Protein AF-A0AAF0INR5-F1 (afdb_monomer_lite)

pLDDT: mean 93.05, std 7.51, range [45.69, 98.88]

Sequence (685 aa):
MTSNIPATMKAWIVQDKGFADLQQTETPKVDPNGILVKVHNVALNPTDWKHLDFFGVKGATLGSDFVGTVIEKGKDCKSDIALGERVAGWVHGGIRVGTGAFAEYLTTYPEAVIKVPENVSDELAAGLGIPGFTAYMGLYQGQHLGLEPPSPSLDSLPPVNNSKKLLVWSGATSVGQFVIQFARASGYYVIATASPKNNEFLKSLGASEVYDYRDEQTPEKIAEAHPDLTHAFDSYSEHGSIEACGRALPKSQASKLVTILPIGSDLSSVNNQVRASFFLLYSAEGEAFELFTKSCSKKEAQEDRQFMASFVTSGVFTNLLSNGLIKPDRTEPQSGGLSAIPSGLDRLRYNKVSGSEEILVKVSSMGLSPADWKHLDVLGVQGTILGSDFVGTVAEKGSDCDSDLKLGDRVAGWVHGAIHDGIGAFAEYLRASPDSVIRVPDNVSDSLAAGLGITSFTAYMALYQSKNLGLTPPPADLDRLPPIDPAKKLLVWSGASSVGQFLVQLARTSGCYVITTASLRHTDFLKSLGASEVYDYRDPNAPNAITKAHPDLTMAVDAYSEKGSSALCARALSRTQSSRLVTLLYDGDVREVNPHVHATFFLLYTTEGEATDLFFKSCTREEAQEDRRFMAAFARSGILTNLLARGLVKPNDAEAVPGGLHAVEGGVDRVRRGEVTGKKLSISL

Foldseek 3Di:
DQPPDDQWWWFFFQQDQQDTDTDIDGAFDADLQKFKWQFDDADDDLLQNVLRHPAADGQWTTGWWTKGFTNDGHVNHPDPQDHRFIKIFTWNGRHDHQIHHLIRMHMDHLLGIAGAAPPDDRLLRRLCYQQQLVLCCQCCPCVHVNADWAQLQDLDFDAADALAEEEEEALLDQNSLNNQLRCRSSRYAYEYEHAPVCFVVSVVSHHPYYHHPVPPCRLVVLCVVCVSHAYYEYPDQPDCRVLSVLSNHHLPAAHGYEYADDDPDDSCVSHVSYDYDYDHLNLLVLDFDDDDPDGDHSVNSVSSVVVSSCVRVSNSVVNCVNSVSGGGRDGDDDPDRSVCRVVVNVCSVVVVVPFDLKFKFQFFKAWDDLLQVCCVPPPADPQWETGWKTWGFGCGGTPNRPDPHDGGFTKIFTWNTRHDHQAHHQDRMHIDRLLGIAGADPVDDRLLSNLCYPQLLVLCCQCCPCVHVNQDFAALQDQDFDAADALQEEEEEALLDSNNLNNQLRCRSSRYAYAYEDQCVCVVVSVVSHHNYYDHPPPPCRLVVLCVVCLPAAYYEYPPLPPCVQLSVLSNHHQPAQHEYEYQAHNDDNCVSHVSYDYDYDYLVLLVLDFDDPRNDTDHSVRSVSSVVVSSCVNRSNNVVSCCNSVSGGGFAEDEDEDRSVCVVVQNVCNVVVVDTSGIYMYGD

Organism: NCBI:txid1821822

Radius of gyration: 31.33 Å; chains: 1; bounding box: 78×59×85 Å

Structure (mmCIF, N/CA/C/O backbone):
data_AF-A0AAF0INR5-F1
#
_entry.id   AF-A0AAF0INR5-F1
#
loop_
_atom_site.group_PDB
_atom_site.id
_atom_site.type_symbol
_atom_site.label_atom_id
_atom_site.label_alt_id
_atom_site.label_comp_id
_atom_site.label_asym_id
_atom_site.label_entity_id
_atom_site.label_seq_id
_atom_site.pdbx_PDB_ins_code
_atom_site.Cartn_x
_atom_site.Cartn_y
_atom_site.Cartn_z
_atom_site.occupancy
_atom_site.B_iso_or_equiv
_atom_site.auth_seq_id
_atom_site.auth_comp_id
_atom_site.auth_asym_id
_atom_site.auth_atom_id
_atom_site.pdbx_PDB_model_num
ATOM 1 N N . MET A 1 1 ? -39.058 -7.076 27.573 1.00 45.69 1 MET A N 1
ATOM 2 C CA . MET A 1 1 ? -39.148 -8.384 26.893 1.00 45.69 1 MET A CA 1
ATOM 3 C C . MET A 1 1 ? -37.884 -9.142 27.240 1.00 45.69 1 MET A C 1
ATOM 5 O O . MET A 1 1 ? -36.818 -8.624 26.951 1.00 45.69 1 MET A O 1
ATOM 9 N N . THR A 1 2 ? -37.966 -10.283 27.919 1.00 48.41 2 THR A N 1
ATOM 10 C CA . THR A 1 2 ? -36.802 -11.162 28.101 1.00 48.41 2 THR A CA 1
ATOM 11 C C . THR A 1 2 ? -36.432 -11.700 26.723 1.00 48.41 2 THR A C 1
ATOM 13 O O . THR A 1 2 ? -37.138 -12.560 26.195 1.00 48.41 2 THR A O 1
ATOM 16 N N . SER A 1 3 ? -35.411 -11.125 26.081 1.00 58.78 3 SER A N 1
ATOM 17 C CA . SER A 1 3 ? -34.850 -11.699 24.859 1.00 58.78 3 SER A CA 1
ATOM 18 C C . SER A 1 3 ? -34.490 -13.149 25.153 1.00 58.78 3 SER A C 1
ATOM 20 O O . SER A 1 3 ? -33.844 -13.424 26.160 1.00 58.78 3 SER A O 1
ATOM 22 N N . ASN A 1 4 ? -34.940 -14.076 24.313 1.00 82.06 4 ASN A N 1
ATOM 23 C CA . ASN A 1 4 ? -34.539 -15.474 24.408 1.00 82.06 4 ASN A CA 1
ATOM 24 C C . ASN A 1 4 ? -33.054 -15.541 24.010 1.00 82.06 4 ASN A C 1
ATOM 26 O O . ASN A 1 4 ? -32.731 -15.583 22.824 1.00 82.06 4 ASN A O 1
ATOM 30 N N . ILE A 1 5 ? -32.159 -15.410 24.991 1.00 90.88 5 ILE A N 1
ATOM 31 C CA . ILE A 1 5 ? -30.709 -15.462 24.784 1.00 90.88 5 ILE A CA 1
ATOM 32 C C . ILE A 1 5 ? -30.370 -16.905 24.396 1.00 90.88 5 ILE A C 1
ATOM 34 O O . ILE A 1 5 ? -30.763 -17.823 25.124 1.00 90.88 5 ILE A O 1
ATOM 38 N N . PRO A 1 6 ? -29.714 -17.146 23.248 1.00 94.25 6 PRO A N 1
ATOM 39 C CA . PRO A 1 6 ? -29.368 -18.502 22.855 1.00 94.25 6 PRO A CA 1
ATOM 40 C C . PRO A 1 6 ? -28.351 -19.091 23.841 1.00 94.25 6 PRO A C 1
ATOM 42 O O . PRO A 1 6 ? -27.557 -18.372 24.435 1.00 94.25 6 PRO A O 1
ATOM 45 N N . ALA A 1 7 ? -28.372 -20.414 24.019 1.00 95.25 7 ALA A N 1
ATOM 46 C CA . ALA A 1 7 ? -27.382 -21.093 24.858 1.00 95.25 7 ALA A CA 1
ATOM 47 C C . ALA A 1 7 ? -25.978 -21.092 24.222 1.00 95.25 7 ALA A C 1
ATOM 49 O O . ALA A 1 7 ? -24.976 -21.202 24.925 1.00 95.25 7 ALA A O 1
ATOM 50 N N . THR A 1 8 ? -25.913 -20.985 22.892 1.00 96.88 8 THR A N 1
ATOM 51 C CA . THR A 1 8 ? -24.675 -21.005 22.108 1.00 96.88 8 THR A CA 1
ATOM 52 C C . THR A 1 8 ? -24.673 -19.919 21.042 1.00 96.88 8 THR A C 1
ATOM 54 O O . THR A 1 8 ? -25.732 -19.586 20.508 1.00 96.88 8 THR A O 1
ATOM 57 N N . MET A 1 9 ? -23.487 -19.468 20.655 1.00 96.81 9 MET A N 1
ATOM 58 C CA . MET A 1 9 ? -23.248 -18.445 19.642 1.00 96.81 9 MET A CA 1
ATOM 59 C C . MET A 1 9 ? -22.021 -18.762 18.787 1.00 96.81 9 MET A C 1
ATOM 61 O O . MET A 1 9 ? -21.147 -19.526 19.207 1.00 96.81 9 MET A O 1
ATOM 65 N N . LYS A 1 10 ? -21.913 -18.103 17.634 1.00 97.38 10 LYS A N 1
ATOM 66 C CA . LYS A 1 10 ? -20.695 -18.103 16.823 1.00 97.38 10 LYS A CA 1
ATOM 67 C C . LYS A 1 10 ? -19.691 -17.089 17.356 1.00 97.38 10 LYS A C 1
ATOM 69 O O . LYS A 1 10 ? -20.050 -15.946 17.642 1.00 97.38 10 LYS A O 1
ATOM 74 N N . ALA A 1 11 ? -18.430 -17.496 17.434 1.00 97.75 11 ALA A N 1
ATOM 75 C CA . ALA A 1 11 ? -17.323 -16.638 17.838 1.00 97.75 11 ALA A CA 1
ATOM 76 C C . ALA A 1 11 ? -15.986 -17.122 17.266 1.00 97.75 11 ALA A C 1
ATOM 78 O O . ALA A 1 11 ? -15.806 -18.318 17.036 1.00 97.75 11 ALA A O 1
ATOM 79 N N . TRP A 1 12 ? -15.037 -16.206 17.076 1.00 97.06 12 TRP A N 1
ATOM 80 C CA . TRP A 1 12 ? -13.647 -16.558 16.780 1.00 97.06 12 TRP A CA 1
ATOM 81 C C . TRP A 1 12 ? -12.906 -16.913 18.060 1.00 97.06 12 TRP A C 1
ATOM 83 O O . TRP A 1 12 ? -12.611 -16.038 18.875 1.00 97.06 12 TRP A O 1
ATOM 93 N N . ILE A 1 13 ? -12.599 -18.195 18.228 1.00 97.25 13 ILE A N 1
ATOM 94 C CA . ILE A 1 13 ? -11.937 -18.741 19.409 1.00 97.25 13 ILE A CA 1
ATOM 95 C C . ILE A 1 13 ? -10.476 -19.029 19.086 1.00 97.25 13 ILE A C 1
ATOM 97 O O . ILE A 1 13 ? -10.172 -19.781 18.158 1.00 97.25 13 ILE A O 1
ATOM 101 N N . VAL A 1 14 ? -9.570 -18.468 19.884 1.00 94.12 14 VAL A N 1
ATOM 102 C CA . VAL A 1 14 ? -8.134 -18.748 19.812 1.00 94.12 14 VAL A CA 1
ATOM 103 C C . VAL A 1 14 ? -7.905 -20.232 20.092 1.00 94.12 14 VAL A C 1
ATOM 105 O O . VAL A 1 14 ? -8.274 -20.742 21.151 1.00 94.12 14 VAL A O 1
ATOM 108 N N . GLN A 1 15 ? -7.293 -20.933 19.145 1.00 91.69 15 GLN A N 1
ATOM 109 C CA . GLN A 1 15 ? -6.949 -22.350 19.274 1.00 91.69 15 GLN A CA 1
ATOM 110 C C . GLN A 1 15 ? -5.508 -22.520 19.752 1.00 91.69 15 GLN A C 1
ATOM 112 O O . GLN A 1 15 ? -5.230 -23.403 20.568 1.00 91.69 15 GLN A O 1
ATOM 117 N N . ASP A 1 16 ? -4.623 -21.652 19.262 1.00 83.69 16 ASP A N 1
ATOM 118 C CA . ASP A 1 16 ? -3.228 -21.515 19.665 1.00 83.69 16 ASP A CA 1
ATOM 119 C C . ASP A 1 16 ? -2.712 -20.115 19.277 1.00 83.69 16 ASP A C 1
ATOM 121 O O . ASP A 1 16 ? -3.406 -19.346 18.605 1.00 83.69 16 ASP A O 1
ATOM 125 N N . LYS A 1 17 ? -1.487 -19.770 19.670 1.00 81.88 17 LYS A N 1
ATOM 126 C CA . LYS A 1 17 ? -0.827 -18.551 19.188 1.00 81.88 17 LYS A CA 1
ATOM 127 C C . LYS A 1 17 ? -0.761 -18.545 17.660 1.00 81.88 17 LYS A C 1
ATOM 129 O O . LYS A 1 17 ? -0.378 -19.534 17.042 1.00 81.88 17 LYS A O 1
ATOM 134 N N . GLY A 1 18 ? -1.147 -17.424 17.059 1.00 79.25 18 GLY A N 1
ATOM 135 C CA . GLY A 1 18 ? -1.222 -17.245 15.608 1.00 79.25 18 GLY A CA 1
ATOM 136 C C . GLY A 1 18 ? -2.423 -17.914 14.933 1.00 79.25 18 GLY A C 1
ATOM 137 O O . GLY A 1 18 ? -2.595 -17.752 13.727 1.00 79.25 18 GLY A O 1
ATOM 138 N N . PHE A 1 19 ? -3.273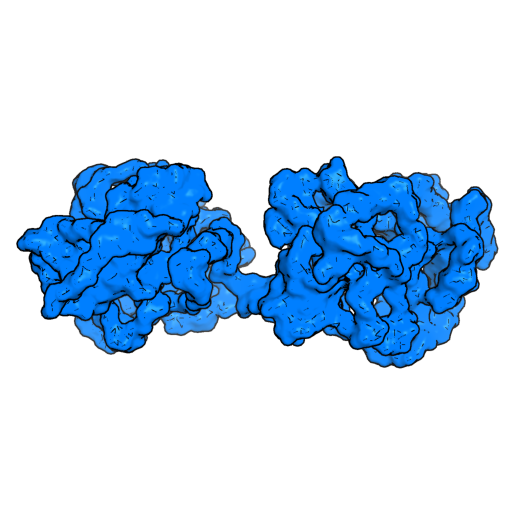 -18.643 15.670 1.00 83.12 19 PHE A N 1
ATOM 139 C CA . PHE A 1 19 ? -4.376 -19.399 15.079 1.00 83.12 19 PHE A CA 1
ATOM 140 C C . PHE A 1 19 ? -5.672 -19.315 15.898 1.00 83.12 19 PHE A C 1
ATOM 142 O O . PHE A 1 19 ? -5.769 -19.784 17.034 1.00 83.12 19 PHE A O 1
ATOM 149 N N . ALA A 1 20 ? -6.704 -18.739 15.287 1.00 87.44 20 ALA A N 1
ATOM 150 C CA . ALA A 1 20 ? -8.071 -18.728 15.794 1.00 87.44 20 ALA A CA 1
ATOM 151 C C . ALA A 1 20 ? -8.998 -19.382 14.770 1.00 87.44 20 ALA A C 1
ATOM 153 O O . ALA A 1 20 ? -8.674 -19.433 13.586 1.00 87.44 20 ALA A O 1
ATOM 154 N N . ASP A 1 21 ? -10.147 -19.861 15.232 1.00 87.62 21 ASP A N 1
ATOM 155 C CA . ASP A 1 21 ? -11.135 -20.542 14.400 1.00 87.62 21 ASP A CA 1
ATOM 156 C C . ASP A 1 21 ? -12.557 -20.080 14.738 1.00 87.62 21 ASP A C 1
ATOM 158 O O . ASP A 1 21 ? -12.855 -19.753 15.891 1.00 87.62 21 ASP A O 1
ATOM 162 N N . LEU A 1 22 ? -13.439 -20.052 13.738 1.00 92.75 22 LEU A N 1
ATOM 163 C CA . LEU A 1 22 ? -14.841 -19.679 13.909 1.00 92.75 22 LEU A CA 1
ATOM 164 C C . LEU A 1 22 ? -15.633 -20.885 14.417 1.00 92.75 22 LEU A C 1
ATOM 166 O O . LEU A 1 22 ? -15.883 -21.837 13.680 1.00 92.75 22 LEU A O 1
ATOM 170 N N . GLN A 1 23 ? -16.087 -20.824 15.665 1.00 94.19 23 GLN A N 1
ATOM 171 C CA . GLN A 1 23 ? -16.710 -21.956 16.348 1.00 94.19 23 GLN A CA 1
ATOM 172 C C . GLN A 1 23 ? -18.090 -21.609 16.899 1.00 94.19 23 GLN A C 1
ATOM 174 O O . GLN A 1 23 ? -18.380 -20.454 17.206 1.00 94.19 23 GLN A O 1
ATOM 179 N N . GLN A 1 24 ? -18.933 -22.635 17.056 1.00 96.88 24 GLN A N 1
ATOM 180 C CA . GLN A 1 24 ? -20.077 -22.572 17.966 1.00 96.88 24 GLN A CA 1
ATOM 181 C C . GLN A 1 24 ? -19.572 -22.781 19.396 1.00 96.88 24 GLN A C 1
ATOM 183 O O . GLN A 1 24 ? -18.970 -23.811 19.690 1.00 96.88 24 GLN A O 1
ATOM 188 N N . THR A 1 25 ? -19.837 -21.822 20.275 1.00 95.00 25 THR A N 1
ATOM 189 C CA . THR A 1 25 ? -19.418 -21.821 21.683 1.00 95.00 25 THR A CA 1
ATOM 190 C C . THR A 1 25 ? -20.577 -21.417 22.595 1.00 95.00 25 THR A C 1
ATOM 192 O O . THR A 1 25 ? -21.616 -20.974 22.110 1.00 95.00 25 THR A O 1
ATOM 195 N N . GLU A 1 26 ? -20.430 -21.562 23.910 1.00 95.69 26 GLU A N 1
ATOM 196 C CA . GLU A 1 26 ? -21.426 -21.086 24.877 1.00 95.69 26 GLU A CA 1
ATOM 197 C C . GLU A 1 26 ? -21.558 -19.558 24.830 1.00 95.69 26 GLU A C 1
ATOM 199 O O . GLU A 1 26 ? -20.568 -18.827 24.759 1.00 95.69 26 GLU A O 1
ATOM 204 N N . THR A 1 27 ? -22.793 -19.062 24.900 1.00 95.44 27 THR A N 1
ATOM 205 C CA . THR A 1 27 ? -23.041 -17.625 25.053 1.00 95.44 27 THR A CA 1
ATOM 206 C C . THR A 1 27 ? -22.587 -17.178 26.449 1.00 95.44 27 THR A C 1
ATOM 208 O O . THR A 1 27 ? -22.949 -17.825 27.439 1.00 95.44 27 THR A O 1
ATOM 211 N N . PRO A 1 28 ? -21.792 -16.097 26.574 1.00 94.00 28 PRO A N 1
ATOM 212 C CA . PRO A 1 28 ? -21.231 -15.687 27.851 1.00 94.00 28 PRO A CA 1
ATOM 213 C C . PRO A 1 28 ? -22.336 -15.279 28.822 1.00 94.00 28 PRO A C 1
ATOM 215 O O . PRO A 1 28 ? -23.309 -14.620 28.455 1.00 94.00 28 PRO A O 1
ATOM 218 N N . LYS A 1 29 ? -22.161 -15.647 30.091 1.00 92.00 29 LYS A N 1
ATOM 219 C CA . LYS A 1 29 ? -23.016 -15.156 31.174 1.00 92.00 29 LYS A CA 1
ATOM 220 C C . LYS A 1 29 ? -22.621 -13.724 31.510 1.00 92.00 29 LYS A C 1
ATOM 222 O O . LYS A 1 29 ? -21.433 -13.405 31.529 1.00 92.00 29 LYS A O 1
ATOM 227 N N . VAL A 1 30 ? -23.609 -12.890 31.815 1.00 92.81 30 VAL A N 1
ATOM 228 C CA . VAL A 1 30 ? -23.353 -11.516 32.250 1.00 92.81 30 VAL A CA 1
ATOM 229 C C . VAL A 1 30 ? -22.586 -11.507 33.578 1.00 92.81 30 VAL A C 1
ATOM 231 O O . VAL A 1 30 ? -22.943 -12.214 34.526 1.00 92.81 30 VAL A O 1
ATOM 234 N N . ASP A 1 31 ? -21.518 -10.711 33.651 1.00 90.31 31 ASP A N 1
ATOM 235 C CA . ASP A 1 31 ? -20.825 -10.438 34.915 1.00 90.31 31 ASP A CA 1
ATOM 236 C C . ASP A 1 31 ? -21.782 -9.716 35.887 1.00 90.31 31 ASP A C 1
ATOM 238 O O . ASP A 1 31 ? -22.571 -8.883 35.433 1.00 90.31 31 ASP A O 1
ATOM 242 N N . PRO A 1 32 ? -21.735 -9.958 37.213 1.00 94.00 32 PRO A N 1
ATOM 243 C CA . PRO A 1 32 ? -22.608 -9.268 38.161 1.00 94.00 32 PRO A CA 1
ATOM 244 C C . PRO A 1 32 ? -22.584 -7.738 38.052 1.00 94.00 32 PRO A C 1
ATOM 246 O O . PRO A 1 32 ? -23.623 -7.119 38.255 1.00 94.00 32 PRO A O 1
ATOM 249 N N . ASN A 1 33 ? -21.453 -7.133 37.684 1.00 93.31 33 ASN A N 1
ATOM 250 C CA . ASN A 1 33 ? -21.313 -5.688 37.480 1.00 93.31 33 ASN A CA 1
ATOM 251 C C . ASN A 1 33 ? -21.377 -5.278 35.997 1.00 93.31 33 ASN A C 1
ATOM 253 O O . ASN A 1 33 ? -21.361 -4.086 35.687 1.00 93.31 33 ASN A O 1
ATOM 257 N N . GLY A 1 34 ? -21.421 -6.248 35.085 1.00 95.06 34 GLY A N 1
ATOM 258 C CA . GLY A 1 34 ? -21.330 -6.037 33.648 1.00 95.06 34 GLY A CA 1
ATOM 259 C C . GLY A 1 34 ? -22.673 -5.926 32.935 1.00 95.06 34 GLY A C 1
ATOM 260 O O . GLY A 1 34 ? -23.753 -5.884 33.532 1.00 95.06 34 GLY A O 1
ATOM 261 N N . ILE A 1 35 ? -22.570 -5.893 31.613 1.00 96.88 35 ILE A N 1
ATOM 262 C CA . ILE A 1 35 ? -23.674 -5.908 30.661 1.00 96.88 35 ILE A CA 1
ATOM 263 C C . ILE A 1 35 ? -23.415 -6.973 29.598 1.00 96.88 35 ILE A C 1
ATOM 265 O O . ILE A 1 35 ? -22.271 -7.187 29.195 1.00 96.88 35 ILE A O 1
ATOM 269 N N . LEU A 1 36 ? -24.481 -7.622 29.135 1.00 96.88 36 LEU A N 1
ATOM 270 C CA . LEU A 1 36 ? -24.446 -8.509 27.978 1.00 96.88 36 LEU A CA 1
ATOM 271 C C . LEU A 1 36 ? -24.943 -7.742 26.757 1.00 96.88 36 LEU A C 1
ATOM 273 O O . LEU A 1 36 ? -26.040 -7.172 26.772 1.00 96.88 36 LEU A O 1
ATOM 277 N N . VAL A 1 37 ? -24.142 -7.754 25.699 1.00 98.12 37 VAL A N 1
ATOM 278 C CA . VAL A 1 37 ? -24.419 -7.049 24.450 1.00 98.12 37 VAL A CA 1
ATOM 279 C C . VAL A 1 37 ? -24.632 -8.064 23.337 1.00 98.12 37 VAL A C 1
ATOM 281 O O . VAL A 1 37 ? -23.825 -8.973 23.155 1.00 98.12 37 VAL A O 1
ATOM 284 N N . LYS A 1 38 ? -25.716 -7.893 22.577 1.00 98.12 38 LYS A N 1
ATOM 285 C CA . LYS A 1 38 ? -25.897 -8.540 21.278 1.00 98.12 38 LYS A CA 1
ATOM 286 C C . LYS A 1 38 ? -25.169 -7.708 20.228 1.00 98.12 38 LYS A C 1
ATOM 288 O O . LYS A 1 38 ? -25.575 -6.577 19.971 1.00 98.12 38 LYS A O 1
ATOM 293 N N . VAL A 1 39 ? -24.112 -8.257 19.648 1.00 98.38 39 VAL A N 1
ATOM 294 C CA . VAL A 1 39 ? -23.234 -7.553 18.707 1.00 98.38 39 VAL A CA 1
ATOM 295 C C . VAL A 1 39 ? -23.923 -7.410 17.350 1.00 98.38 39 VAL A C 1
ATOM 297 O O . VAL A 1 39 ? -24.567 -8.342 16.867 1.00 98.38 39 VAL A O 1
ATOM 300 N N . HIS A 1 40 ? -23.809 -6.228 16.746 1.00 97.19 40 HIS A N 1
ATOM 301 C CA . HIS A 1 40 ? -24.300 -5.935 15.397 1.00 97.19 40 HIS A CA 1
ATOM 302 C C . HIS A 1 40 ? -23.139 -5.922 14.399 1.00 97.19 40 HIS A C 1
ATOM 304 O O . HIS A 1 40 ? -23.160 -6.655 13.410 1.00 97.19 40 HIS A O 1
ATOM 310 N N . ASN A 1 41 ? -22.096 -5.145 14.709 1.00 96.31 41 ASN A N 1
ATOM 311 C CA . ASN A 1 41 ? -20.895 -4.987 13.896 1.00 96.31 41 ASN A CA 1
ATOM 312 C C . ASN A 1 41 ? -19.653 -4.978 14.797 1.00 96.31 41 ASN A C 1
ATOM 314 O O . ASN A 1 41 ? -19.712 -4.588 15.965 1.00 96.31 41 ASN A O 1
ATOM 318 N N . VAL A 1 42 ? -18.520 -5.378 14.225 1.00 97.38 42 VAL A N 1
ATOM 319 C CA . VAL A 1 42 ? -17.194 -5.325 14.853 1.00 97.38 42 VAL A CA 1
ATOM 320 C C . VAL A 1 42 ? -16.248 -4.526 13.969 1.00 97.38 42 VAL A C 1
ATOM 322 O O . VAL A 1 42 ? -16.434 -4.486 12.750 1.00 97.38 42 VAL A O 1
ATOM 325 N N . ALA A 1 43 ? -15.234 -3.912 14.571 1.00 95.88 43 ALA A N 1
ATOM 326 C CA . ALA A 1 43 ? -14.135 -3.282 13.847 1.00 95.88 43 ALA A CA 1
ATOM 327 C C . ALA A 1 43 ? -12.831 -4.044 14.100 1.00 95.88 43 ALA A C 1
ATOM 329 O O . ALA A 1 43 ? -12.657 -4.678 15.141 1.00 95.88 43 ALA A O 1
ATOM 330 N N . LEU A 1 44 ? -11.928 -3.998 13.122 1.00 95.00 44 LEU A N 1
ATOM 331 C CA . LEU A 1 44 ? -10.630 -4.658 13.198 1.00 95.00 44 LEU A CA 1
ATOM 332 C C . LEU A 1 44 ? -9.546 -3.636 13.539 1.00 95.00 44 LEU A C 1
ATOM 334 O O . LEU A 1 44 ? -9.486 -2.558 12.950 1.00 95.00 44 LEU A O 1
ATOM 338 N N . ASN A 1 45 ? -8.652 -4.011 14.443 1.00 94.50 45 ASN A N 1
ATOM 339 C CA . ASN A 1 45 ? -7.562 -3.198 14.954 1.00 94.50 45 ASN A CA 1
ATOM 340 C C . ASN A 1 45 ? -6.218 -3.927 14.794 1.00 94.50 45 ASN A C 1
ATOM 342 O O . ASN A 1 45 ? -6.163 -5.157 14.885 1.00 94.50 45 ASN A O 1
ATOM 346 N N . PRO A 1 46 ? -5.085 -3.205 14.672 1.00 91.81 46 PRO A N 1
ATOM 347 C CA . PRO A 1 46 ? -3.762 -3.828 14.740 1.00 91.81 46 PRO A CA 1
ATOM 348 C C . PRO A 1 46 ? -3.547 -4.657 16.015 1.00 91.81 46 PRO A C 1
ATOM 350 O O . PRO A 1 46 ? -2.801 -5.631 16.014 1.00 91.81 46 PRO A O 1
ATOM 353 N N . THR A 1 47 ? -4.218 -4.289 17.111 1.00 92.94 47 THR A N 1
ATOM 354 C CA . THR A 1 47 ? -4.162 -5.035 18.372 1.00 92.94 47 THR A CA 1
ATOM 355 C C . THR A 1 47 ? -4.713 -6.456 18.234 1.00 92.94 47 THR A C 1
ATOM 357 O O . THR A 1 47 ? -4.187 -7.347 18.887 1.00 92.94 47 THR A O 1
ATOM 360 N N . ASP A 1 48 ? -5.690 -6.709 17.358 1.00 96.31 48 ASP A N 1
ATOM 361 C CA . ASP A 1 48 ? -6.355 -8.013 17.261 1.00 96.31 48 ASP A CA 1
ATOM 362 C C . ASP A 1 48 ? -5.403 -9.089 16.725 1.00 96.31 48 ASP A C 1
ATOM 364 O O . ASP A 1 48 ? -5.234 -10.141 17.345 1.00 96.31 48 ASP A O 1
ATOM 368 N N . TRP A 1 49 ? -4.709 -8.811 15.614 1.00 91.69 49 TRP A N 1
ATOM 369 C CA . TRP A 1 49 ? -3.717 -9.746 15.075 1.00 91.69 49 TRP A CA 1
ATOM 370 C C . TRP A 1 49 ? -2.474 -9.825 15.971 1.00 91.69 49 TRP A C 1
ATOM 372 O O . TRP A 1 49 ? -1.953 -10.917 16.182 1.00 91.69 49 TRP A O 1
ATOM 382 N N . LYS A 1 50 ? -2.035 -8.708 16.582 1.00 89.00 50 LYS A N 1
ATOM 383 C CA . LYS A 1 50 ? -0.909 -8.712 17.538 1.00 89.00 50 LYS A CA 1
ATOM 384 C C . LYS A 1 50 ? -1.230 -9.592 18.758 1.00 89.00 50 LYS A C 1
ATOM 386 O O . LYS A 1 50 ? -0.373 -10.346 19.215 1.00 89.00 50 LYS A O 1
ATOM 391 N N . HIS A 1 51 ? -2.460 -9.542 19.276 1.00 91.50 51 HIS A N 1
ATOM 392 C CA . HIS A 1 51 ? -2.883 -10.404 20.382 1.00 91.50 51 HIS A CA 1
ATOM 393 C C . HIS A 1 51 ? -2.927 -11.865 19.969 1.00 91.50 51 HIS A C 1
ATOM 395 O O . HIS A 1 51 ? -2.400 -12.694 20.705 1.00 91.50 51 HIS A O 1
ATOM 401 N N . LEU A 1 52 ? -3.476 -12.176 18.794 1.00 92.56 52 LEU A N 1
ATOM 402 C CA . LEU A 1 52 ? -3.485 -13.541 18.283 1.00 92.56 52 LEU A CA 1
ATOM 403 C C . LEU A 1 52 ? -2.063 -14.110 18.158 1.00 92.56 52 LEU A C 1
ATOM 405 O O . LEU A 1 52 ? -1.788 -15.190 18.682 1.00 92.56 52 LEU A O 1
ATOM 409 N N . ASP A 1 53 ? -1.160 -13.373 17.515 1.00 87.06 53 ASP A N 1
ATOM 410 C CA . ASP A 1 53 ? 0.160 -13.873 17.118 1.00 87.06 53 ASP A CA 1
ATOM 411 C C . ASP A 1 53 ? 1.135 -13.963 18.301 1.00 87.06 53 ASP A C 1
ATOM 413 O O . ASP A 1 53 ? 1.888 -14.932 18.419 1.00 87.06 53 ASP A O 1
ATOM 417 N N . PHE A 1 54 ? 1.110 -12.991 19.219 1.00 85.75 54 PHE A N 1
ATOM 418 C CA . PHE A 1 54 ? 2.098 -12.912 20.303 1.00 85.75 54 PHE A CA 1
ATOM 419 C C . PHE A 1 54 ? 1.585 -13.447 21.646 1.00 85.75 54 PHE A C 1
ATOM 421 O O . PHE A 1 54 ? 2.349 -14.057 22.412 1.00 85.75 54 PHE A O 1
ATOM 428 N N . PHE A 1 55 ? 0.294 -13.262 21.938 1.00 87.81 55 PHE A N 1
ATOM 429 C CA . PHE A 1 55 ? -0.265 -13.450 23.283 1.00 87.81 55 PHE A CA 1
ATOM 430 C C . PHE A 1 55 ? -1.448 -14.419 23.356 1.00 87.81 55 PHE A C 1
ATOM 432 O O . PHE A 1 55 ? -1.925 -14.671 24.458 1.00 87.81 55 PHE A O 1
ATOM 439 N N . GLY A 1 56 ? -1.894 -14.969 22.224 1.00 88.00 56 GLY A N 1
ATOM 440 C CA . GLY A 1 56 ? -3.142 -15.717 22.114 1.00 88.00 56 GLY A CA 1
ATOM 441 C C . GLY A 1 56 ? -3.300 -16.779 23.199 1.00 88.00 56 GLY A C 1
ATOM 442 O O . GLY A 1 56 ? -2.499 -17.710 23.300 1.00 88.00 56 GLY A O 1
ATOM 443 N N . VAL A 1 57 ? -4.351 -16.641 24.010 1.00 93.31 57 VAL A N 1
ATOM 444 C CA . VAL A 1 57 ? -4.714 -17.614 25.041 1.00 93.31 57 VAL A CA 1
ATOM 445 C C . VAL A 1 57 ? -5.769 -18.554 24.484 1.00 93.31 57 VAL A C 1
ATOM 447 O O . VAL A 1 57 ? -6.878 -18.139 24.156 1.00 93.31 57 VAL A O 1
ATOM 450 N N . LYS A 1 58 ? -5.435 -19.844 24.407 1.00 94.81 58 LYS A N 1
ATOM 451 C CA . LYS A 1 58 ? -6.351 -20.887 23.940 1.00 94.81 58 LYS A CA 1
ATOM 452 C C . LYS A 1 58 ? -7.699 -20.828 24.673 1.00 94.81 58 LYS A C 1
ATOM 454 O O . LYS A 1 58 ? -7.746 -20.827 25.901 1.00 94.81 58 LYS A O 1
ATOM 459 N N . GLY A 1 59 ? -8.788 -20.813 23.909 1.00 95.12 59 GLY A N 1
ATOM 460 C CA . GLY A 1 59 ? -10.164 -20.695 24.397 1.00 95.12 59 GLY A CA 1
ATOM 461 C C . GLY A 1 59 ? -10.664 -19.256 24.573 1.00 95.12 59 GLY A C 1
ATOM 462 O O . GLY A 1 59 ? -11.855 -19.062 24.814 1.00 95.12 59 GLY A O 1
ATOM 463 N N . ALA A 1 60 ? -9.804 -18.240 24.453 1.00 95.81 60 ALA A N 1
ATOM 464 C CA . ALA A 1 60 ? -10.232 -16.843 24.443 1.00 95.81 60 ALA A CA 1
ATOM 465 C C . ALA A 1 60 ? -10.980 -16.498 23.151 1.00 95.81 60 ALA A C 1
ATOM 467 O O . ALA A 1 60 ? -10.690 -17.046 22.088 1.00 95.81 60 ALA A O 1
ATOM 468 N N . THR A 1 61 ? -11.934 -15.572 23.238 1.00 97.69 61 THR A N 1
ATOM 469 C CA . THR A 1 61 ? -12.572 -14.988 22.052 1.00 97.69 61 THR A CA 1
ATOM 470 C C . THR A 1 61 ? -11.693 -13.852 21.530 1.00 97.69 61 THR A C 1
ATOM 472 O O . THR A 1 61 ? -11.145 -13.082 22.313 1.00 97.69 61 THR A O 1
ATOM 475 N N . LEU A 1 62 ? -11.500 -13.752 20.218 1.00 97.25 62 LEU A N 1
ATOM 476 C CA . LEU A 1 62 ? -10.674 -12.702 19.617 1.00 97.25 62 LEU A CA 1
ATOM 477 C C . LEU A 1 62 ? -11.459 -11.385 19.450 1.00 97.25 62 LEU A C 1
ATOM 479 O O . LEU A 1 62 ? -12.686 -11.366 19.546 1.00 97.25 62 LEU A O 1
ATOM 483 N N . GLY A 1 63 ? -10.750 -10.290 19.176 1.00 97.62 63 GLY A N 1
ATOM 484 C CA . GLY A 1 63 ? -11.333 -9.010 18.780 1.00 97.62 63 GLY A CA 1
ATOM 485 C C . GLY A 1 63 ? -11.573 -8.051 19.935 1.00 97.62 63 GLY A C 1
ATOM 486 O O . GLY A 1 63 ? -11.994 -8.479 21.011 1.00 97.62 63 GLY A O 1
ATOM 487 N N . SER A 1 64 ? -11.359 -6.762 19.693 1.00 97.69 64 SER A N 1
ATOM 488 C CA . SER A 1 64 ? -11.522 -5.733 20.724 1.00 97.69 64 SER A CA 1
ATOM 489 C C . SER A 1 64 ? -12.736 -4.822 20.537 1.00 97.69 64 SER A C 1
ATOM 491 O O . SER A 1 64 ? -13.345 -4.461 21.537 1.00 97.69 64 SER A O 1
ATOM 493 N N . ASP A 1 65 ? -13.134 -4.489 19.307 1.00 98.06 65 ASP A N 1
ATOM 494 C CA . ASP A 1 65 ? -14.125 -3.432 19.053 1.00 98.06 65 ASP A CA 1
ATOM 495 C C . ASP A 1 65 ? -15.488 -3.943 18.596 1.00 98.06 65 ASP A C 1
ATOM 497 O O . ASP A 1 65 ? -15.588 -4.832 17.746 1.00 98.06 65 ASP A O 1
ATOM 501 N N . PHE A 1 66 ? -16.550 -3.327 19.121 1.00 98.44 66 PHE A N 1
ATOM 502 C CA . PHE A 1 66 ? -17.924 -3.686 18.789 1.00 98.44 66 PHE A CA 1
ATOM 503 C C . PHE A 1 66 ? -18.898 -2.507 18.871 1.00 98.44 66 PHE A C 1
ATOM 505 O O . PHE A 1 66 ? -18.698 -1.535 19.603 1.00 98.44 66 PHE A O 1
ATOM 512 N N . VAL A 1 67 ? -20.031 -2.679 18.193 1.00 98.50 67 VAL A N 1
ATOM 513 C CA . VAL A 1 67 ? -21.303 -2.011 18.486 1.00 98.50 67 VAL A CA 1
ATOM 514 C C . VAL A 1 67 ? -22.400 -3.058 18.623 1.00 98.50 67 VAL A C 1
ATOM 516 O O . VAL A 1 67 ? -22.390 -4.088 17.944 1.00 98.50 67 VAL A O 1
ATOM 519 N N . GLY A 1 68 ? -23.364 -2.806 19.499 1.00 98.38 68 GLY A N 1
ATOM 520 C CA . GLY A 1 68 ? -24.510 -3.683 19.659 1.00 98.38 68 GLY A CA 1
ATOM 521 C C . GLY A 1 68 ? -25.572 -3.135 20.597 1.00 98.38 68 GLY A C 1
ATOM 522 O O . GLY A 1 68 ? -25.535 -1.977 21.011 1.00 98.38 68 GLY A O 1
ATOM 523 N N . THR A 1 69 ? -26.522 -3.991 20.951 1.00 98.50 69 THR A N 1
ATOM 524 C CA . THR A 1 69 ? -27.619 -3.659 21.863 1.00 98.50 69 THR A CA 1
ATOM 525 C C . THR A 1 69 ? -27.453 -4.357 23.206 1.00 98.50 69 THR A C 1
ATOM 527 O O . THR A 1 69 ? -27.223 -5.565 23.263 1.00 98.50 69 THR A O 1
ATOM 530 N N . VAL A 1 70 ? -27.632 -3.616 24.301 1.00 98.06 70 VAL A N 1
ATOM 531 C CA . VAL A 1 70 ? -27.640 -4.174 25.659 1.00 98.06 70 VAL A CA 1
ATOM 532 C C . VAL A 1 70 ? -28.895 -5.012 25.870 1.00 98.06 70 VAL A C 1
ATOM 534 O O . VAL A 1 70 ? -30.012 -4.504 25.787 1.00 98.06 70 VAL A O 1
ATOM 537 N N . ILE A 1 71 ? -28.726 -6.295 26.173 1.00 97.19 71 ILE A N 1
ATOM 538 C CA . ILE A 1 71 ? -29.836 -7.248 26.327 1.00 97.19 71 ILE A CA 1
ATOM 539 C C . ILE A 1 71 ? -29.984 -7.793 27.749 1.00 97.19 71 ILE A C 1
ATOM 541 O O . ILE A 1 71 ? -31.068 -8.244 28.115 1.00 97.19 71 ILE A O 1
ATOM 545 N N . GLU A 1 72 ? -28.937 -7.704 28.568 1.00 96.00 72 GLU A N 1
ATOM 546 C CA . GLU A 1 72 ? -28.968 -8.095 29.977 1.00 96.00 72 GLU A CA 1
ATOM 547 C C . GLU A 1 72 ? -28.015 -7.217 30.796 1.00 96.00 72 GLU A C 1
ATOM 549 O O . GLU A 1 72 ? -26.991 -6.753 30.291 1.00 96.00 72 GLU A O 1
ATOM 554 N N . LYS A 1 73 ? -28.349 -6.994 32.070 1.00 96.44 73 LYS A N 1
ATOM 555 C CA . LYS A 1 73 ? -27.492 -6.314 33.046 1.00 96.44 73 LYS A CA 1
ATOM 556 C C . LYS A 1 73 ? -27.245 -7.249 34.217 1.00 96.44 73 LYS A C 1
ATOM 558 O O . LYS A 1 73 ? -28.177 -7.899 34.691 1.00 96.44 73 LYS A O 1
ATOM 563 N N . GLY A 1 74 ? -26.013 -7.265 34.706 1.00 95.75 74 GLY A N 1
ATOM 564 C CA . GLY A 1 74 ? -25.679 -7.962 35.933 1.00 95.75 74 GLY A CA 1
ATOM 565 C C . GLY A 1 74 ? -26.470 -7.418 37.123 1.00 95.75 74 GLY A C 1
ATOM 566 O O . GLY A 1 74 ? -26.820 -6.238 37.178 1.00 95.75 74 GLY A O 1
ATOM 567 N N . LYS A 1 75 ? -26.746 -8.285 38.098 1.00 95.31 75 LYS A N 1
ATOM 568 C CA . LYS A 1 75 ? -27.532 -7.957 39.303 1.00 95.31 75 LYS A CA 1
ATOM 569 C C . LYS A 1 75 ? -26.963 -6.799 40.143 1.00 95.31 75 LYS A C 1
ATOM 571 O O . LYS A 1 75 ? -27.722 -6.141 40.846 1.00 95.31 75 LYS A O 1
ATOM 576 N N . ASP A 1 76 ? -25.656 -6.561 40.056 1.00 95.56 76 ASP A N 1
ATOM 577 C CA . ASP A 1 76 ? -24.913 -5.536 40.792 1.00 95.56 76 ASP A CA 1
ATOM 578 C C . ASP A 1 76 ? -24.528 -4.346 39.878 1.00 95.56 76 ASP A C 1
ATOM 580 O O . ASP A 1 76 ? -23.882 -3.396 40.323 1.00 95.56 76 ASP A O 1
ATOM 584 N N . CYS A 1 77 ? -24.945 -4.358 38.603 1.00 93.00 77 CYS A N 1
ATOM 585 C CA . CYS A 1 77 ? -24.653 -3.312 37.627 1.00 93.00 77 CYS A CA 1
ATOM 586 C C . CYS A 1 77 ? -25.419 -2.016 37.950 1.00 93.00 77 CYS A C 1
ATOM 588 O O . CYS A 1 77 ? -26.640 -1.935 37.801 1.00 93.00 77 CYS A O 1
ATOM 590 N N . LYS A 1 78 ? -24.687 -0.969 38.349 1.00 89.19 78 LYS A N 1
ATOM 591 C CA . LYS A 1 78 ? -25.245 0.338 38.761 1.00 89.19 78 LYS A CA 1
ATOM 592 C C . LYS A 1 78 ? -25.363 1.373 37.639 1.00 89.19 78 LYS A C 1
ATOM 594 O O . LYS A 1 78 ? -25.768 2.501 37.902 1.00 89.19 78 LYS A O 1
ATOM 599 N N . SER A 1 79 ? -24.990 1.017 36.413 1.00 89.44 79 SER A N 1
ATOM 600 C CA . SER A 1 79 ? -25.005 1.940 35.274 1.00 89.44 79 SER A CA 1
ATOM 601 C C . SER A 1 79 ? -26.417 2.425 34.924 1.00 89.44 79 SER A C 1
ATOM 603 O O . SER A 1 79 ? -27.393 1.690 35.087 1.00 89.44 79 SER A O 1
ATOM 605 N N . ASP A 1 80 ? -26.511 3.639 34.387 1.00 89.94 80 ASP A N 1
ATOM 606 C CA . ASP A 1 80 ? -27.722 4.255 33.839 1.00 89.94 80 ASP A CA 1
ATOM 607 C C . ASP A 1 80 ? -28.079 3.755 32.423 1.00 89.94 80 ASP A C 1
ATOM 609 O O . ASP A 1 80 ? -29.132 4.105 31.892 1.00 89.94 80 ASP A O 1
ATOM 613 N N . ILE A 1 81 ? -27.235 2.922 31.805 1.00 93.81 81 ILE A N 1
ATOM 614 C CA . ILE A 1 81 ? -27.497 2.311 30.497 1.00 93.81 81 ILE A CA 1
ATOM 615 C C . ILE A 1 81 ? -28.733 1.404 30.594 1.00 93.81 81 ILE A C 1
ATOM 617 O O . ILE A 1 81 ? -28.813 0.519 31.458 1.00 93.81 81 ILE A O 1
ATOM 621 N N . ALA A 1 82 ? -29.710 1.634 29.717 1.00 94.50 82 ALA A N 1
ATOM 622 C CA . ALA A 1 82 ? -30.969 0.899 29.686 1.00 94.50 82 ALA A CA 1
ATOM 623 C C . ALA A 1 82 ? -30.847 -0.438 28.930 1.00 94.50 82 ALA A C 1
ATOM 625 O O . ALA A 1 82 ? -29.982 -0.622 28.077 1.00 94.50 82 ALA A O 1
ATOM 626 N N . LEU A 1 83 ? -31.755 -1.378 29.213 1.00 96.31 83 LEU A N 1
ATOM 627 C CA . LEU A 1 83 ? -31.955 -2.533 28.330 1.00 96.31 83 LEU A CA 1
ATOM 628 C C . LEU A 1 83 ? -32.527 -2.047 26.993 1.00 96.31 83 LEU A C 1
ATOM 630 O O . LEU A 1 83 ? -33.457 -1.243 26.979 1.00 96.31 83 LEU A O 1
ATOM 634 N N . GLY A 1 84 ? -31.999 -2.560 25.886 1.00 96.44 84 GLY A N 1
ATOM 635 C CA . GLY A 1 84 ? -32.312 -2.100 24.534 1.00 96.44 84 GLY A CA 1
ATOM 636 C C . GLY A 1 84 ? -31.447 -0.932 24.053 1.00 96.44 84 GLY A C 1
ATOM 637 O O . GLY A 1 84 ? -31.541 -0.575 22.883 1.00 96.44 84 GLY A O 1
ATOM 638 N N . GLU A 1 85 ? -30.594 -0.366 24.912 1.00 97.75 85 GLU A N 1
ATOM 639 C CA . GLU A 1 85 ? -29.698 0.731 24.538 1.00 97.75 85 GLU A CA 1
ATOM 640 C C . GLU A 1 85 ? -28.662 0.269 23.509 1.00 97.75 85 GLU A C 1
ATOM 642 O O . GLU A 1 85 ? -28.114 -0.835 23.621 1.00 97.75 85 GLU A O 1
ATOM 647 N N . ARG A 1 86 ? -28.376 1.126 22.524 1.00 98.31 86 ARG A N 1
ATOM 648 C CA . ARG A 1 86 ? -27.334 0.877 21.530 1.00 98.31 86 ARG A CA 1
ATOM 649 C C . ARG A 1 86 ? -26.009 1.435 22.029 1.00 98.31 86 ARG A C 1
ATOM 651 O O . ARG A 1 86 ? -25.890 2.630 22.296 1.00 98.31 86 ARG A O 1
ATOM 658 N N . VAL A 1 87 ? -25.008 0.572 22.138 1.00 98.69 87 VAL A N 1
ATOM 659 C CA . VAL A 1 87 ? -23.708 0.899 22.722 1.00 98.69 87 VAL A CA 1
ATOM 660 C C . VAL A 1 87 ? -22.563 0.479 21.813 1.00 98.69 87 VAL A C 1
ATOM 662 O O . VAL A 1 87 ? -22.649 -0.543 21.136 1.00 98.69 87 VAL A O 1
ATOM 665 N N . ALA A 1 88 ? -21.489 1.261 21.820 1.00 98.50 88 ALA A N 1
ATOM 666 C CA . ALA A 1 88 ? -20.222 0.931 21.177 1.00 98.50 88 ALA A CA 1
ATOM 667 C C . ALA A 1 88 ? -19.097 1.031 22.199 1.00 98.50 88 ALA A C 1
ATOM 669 O O . ALA A 1 88 ? -19.155 1.862 23.109 1.00 98.50 88 ALA A O 1
ATOM 670 N N . GLY A 1 89 ? -18.081 0.190 22.068 1.00 98.06 89 GLY A N 1
ATOM 671 C CA . GLY A 1 89 ? -17.004 0.147 23.041 1.00 98.06 89 GLY A CA 1
ATOM 672 C C . GLY A 1 89 ? -15.945 -0.881 22.708 1.00 98.06 89 GLY A C 1
ATOM 673 O O . GLY A 1 89 ? -15.826 -1.324 21.566 1.00 98.06 89 GLY A O 1
ATOM 674 N N . TRP A 1 90 ? -15.180 -1.237 23.732 1.00 97.94 90 TRP A N 1
ATOM 675 C CA . TRP A 1 90 ? -14.025 -2.113 23.605 1.00 97.94 90 TRP A CA 1
ATOM 676 C C . TRP A 1 90 ? -14.025 -3.227 24.662 1.00 97.94 90 TRP A C 1
ATOM 678 O O . TRP A 1 90 ? -14.679 -3.137 25.705 1.00 97.94 90 TRP A O 1
ATOM 688 N N . VAL A 1 91 ? -13.276 -4.290 24.379 1.00 96.88 91 VAL A N 1
ATOM 689 C CA . VAL A 1 91 ? -12.911 -5.382 25.294 1.00 96.88 91 VAL A CA 1
ATOM 690 C C . VAL A 1 91 ? -11.461 -5.808 25.043 1.00 96.88 91 VAL A C 1
ATOM 692 O O . VAL A 1 91 ? -10.903 -5.523 23.985 1.00 96.88 91 VAL A O 1
ATOM 695 N N . HIS A 1 92 ? -10.830 -6.512 25.988 1.00 95.12 92 HIS A N 1
ATOM 696 C CA . HIS A 1 92 ? -9.492 -7.085 25.787 1.00 95.12 92 HIS A CA 1
ATOM 697 C C . HIS A 1 92 ? -9.572 -8.480 25.143 1.00 95.12 92 HIS A C 1
ATOM 699 O O . HIS A 1 92 ? -9.553 -9.509 25.823 1.00 95.12 92 HIS A O 1
ATOM 705 N N . GLY A 1 93 ? -9.701 -8.522 23.814 1.00 95.50 93 GLY A N 1
ATOM 706 C CA . GLY A 1 93 ? -9.808 -9.770 23.052 1.00 95.50 93 GLY A CA 1
ATOM 707 C C . GLY A 1 93 ? -8.525 -10.608 23.028 1.00 95.50 93 GLY A C 1
ATOM 708 O O . GLY A 1 93 ? -7.410 -10.091 23.019 1.00 95.50 93 GLY A O 1
ATOM 709 N N . GLY A 1 94 ? -8.680 -11.933 22.980 1.00 93.81 94 GLY A N 1
ATOM 710 C CA . GLY A 1 94 ? -7.597 -12.892 22.727 1.00 93.81 94 GLY A CA 1
ATOM 711 C C . GLY A 1 94 ? -6.719 -13.258 23.930 1.00 93.81 94 GLY A C 1
ATOM 712 O O . GLY A 1 94 ? -5.873 -14.142 23.797 1.00 93.81 94 GLY A O 1
ATOM 713 N N . ILE A 1 95 ? -6.923 -12.635 25.098 1.00 90.44 95 ILE A N 1
ATOM 714 C CA . ILE A 1 95 ? -6.076 -12.830 26.292 1.00 90.44 95 ILE A CA 1
ATOM 715 C C . ILE A 1 95 ? -6.772 -13.574 27.447 1.00 90.44 95 ILE A C 1
ATOM 717 O O . ILE A 1 95 ? -6.105 -14.149 28.305 1.00 90.44 95 ILE A O 1
ATOM 721 N N . ARG A 1 96 ? -8.114 -13.582 27.499 1.00 89.69 96 ARG A N 1
ATOM 722 C CA . ARG A 1 96 ? -8.900 -14.204 28.581 1.00 89.69 96 ARG A CA 1
ATOM 723 C C . ARG A 1 96 ? -10.092 -14.975 28.021 1.00 89.69 96 ARG A C 1
ATOM 725 O O . ARG A 1 96 ? -10.825 -14.483 27.165 1.00 89.69 96 ARG A O 1
ATOM 732 N N . VAL A 1 97 ? -10.311 -16.186 28.536 1.00 90.06 97 VAL A N 1
ATOM 733 C CA . VAL A 1 97 ? -11.487 -17.004 28.197 1.00 90.06 97 VAL A CA 1
ATOM 734 C C . VAL A 1 97 ? -12.768 -16.244 28.555 1.00 90.06 97 VAL A C 1
ATOM 736 O O . VAL A 1 97 ? -12.899 -15.739 29.668 1.00 90.06 97 VAL A O 1
ATOM 739 N N . GLY A 1 98 ? -13.704 -16.164 27.605 1.00 84.25 98 GLY A N 1
ATOM 740 C CA . GLY A 1 98 ? -14.989 -15.474 27.772 1.00 84.25 98 GLY A CA 1
ATOM 741 C C . GLY A 1 98 ? -14.976 -13.964 27.496 1.00 84.25 98 GLY A C 1
ATOM 742 O O . GLY A 1 98 ? -15.996 -13.312 27.697 1.00 84.25 98 GLY A O 1
ATOM 743 N N . THR A 1 99 ? -13.857 -13.390 27.040 1.00 86.25 99 THR A N 1
ATOM 744 C CA . THR A 1 99 ? -13.753 -11.977 26.634 1.00 86.25 99 THR A CA 1
ATOM 745 C C . THR A 1 99 ? -13.315 -11.891 25.171 1.00 86.25 99 THR A C 1
ATOM 747 O O . THR A 1 99 ? -12.373 -12.578 24.792 1.00 86.25 99 THR A O 1
ATOM 750 N N . GLY A 1 100 ? -13.996 -11.070 24.364 1.00 95.88 100 GLY A N 1
ATOM 751 C CA . GLY A 1 100 ? -13.658 -10.791 22.963 1.00 95.88 100 GLY A CA 1
ATOM 752 C C . GLY A 1 100 ? -14.862 -10.297 22.156 1.00 95.88 100 GLY A C 1
ATOM 753 O O . GLY A 1 100 ? -16.000 -10.660 22.450 1.00 95.88 100 GLY A O 1
ATOM 754 N N . ALA A 1 101 ? -14.609 -9.442 21.169 1.00 97.94 101 ALA A N 1
ATOM 755 C CA . ALA A 1 101 ? -15.631 -8.762 20.379 1.00 97.94 101 ALA A CA 1
ATOM 756 C C . ALA A 1 101 ? -16.086 -9.542 19.143 1.00 97.94 101 ALA A C 1
ATOM 758 O O . ALA A 1 101 ? -17.203 -9.338 18.675 1.00 97.94 101 ALA A O 1
ATOM 759 N N . PHE A 1 102 ? -15.256 -10.443 18.608 1.00 98.06 102 PHE A N 1
ATOM 760 C CA . PHE A 1 102 ? -15.547 -11.208 17.391 1.00 98.06 102 PHE A CA 1
ATOM 761 C C . PHE A 1 102 ? -16.494 -12.382 17.665 1.00 98.06 102 PHE A C 1
ATOM 763 O O . PHE A 1 102 ? -16.155 -13.550 17.459 1.00 98.06 102 PHE A O 1
ATOM 770 N N . ALA A 1 103 ? -17.692 -12.054 18.138 1.00 97.75 103 ALA A N 1
ATOM 771 C CA . ALA A 1 103 ? -18.749 -12.969 18.531 1.00 97.75 103 ALA A CA 1
ATOM 772 C C . ALA A 1 103 ? -20.131 -12.346 18.295 1.00 97.75 103 ALA A C 1
ATOM 774 O O . ALA A 1 103 ? -20.259 -11.134 18.152 1.00 97.75 103 ALA A O 1
ATOM 775 N N . GLU A 1 104 ? -21.186 -13.164 18.285 1.00 97.75 104 GLU A N 1
ATOM 776 C CA . GLU A 1 104 ? -22.569 -12.656 18.208 1.00 97.75 104 GLU A CA 1
ATOM 777 C C . GLU A 1 104 ? -23.032 -12.002 19.526 1.00 97.75 104 GLU A C 1
ATOM 779 O O . GLU A 1 104 ? -23.923 -11.149 19.523 1.00 97.75 104 GLU A O 1
ATOM 784 N N . TYR A 1 105 ? -22.428 -12.388 20.654 1.00 97.69 105 TYR A N 1
ATOM 785 C CA . TYR A 1 105 ? -22.684 -11.817 21.975 1.00 97.69 105 TYR A CA 1
ATOM 786 C C . TYR A 1 105 ? -21.381 -11.676 22.759 1.00 97.69 105 TYR A C 1
ATOM 788 O O . TYR A 1 105 ? -20.495 -12.521 22.666 1.00 97.69 105 TYR A O 1
ATOM 796 N N . LEU A 1 106 ? -21.288 -10.640 23.586 1.00 97.25 106 LEU A N 1
ATOM 797 C CA . LEU A 1 106 ? -20.156 -10.442 24.490 1.00 97.25 106 LEU A CA 1
ATOM 798 C C . LEU A 1 106 ? -20.606 -9.830 25.810 1.00 97.25 106 LEU A C 1
ATOM 800 O O . LEU A 1 106 ? -21.624 -9.138 25.873 1.00 97.25 106 LEU A O 1
ATOM 804 N N . THR A 1 107 ? -19.821 -10.063 26.859 1.00 95.12 107 THR A N 1
ATOM 805 C CA . THR A 1 107 ? -19.956 -9.356 28.136 1.00 95.12 107 THR A CA 1
ATOM 806 C C . THR A 1 107 ? -18.868 -8.294 28.252 1.00 95.12 107 THR A C 1
ATOM 808 O O . THR A 1 107 ? -17.715 -8.537 27.897 1.00 95.12 107 THR A O 1
ATOM 811 N N . THR A 1 108 ? -19.226 -7.123 28.770 1.00 95.12 108 THR A N 1
ATOM 812 C CA . THR A 1 108 ? -18.276 -6.050 29.101 1.00 95.12 108 THR A CA 1
ATOM 813 C C . THR A 1 108 ? -18.777 -5.241 30.300 1.00 95.12 108 THR A C 1
ATOM 815 O O . THR A 1 108 ? -19.836 -5.536 30.861 1.00 95.12 108 THR A O 1
ATOM 818 N N . TYR A 1 109 ? -18.024 -4.224 30.707 1.00 94.75 109 TYR A N 1
ATOM 819 C CA . TYR A 1 109 ? -18.391 -3.306 31.777 1.00 94.75 109 TYR A CA 1
ATOM 820 C C . TYR A 1 109 ? -18.991 -2.006 31.217 1.00 94.75 109 TYR A C 1
ATOM 822 O O . TYR A 1 109 ? -18.575 -1.554 30.148 1.00 94.75 109 TYR A O 1
ATOM 830 N N . PRO A 1 110 ? -19.941 -1.363 31.923 1.00 94.38 110 PRO A N 1
ATOM 831 C CA . PRO A 1 110 ? -20.501 -0.081 31.498 1.00 94.38 110 PRO A CA 1
ATOM 832 C C . PRO A 1 110 ? -19.464 1.021 31.258 1.00 94.38 110 PRO A C 1
ATOM 834 O O . PRO A 1 110 ? -19.674 1.878 30.413 1.00 94.38 110 PRO A O 1
ATOM 837 N N . GLU A 1 111 ? -18.344 0.996 31.980 1.00 93.88 111 GLU A N 1
ATOM 838 C CA . GLU A 1 111 ? -17.252 1.966 31.852 1.00 93.88 111 GLU A CA 1
ATOM 839 C C . GLU A 1 111 ? -16.410 1.779 30.574 1.00 93.88 111 GLU A C 1
ATOM 841 O O . GLU A 1 111 ? -15.554 2.610 30.276 1.00 93.88 111 GLU A O 1
ATOM 846 N N . ALA A 1 112 ? -16.643 0.705 29.813 1.00 96.25 112 ALA A N 1
ATOM 847 C CA . ALA A 1 112 ? -15.953 0.401 28.558 1.00 96.25 112 ALA A CA 1
ATOM 848 C C . ALA A 1 112 ? -16.803 0.703 27.310 1.00 96.25 112 ALA A C 1
ATOM 850 O O . ALA A 1 112 ? -16.395 0.375 26.194 1.00 96.25 112 ALA A O 1
ATOM 851 N N . VAL A 1 113 ? -17.985 1.309 27.477 1.00 98.06 113 VAL A N 1
ATOM 852 C CA . VAL A 1 113 ? -18.911 1.599 26.375 1.00 98.06 113 VAL A CA 1
ATOM 853 C C . VAL A 1 113 ? -19.456 3.020 26.432 1.00 98.06 113 VAL A C 1
ATOM 855 O O . VAL A 1 113 ? -19.581 3.612 27.496 1.00 98.06 113 VAL A O 1
ATOM 858 N N . ILE A 1 114 ? -19.846 3.550 25.279 1.00 97.88 114 ILE A N 1
ATOM 859 C CA . ILE A 1 114 ? -20.635 4.778 25.156 1.00 97.88 114 ILE A CA 1
ATOM 860 C C . ILE A 1 114 ? -21.994 4.474 24.529 1.00 97.88 114 ILE A C 1
ATOM 862 O O . ILE A 1 114 ? -22.138 3.514 23.768 1.00 97.88 114 ILE A O 1
ATOM 866 N N . LYS A 1 115 ? -22.991 5.319 24.809 1.00 97.94 115 LYS A N 1
ATOM 867 C CA . LYS A 1 115 ? -24.270 5.300 24.084 1.00 97.94 115 LYS A CA 1
ATOM 868 C C . LYS A 1 115 ? -24.032 5.817 22.667 1.00 97.94 115 LYS A C 1
ATOM 870 O O . LYS A 1 115 ? -23.385 6.856 22.501 1.00 97.94 115 LYS A O 1
ATOM 875 N N . VAL A 1 116 ? -24.532 5.100 21.665 1.00 98.12 116 VAL A N 1
ATOM 876 C CA . VAL A 1 116 ? -24.357 5.445 20.247 1.00 98.12 116 VAL A CA 1
ATOM 877 C C . VAL A 1 116 ? -25.473 6.397 19.816 1.00 98.12 116 VAL A C 1
ATOM 879 O O . VAL A 1 116 ? -26.630 5.973 19.779 1.00 98.12 116 VAL A O 1
ATOM 882 N N . PRO A 1 117 ? -25.158 7.648 19.435 1.00 96.69 117 PRO A N 1
ATOM 883 C CA . PRO A 1 117 ? -26.156 8.600 18.952 1.00 96.69 117 PRO A CA 1
ATOM 884 C C . PRO A 1 117 ? -26.935 8.084 17.739 1.00 96.69 117 PRO A C 1
ATOM 886 O O . PRO A 1 117 ? -26.388 7.344 16.921 1.00 96.69 117 PRO A O 1
ATOM 889 N N . GLU A 1 118 ? -28.190 8.505 17.572 1.00 95.12 118 GLU A N 1
ATOM 890 C CA . GLU A 1 118 ? -29.042 8.075 16.448 1.00 95.12 118 GLU A CA 1
ATOM 891 C C . GLU A 1 118 ? -28.443 8.416 15.073 1.00 95.12 118 GLU A C 1
ATOM 893 O O . GLU A 1 118 ? -28.624 7.662 14.119 1.00 95.12 118 GLU A O 1
ATOM 898 N N . ASN A 1 119 ? -27.679 9.511 14.975 1.00 94.38 119 ASN A N 1
ATOM 899 C CA . ASN A 1 119 ? -27.021 9.962 13.745 1.00 94.38 119 ASN A CA 1
ATOM 900 C C . ASN A 1 119 ? -25.746 9.176 13.382 1.00 94.38 119 ASN A C 1
ATOM 902 O O . ASN A 1 119 ? -25.122 9.489 12.369 1.00 94.38 119 ASN A O 1
ATOM 906 N N . VAL A 1 120 ? -25.347 8.181 14.181 1.00 96.75 120 VAL A N 1
ATOM 907 C CA . VAL A 1 120 ? -24.200 7.307 13.902 1.00 96.75 120 VAL A CA 1
ATOM 908 C C . VAL A 1 120 ? -24.707 5.904 13.558 1.00 96.75 120 VAL A C 1
ATOM 910 O O . VAL A 1 120 ? -25.476 5.311 14.318 1.00 96.75 120 VAL A O 1
ATOM 913 N N . SER A 1 121 ? -24.305 5.387 12.393 1.00 95.81 121 SER A N 1
ATOM 914 C CA . SER A 1 121 ? -24.651 4.029 11.956 1.00 95.81 121 SER A CA 1
ATOM 915 C C . SER A 1 121 ? -23.805 2.983 12.677 1.00 95.81 121 SER A C 1
ATOM 917 O O . SER A 1 121 ? -22.746 3.303 13.216 1.00 95.81 121 SER A O 1
ATOM 919 N N . ASP A 1 122 ? -24.240 1.726 12.661 1.00 95.19 122 ASP A N 1
ATOM 920 C CA . ASP A 1 122 ? -23.528 0.646 13.345 1.00 95.19 122 ASP A CA 1
ATOM 921 C C . ASP A 1 122 ? -22.158 0.376 12.684 1.00 95.19 122 ASP A C 1
ATOM 923 O O . ASP A 1 122 ? -21.168 0.143 13.373 1.00 95.19 122 ASP A O 1
ATOM 927 N N . GLU A 1 123 ? -22.043 0.519 11.360 1.00 90.88 123 GLU A N 1
ATOM 928 C CA . GLU A 1 123 ? -20.763 0.379 10.649 1.00 90.88 123 GLU A CA 1
ATOM 929 C C . GLU A 1 123 ? -19.716 1.371 11.161 1.00 90.88 123 GLU A C 1
ATOM 931 O O . GLU A 1 123 ? -18.577 0.988 11.409 1.00 90.88 123 GLU A O 1
ATOM 936 N N . LEU A 1 124 ? -20.115 2.629 11.364 1.00 93.88 124 LEU A N 1
ATOM 937 C CA . LEU A 1 124 ? -19.239 3.675 11.887 1.00 93.88 124 LEU A CA 1
ATOM 938 C C . LEU A 1 124 ? -19.032 3.545 13.401 1.00 93.88 124 LEU A C 1
ATOM 940 O O . LEU A 1 124 ? -17.933 3.779 13.902 1.00 93.88 124 LEU A O 1
ATOM 944 N N . ALA A 1 125 ? -20.080 3.170 14.137 1.00 97.06 125 ALA A N 1
ATOM 945 C CA . ALA A 1 125 ? -20.044 3.043 15.589 1.00 97.06 125 ALA A CA 1
ATOM 946 C C . ALA A 1 125 ? -19.091 1.937 16.054 1.00 97.06 125 ALA A C 1
ATOM 948 O O . ALA A 1 125 ? -18.461 2.084 17.099 1.00 97.06 125 ALA A O 1
ATOM 949 N N . ALA A 1 126 ? -18.946 0.865 15.270 1.00 95.44 126 ALA A N 1
ATOM 950 C CA . ALA A 1 126 ? -18.011 -0.215 15.563 1.00 95.44 126 ALA A CA 1
ATOM 951 C C . ALA A 1 126 ? -16.562 0.283 15.724 1.00 95.44 126 ALA A C 1
ATOM 953 O O . ALA A 1 126 ? -15.821 -0.289 16.510 1.00 95.44 126 ALA A O 1
ATOM 954 N N . GLY A 1 127 ? -16.164 1.361 15.033 1.00 94.38 127 GLY A N 1
ATOM 955 C CA . GLY A 1 127 ? -14.818 1.946 15.119 1.00 94.38 127 GLY A CA 1
ATOM 956 C C . GLY A 1 127 ? -14.591 2.918 16.286 1.00 94.38 127 GLY A C 1
ATOM 957 O O . GLY A 1 127 ? -13.532 3.535 16.364 1.00 94.38 127 GLY A O 1
ATOM 958 N N . LEU A 1 128 ? -15.569 3.112 17.180 1.00 97.38 128 LEU A N 1
ATOM 959 C CA . LEU A 1 128 ? -15.468 4.089 18.278 1.00 97.38 128 LEU A CA 1
ATOM 960 C C . LEU A 1 128 ? -14.692 3.577 19.502 1.00 97.38 128 LEU A C 1
ATOM 962 O O . LEU A 1 128 ? -14.323 4.389 20.351 1.00 97.38 128 LEU A O 1
ATOM 966 N N . GLY A 1 129 ? -14.485 2.260 19.613 1.00 97.12 129 GLY A N 1
ATOM 967 C CA . GLY A 1 129 ? -13.920 1.585 20.784 1.00 97.12 129 GLY A CA 1
ATOM 968 C C . GLY A 1 129 ? -12.453 1.932 21.043 1.00 97.12 129 GLY A C 1
ATOM 969 O O . GLY A 1 129 ? -12.132 2.994 21.579 1.00 97.12 129 GLY A O 1
ATOM 970 N N . ILE A 1 130 ? -11.543 1.028 20.689 1.00 97.69 130 ILE A N 1
ATOM 971 C CA . ILE A 1 130 ? -10.105 1.139 20.940 1.00 97.69 130 ILE A CA 1
ATOM 972 C C . ILE A 1 130 ? -9.558 2.500 20.480 1.00 97.69 130 ILE A C 1
ATOM 974 O O . ILE A 1 130 ? -8.917 3.156 21.308 1.00 97.69 130 ILE A O 1
ATOM 978 N N . PRO A 1 131 ? -9.811 3.001 19.251 1.00 97.25 131 PRO A N 1
ATOM 979 C CA . PRO A 1 131 ? -9.237 4.272 18.810 1.00 97.25 131 PRO A CA 1
ATOM 980 C C . PRO A 1 131 ? -9.689 5.483 19.634 1.00 97.25 131 PRO A C 1
ATOM 982 O O . PRO A 1 131 ? -8.852 6.262 20.098 1.00 97.25 131 PRO A O 1
ATOM 985 N N . GLY A 1 132 ? -10.999 5.621 19.865 1.00 97.94 132 GLY A N 1
ATOM 986 C CA . GLY A 1 132 ? -11.579 6.759 20.581 1.00 97.94 132 GLY A CA 1
ATOM 987 C C . GLY A 1 132 ? -11.185 6.788 22.057 1.00 97.94 132 GLY A C 1
ATOM 988 O O . GLY A 1 132 ? -10.772 7.828 22.577 1.00 97.94 132 GLY A O 1
ATOM 989 N N . PHE A 1 133 ? -11.242 5.635 22.727 1.00 98.56 133 PHE A N 1
ATOM 990 C CA . PHE A 1 133 ? -10.875 5.518 24.139 1.00 98.56 133 PHE A CA 1
ATOM 991 C C . PHE A 1 133 ? -9.363 5.680 24.355 1.00 98.56 133 PHE A C 1
ATOM 993 O O . PHE A 1 133 ? -8.952 6.346 25.307 1.00 98.56 133 PHE A O 1
ATOM 1000 N N . THR A 1 134 ? -8.530 5.154 23.449 1.00 98.44 134 THR A N 1
ATOM 1001 C CA . THR A 1 134 ? -7.069 5.349 23.486 1.00 98.44 134 THR A CA 1
ATOM 1002 C C . THR A 1 134 ? -6.715 6.826 23.318 1.00 98.44 134 THR A C 1
ATOM 1004 O O . THR A 1 134 ? -5.922 7.360 24.094 1.00 98.44 134 THR A O 1
ATOM 1007 N N . ALA A 1 135 ? -7.332 7.515 22.352 1.00 98.62 135 ALA A N 1
ATOM 1008 C CA . ALA A 1 135 ? -7.113 8.942 22.138 1.00 98.62 135 ALA A CA 1
ATOM 1009 C C . ALA A 1 135 ? -7.452 9.763 23.392 1.00 98.62 135 ALA A C 1
ATOM 1011 O O . ALA A 1 135 ? -6.630 10.563 23.844 1.00 98.62 135 ALA A O 1
ATOM 1012 N N . TYR A 1 136 ? -8.625 9.527 23.990 1.00 98.62 136 TYR A N 1
ATOM 1013 C CA . TYR A 1 136 ? -9.061 10.255 25.182 1.00 98.62 136 TYR A CA 1
ATOM 1014 C C . TYR A 1 136 ? -8.136 10.006 26.382 1.00 98.62 136 TYR A C 1
ATOM 1016 O O . TYR A 1 136 ? -7.705 10.953 27.043 1.00 98.62 136 TYR A O 1
ATOM 1024 N N . MET A 1 137 ? -7.780 8.744 26.641 1.00 98.38 137 MET A N 1
ATOM 1025 C CA . MET A 1 137 ? -6.881 8.383 27.737 1.00 98.38 137 MET A CA 1
ATOM 1026 C C . MET A 1 137 ? -5.504 9.032 27.577 1.00 98.38 137 MET A C 1
ATOM 1028 O O . MET A 1 137 ? -5.030 9.693 28.498 1.00 98.38 137 MET A O 1
ATOM 1032 N N . GLY A 1 138 ? -4.877 8.921 26.403 1.00 98.44 138 GLY A N 1
ATOM 1033 C CA . GLY A 1 138 ? -3.549 9.495 26.185 1.00 98.44 138 GLY A CA 1
ATOM 1034 C C . GLY A 1 138 ? -3.527 11.030 26.247 1.00 98.44 138 GLY A C 1
ATOM 1035 O O . GLY A 1 138 ? -2.559 11.609 26.745 1.00 98.44 138 GLY A O 1
ATOM 1036 N N . LEU A 1 139 ? -4.598 11.698 25.799 1.00 98.81 139 LEU A N 1
ATOM 1037 C CA . LEU A 1 139 ? -4.718 13.158 25.861 1.00 98.81 139 LEU A CA 1
ATOM 1038 C C . LEU A 1 139 ? -4.924 13.677 27.288 1.00 98.81 139 LEU A C 1
ATOM 1040 O O . LEU A 1 139 ? -4.273 14.640 27.690 1.00 98.81 139 LEU A O 1
ATOM 1044 N N . TYR A 1 140 ? -5.829 13.075 28.057 1.00 98.62 140 TYR A N 1
ATOM 1045 C CA . TYR A 1 140 ? -6.392 13.748 29.234 1.00 98.62 140 TYR A CA 1
ATOM 1046 C C . TYR A 1 140 ? -6.022 13.104 30.573 1.00 98.62 140 TYR A C 1
ATOM 1048 O O . TYR A 1 140 ? -6.105 13.767 31.606 1.00 98.62 140 TYR A O 1
ATOM 1056 N N . GLN A 1 141 ? -5.561 11.854 30.586 1.00 97.50 141 GLN A N 1
ATOM 1057 C CA . GLN A 1 141 ? -5.068 11.220 31.807 1.00 97.50 141 GLN A CA 1
ATOM 1058 C C . GLN A 1 141 ? -3.813 11.954 32.319 1.00 97.50 141 GLN A C 1
ATOM 1060 O O . GLN A 1 141 ? -2.866 12.199 31.565 1.00 97.50 141 GLN A O 1
ATOM 1065 N N . GLY A 1 142 ? -3.779 12.284 33.615 1.00 95.19 142 GLY A N 1
ATOM 1066 C CA . GLY A 1 142 ? -2.753 13.148 34.213 1.00 95.19 142 GLY A CA 1
ATOM 1067 C C . GLY A 1 142 ? -1.312 12.639 34.071 1.00 95.19 142 GLY A C 1
ATOM 1068 O O . GLY A 1 142 ? -0.403 13.437 33.820 1.00 95.19 142 GLY A O 1
ATOM 1069 N N . GLN A 1 143 ? -1.096 11.323 34.181 1.00 92.19 143 GLN A N 1
ATOM 1070 C CA . GLN A 1 143 ? 0.220 10.694 34.000 1.00 92.19 143 GLN A CA 1
ATOM 1071 C C . GLN A 1 143 ? 0.688 10.616 32.536 1.00 92.19 143 GLN A C 1
ATOM 1073 O O . GLN A 1 143 ? 1.848 10.283 32.291 1.00 92.19 143 GLN A O 1
ATOM 1078 N N . HIS A 1 144 ? -0.186 10.920 31.574 1.00 96.12 144 HIS A N 1
ATOM 1079 C CA . HIS A 1 144 ? 0.132 11.008 30.149 1.00 96.12 144 HIS A CA 1
ATOM 1080 C C . HIS A 1 144 ? 0.302 12.486 29.769 1.00 96.12 144 HIS A C 1
ATOM 1082 O O . HIS A 1 144 ? 1.084 13.199 30.415 1.00 96.12 144 HIS A O 1
ATOM 1088 N N . LEU A 1 145 ? -0.415 12.994 28.758 1.00 98.12 145 LEU A N 1
ATOM 1089 C CA . LEU A 1 145 ? -0.341 14.420 28.430 1.00 98.12 145 LEU A CA 1
ATOM 1090 C C . LEU A 1 145 ? -0.992 15.288 29.517 1.00 98.12 145 LEU A C 1
ATOM 1092 O O . LEU A 1 145 ? -0.402 16.300 29.904 1.00 98.12 145 LEU A O 1
ATOM 1096 N N . GLY A 1 146 ? -2.119 14.854 30.090 1.00 97.69 146 GLY A N 1
ATOM 1097 C CA . GLY A 1 146 ? -2.826 15.586 31.146 1.00 97.69 146 GLY A CA 1
ATOM 1098 C C . GLY A 1 146 ? -3.394 16.921 30.662 1.00 97.69 146 GLY A C 1
ATOM 1099 O O . GLY A 1 146 ? -3.307 17.922 31.371 1.00 97.69 146 GLY A O 1
ATOM 1100 N N . LEU A 1 147 ? -3.899 16.952 29.427 1.00 98.12 147 LEU A N 1
ATOM 1101 C CA . LEU A 1 147 ? -4.531 18.129 28.837 1.00 98.12 147 LEU A CA 1
ATOM 1102 C C . LEU A 1 147 ? -5.901 18.407 29.479 1.00 98.12 147 LEU A C 1
ATOM 1104 O O . LEU A 1 147 ? -6.469 17.566 30.174 1.00 98.12 147 LEU A O 1
ATOM 1108 N N . GLU A 1 148 ? -6.468 19.580 29.201 1.00 96.25 148 GLU A N 1
ATOM 1109 C CA . GLU A 1 148 ? -7.831 19.914 29.631 1.00 96.25 148 GLU A CA 1
ATOM 1110 C C . GLU A 1 148 ? -8.866 19.281 28.675 1.00 96.25 148 GLU A C 1
ATOM 1112 O O . GLU A 1 148 ? -8.846 19.589 27.474 1.00 96.25 148 GLU A O 1
ATOM 1117 N N . PRO A 1 149 ? -9.771 18.407 29.161 1.00 97.12 149 PRO A N 1
ATOM 1118 C CA . PRO A 1 149 ? -10.800 17.792 28.326 1.00 97.12 149 PRO A CA 1
ATOM 1119 C C . PRO A 1 149 ? -11.849 18.816 27.864 1.00 97.12 149 PRO A C 1
ATOM 1121 O O . PRO A 1 149 ? -12.032 19.853 28.510 1.00 97.12 149 PRO A O 1
ATOM 1124 N N . PRO A 1 150 ? -12.560 18.547 26.754 1.00 96.75 150 PRO A N 1
ATOM 1125 C CA . PRO A 1 150 ? -13.656 19.399 26.317 1.00 96.75 150 PRO A CA 1
ATOM 1126 C C . PRO A 1 150 ? -14.811 19.347 27.324 1.00 96.75 150 PRO A C 1
ATOM 1128 O O . PRO A 1 150 ? -14.991 18.362 28.042 1.00 96.75 150 PRO A O 1
ATOM 1131 N N . SER A 1 151 ? -15.627 20.405 27.358 1.00 94.88 151 SER A N 1
ATOM 1132 C CA . SER A 1 151 ? -16.833 20.413 28.192 1.00 94.88 151 SER A CA 1
ATOM 1133 C C . SER A 1 151 ? -17.776 19.270 27.783 1.00 94.88 151 SER A C 1
ATOM 1135 O O . SER A 1 151 ? -18.071 19.137 26.592 1.00 94.88 151 SER A O 1
ATOM 1137 N N . PRO A 1 152 ? -18.335 18.492 28.729 1.00 94.06 152 PRO A N 1
ATOM 1138 C CA . PRO A 1 152 ? -19.343 17.479 28.416 1.00 94.06 152 PRO A CA 1
ATOM 1139 C C . PRO A 1 152 ? -20.607 18.032 27.747 1.00 94.06 152 PRO A C 1
ATOM 1141 O O . PRO A 1 152 ? -21.290 17.305 27.034 1.00 94.06 152 PRO A O 1
ATOM 1144 N N . SER A 1 153 ? -20.894 19.322 27.944 1.00 94.94 153 SER A N 1
ATOM 1145 C CA . SER A 1 153 ? -22.033 20.036 27.359 1.00 94.94 153 SER A CA 1
ATOM 1146 C C . SER A 1 153 ? -21.668 20.898 26.143 1.00 94.94 153 SER A C 1
ATOM 1148 O O . SER A 1 153 ? -22.411 21.818 25.809 1.00 94.94 153 SER A O 1
ATOM 1150 N N . LEU A 1 154 ? -20.512 20.665 25.510 1.00 95.75 154 LEU A N 1
ATOM 1151 C CA . LEU A 1 154 ? -20.063 21.452 24.360 1.00 95.75 154 LEU A CA 1
ATOM 1152 C C . LEU A 1 154 ? -21.049 21.330 23.183 1.00 95.75 154 LEU A C 1
ATOM 1154 O O . LEU A 1 154 ? -21.332 20.223 22.727 1.00 95.75 154 LEU A O 1
ATOM 1158 N N . ASP A 1 155 ? -21.539 22.461 22.681 1.00 94.56 155 ASP A N 1
ATOM 1159 C CA . ASP A 1 155 ? -22.488 22.553 21.559 1.00 94.56 155 ASP A CA 1
ATOM 1160 C C . ASP A 1 155 ? -21.857 23.127 20.277 1.00 94.56 155 ASP A C 1
ATOM 1162 O O . ASP A 1 155 ? -22.424 23.037 19.190 1.00 94.56 155 ASP A O 1
ATOM 1166 N N . SER A 1 156 ? -20.652 23.687 20.388 1.00 96.75 156 SER A N 1
ATOM 1167 C CA . SER A 1 156 ? -19.892 24.292 19.299 1.00 96.75 156 SER A CA 1
ATOM 1168 C C . SER A 1 156 ? -18.390 24.205 19.577 1.00 96.75 156 SER A C 1
ATOM 1170 O O . SER A 1 156 ? -17.951 24.249 20.725 1.00 96.75 156 SER A O 1
ATOM 1172 N N . LEU A 1 157 ? -17.569 24.059 18.530 1.00 97.38 157 LEU A N 1
ATOM 1173 C CA . LEU A 1 157 ? -16.115 24.011 18.707 1.00 97.38 157 LEU A CA 1
ATOM 1174 C C . LEU A 1 157 ? -15.600 25.373 19.206 1.00 97.38 157 LEU A C 1
ATOM 1176 O O . LEU A 1 157 ? -15.881 26.391 18.564 1.00 97.38 157 LEU A O 1
ATOM 1180 N N . PRO A 1 158 ? -14.788 25.422 20.279 1.00 96.62 158 PRO A N 1
ATOM 1181 C CA . PRO A 1 158 ? -14.220 26.679 20.750 1.00 96.62 158 PRO A CA 1
ATOM 1182 C C . PRO A 1 158 ? -13.253 27.268 19.707 1.00 96.62 158 PRO A C 1
ATOM 1184 O O . PRO A 1 158 ? -12.785 26.549 18.815 1.00 96.62 158 PRO A O 1
ATOM 1187 N N . PRO A 1 159 ? -12.899 28.560 19.794 1.00 96.81 159 PRO A N 1
ATOM 1188 C CA . PRO A 1 159 ? -11.806 29.117 19.004 1.00 96.81 159 PRO A CA 1
ATOM 1189 C C . PRO A 1 159 ? -10.500 28.347 19.236 1.00 96.81 159 PRO A C 1
ATOM 1191 O O . PRO A 1 159 ? -10.240 27.868 20.340 1.00 96.81 159 PRO A O 1
ATOM 1194 N N . VAL A 1 160 ? -9.669 28.244 18.198 1.00 97.38 160 VAL A N 1
ATOM 1195 C CA . VAL A 1 160 ? -8.331 27.657 18.332 1.00 97.38 160 VAL A CA 1
ATOM 1196 C C . VAL A 1 160 ? -7.454 28.592 19.162 1.00 97.38 160 VAL A C 1
ATOM 1198 O O . VAL A 1 160 ? -7.353 29.785 18.872 1.00 97.38 160 VAL A O 1
ATOM 1201 N N . ASN A 1 161 ? -6.810 28.048 20.190 1.00 95.31 161 ASN A N 1
ATOM 1202 C CA . ASN A 1 161 ? -5.870 28.764 21.031 1.00 95.31 161 ASN A CA 1
ATOM 1203 C C . ASN A 1 161 ? -4.430 28.473 20.588 1.00 95.31 161 ASN A C 1
ATOM 1205 O O . ASN A 1 161 ? -3.883 27.407 20.863 1.00 95.31 161 ASN A O 1
ATOM 1209 N N . ASN A 1 162 ? -3.793 29.461 19.958 1.00 93.69 162 ASN A N 1
ATOM 1210 C CA . ASN A 1 162 ? -2.426 29.345 19.442 1.00 93.69 162 ASN A CA 1
ATOM 1211 C C . ASN A 1 162 ? -1.355 29.143 20.528 1.00 93.69 162 ASN A C 1
ATOM 1213 O O . ASN A 1 162 ? -0.239 28.780 20.174 1.00 93.69 162 ASN A O 1
ATOM 1217 N N . SER A 1 163 ? -1.655 29.351 21.818 1.00 94.25 163 SER A N 1
ATOM 1218 C CA . SER A 1 163 ? -0.721 29.026 22.909 1.00 94.25 163 SER A CA 1
ATOM 1219 C C . SER A 1 163 ? -0.831 27.580 23.403 1.00 94.25 163 SER A C 1
ATOM 1221 O O . SER A 1 163 ? 0.034 27.116 24.143 1.00 94.25 163 SER A O 1
ATOM 1223 N N . LYS A 1 164 ? -1.879 26.850 22.999 1.00 95.44 164 LYS A N 1
ATOM 1224 C CA . LYS A 1 164 ? -2.101 25.438 23.331 1.00 95.44 164 LYS A CA 1
ATOM 1225 C C . LYS A 1 164 ? -1.835 24.581 22.094 1.00 95.44 164 LYS A C 1
ATOM 1227 O O . LYS A 1 164 ? -2.754 24.306 21.329 1.00 95.44 164 LYS A O 1
ATOM 1232 N N . LYS A 1 165 ? -0.584 24.169 21.879 1.00 98.50 165 LYS A N 1
ATOM 1233 C CA . LYS A 1 165 ? -0.181 23.376 20.704 1.00 98.50 165 LYS A CA 1
ATOM 1234 C C . LYS A 1 165 ? -0.045 21.891 21.021 1.00 98.50 165 LYS A C 1
ATOM 1236 O O . LYS A 1 165 ? 0.465 21.529 22.080 1.00 98.50 165 LYS A O 1
ATOM 1241 N N . LEU A 1 166 ? -0.467 21.052 20.080 1.00 98.88 166 LEU A N 1
ATOM 1242 C CA . LEU A 1 166 ? -0.294 19.602 20.121 1.00 98.88 166 LEU A CA 1
ATOM 1243 C C . LEU A 1 166 ? 0.212 19.106 18.767 1.00 98.88 166 LEU A C 1
ATOM 1245 O O . LEU A 1 166 ? -0.401 19.390 17.740 1.00 98.88 166 LEU A O 1
ATOM 1249 N N . LEU A 1 167 ? 1.284 18.319 18.785 1.00 98.88 167 LEU A N 1
ATOM 1250 C CA . LEU A 1 167 ? 1.722 17.533 17.638 1.00 98.88 167 LEU A CA 1
ATOM 1251 C C . LEU A 1 167 ? 1.035 16.167 17.657 1.00 98.88 167 LEU A C 1
ATOM 1253 O O . LEU A 1 167 ? 1.084 15.466 18.663 1.00 98.88 167 LEU A O 1
ATOM 1257 N N . VAL A 1 168 ? 0.440 15.771 16.538 1.00 98.88 168 VAL A N 1
ATOM 1258 C CA . VAL A 1 168 ? -0.121 14.438 16.311 1.00 98.88 168 VAL A CA 1
ATOM 1259 C C . VAL A 1 168 ? 0.654 13.784 15.177 1.00 98.88 168 VAL A C 1
ATOM 1261 O O . VAL A 1 168 ? 0.439 14.079 13.997 1.00 98.88 168 VAL A O 1
ATOM 1264 N N . TRP A 1 169 ? 1.582 12.898 15.528 1.00 98.62 169 TRP A N 1
ATOM 1265 C CA . TRP A 1 169 ? 2.349 12.168 14.529 1.00 98.62 169 TRP A CA 1
ATOM 1266 C C . TRP A 1 169 ? 1.515 11.028 13.948 1.00 98.62 169 TRP A C 1
ATOM 1268 O O . TRP A 1 169 ? 0.879 10.276 14.693 1.00 98.62 169 TRP A O 1
ATOM 1278 N N . SER A 1 170 ? 1.531 10.900 12.618 1.00 96.75 170 SER A N 1
ATOM 1279 C CA . SER A 1 170 ? 0.700 9.958 11.851 1.00 96.75 170 SER A CA 1
ATOM 1280 C C . SER A 1 170 ? -0.807 10.175 12.038 1.00 96.75 170 SER A C 1
ATOM 1282 O O . SER A 1 170 ? -1.569 9.237 12.245 1.00 96.75 170 SER A O 1
ATOM 1284 N N . GLY A 1 171 ? -1.269 11.420 11.915 1.00 97.31 171 GLY A N 1
ATOM 1285 C CA . GLY A 1 171 ? -2.651 11.832 12.190 1.00 97.31 171 GLY A CA 1
ATOM 1286 C C . GLY A 1 171 ? -3.745 11.149 11.356 1.00 97.31 171 GLY A C 1
ATOM 1287 O O . GLY A 1 171 ? -4.916 11.258 11.697 1.00 97.31 171 GLY A O 1
ATOM 1288 N N . ALA A 1 172 ? -3.389 10.440 10.280 1.00 94.88 172 ALA A N 1
ATOM 1289 C CA . ALA A 1 172 ? -4.329 9.665 9.467 1.00 94.88 172 ALA A CA 1
ATOM 1290 C C . ALA A 1 172 ? -4.664 8.273 10.035 1.00 94.88 172 ALA A C 1
ATOM 1292 O O . ALA A 1 172 ? -5.594 7.638 9.540 1.00 94.88 172 ALA A O 1
ATOM 1293 N N . THR A 1 173 ? -3.949 7.791 11.057 1.00 94.69 173 THR A N 1
ATOM 1294 C CA . THR A 1 173 ? -4.328 6.557 11.766 1.00 94.69 173 THR A CA 1
ATOM 1295 C C . THR A 1 173 ? -5.671 6.741 12.483 1.00 94.69 173 THR A C 1
ATOM 1297 O O . THR A 1 173 ? -6.039 7.865 12.815 1.00 94.69 173 THR A O 1
ATOM 1300 N N . SER A 1 174 ? -6.392 5.653 12.767 1.00 95.00 174 SER A N 1
ATOM 1301 C CA . SER A 1 174 ? -7.646 5.695 13.542 1.00 95.00 174 SER A CA 1
ATOM 1302 C C . SER A 1 174 ? -7.496 6.437 14.876 1.00 95.00 174 SER A C 1
ATOM 1304 O O . SER A 1 174 ? -8.244 7.360 15.186 1.00 95.00 174 SER A O 1
ATOM 1306 N N . VAL A 1 175 ? -6.454 6.119 15.654 1.00 97.81 175 VAL A N 1
ATOM 1307 C CA . VAL A 1 175 ? -6.174 6.840 16.909 1.00 97.81 175 VAL A CA 1
ATOM 1308 C C . VAL A 1 175 ? -5.866 8.315 16.623 1.00 97.81 175 VAL A C 1
ATOM 1310 O O . VAL A 1 175 ? -6.417 9.193 17.283 1.00 97.81 175 VAL A O 1
ATOM 1313 N N . GLY A 1 176 ? -5.025 8.608 15.625 1.00 98.12 176 GLY A N 1
ATOM 1314 C CA . GLY A 1 176 ? -4.649 9.972 15.247 1.00 98.12 176 GLY A CA 1
ATOM 1315 C C . GLY A 1 176 ? -5.844 10.850 14.861 1.00 98.12 176 GLY A C 1
ATOM 1316 O O . GLY A 1 176 ? -5.908 12.007 15.281 1.00 98.12 176 GLY A O 1
ATOM 1317 N N . GLN A 1 177 ? -6.825 10.293 14.147 1.00 98.25 177 GLN A N 1
ATOM 1318 C CA . GLN A 1 177 ? -8.059 10.985 13.770 1.00 98.25 177 GLN A CA 1
ATOM 1319 C C . GLN A 1 177 ? -8.856 11.422 15.007 1.00 98.25 177 GLN A C 1
ATOM 1321 O O . GLN A 1 177 ? -9.261 12.585 15.094 1.00 98.25 177 GLN A O 1
ATOM 1326 N N . PHE A 1 178 ? -9.040 10.547 16.001 1.00 98.69 178 PHE A N 1
ATOM 1327 C CA . PHE A 1 178 ? -9.691 10.927 17.259 1.00 98.69 178 PHE A CA 1
ATOM 1328 C C . PHE A 1 178 ? -8.858 11.906 18.087 1.00 98.69 178 PHE A C 1
ATOM 1330 O O . PHE A 1 178 ? -9.421 12.842 18.653 1.00 98.69 178 PHE A O 1
ATOM 1337 N N . VAL A 1 179 ? -7.531 11.748 18.127 1.00 98.81 179 VAL A N 1
ATOM 1338 C CA . VAL A 1 179 ? -6.640 12.675 18.844 1.00 98.81 179 VAL A CA 1
ATOM 1339 C C . VAL A 1 179 ? -6.786 14.100 18.301 1.00 98.81 179 VAL A C 1
ATOM 1341 O O . VAL A 1 179 ? -6.954 15.034 19.086 1.00 98.81 179 VAL A O 1
ATOM 1344 N N . ILE A 1 180 ? -6.782 14.275 16.973 1.00 98.88 180 ILE A N 1
ATOM 1345 C CA . ILE A 1 180 ? -6.978 15.583 16.326 1.00 98.88 180 ILE A CA 1
ATOM 1346 C C . ILE A 1 180 ? -8.322 16.189 16.738 1.00 98.88 180 ILE A C 1
ATOM 1348 O O . ILE A 1 180 ? -8.381 17.347 17.150 1.00 98.88 180 ILE A O 1
ATOM 1352 N N . GLN A 1 181 ? -9.395 15.403 16.655 1.00 98.75 181 GLN A N 1
ATOM 1353 C CA . GLN A 1 181 ? -10.755 15.876 16.905 1.00 98.75 181 GLN A CA 1
ATOM 1354 C C . GLN A 1 181 ? -10.992 16.248 18.374 1.00 98.75 181 GLN A C 1
ATOM 1356 O O . GLN A 1 181 ? -11.530 17.319 18.658 1.00 98.75 181 GLN A O 1
ATOM 1361 N N . PHE A 1 182 ? -10.543 15.415 19.317 1.00 98.81 182 PHE A N 1
ATOM 1362 C CA . PHE A 1 182 ? -10.633 15.713 20.747 1.00 98.81 182 PHE A CA 1
ATOM 1363 C C . PHE A 1 182 ? -9.796 16.943 21.118 1.00 98.81 182 PHE A C 1
ATOM 1365 O O . PHE A 1 182 ? -10.303 17.864 21.761 1.00 98.81 182 PHE A O 1
ATOM 1372 N N . ALA A 1 183 ? -8.551 17.032 20.639 1.00 98.69 183 ALA A N 1
ATOM 1373 C CA . ALA A 1 183 ? -7.705 18.198 20.878 1.00 98.69 183 ALA A CA 1
ATOM 1374 C C . ALA A 1 183 ? -8.324 19.482 20.295 1.00 98.69 183 ALA A C 1
ATOM 1376 O O . ALA A 1 183 ? -8.356 20.520 20.965 1.00 98.69 183 ALA A O 1
ATOM 1377 N N . ARG A 1 184 ? -8.899 19.409 19.086 1.00 98.44 184 ARG A N 1
ATOM 1378 C CA . ARG A 1 184 ? -9.637 20.523 18.481 1.00 98.44 184 ARG A CA 1
ATOM 1379 C C . ARG A 1 184 ? -10.854 20.916 19.319 1.00 98.44 184 ARG A C 1
ATOM 1381 O O . ARG A 1 184 ? -11.071 22.114 19.503 1.00 98.44 184 ARG A O 1
ATOM 1388 N N . ALA A 1 185 ? -11.619 19.959 19.845 1.00 98.50 185 ALA A N 1
ATOM 1389 C CA . ALA A 1 185 ? -12.755 20.216 20.736 1.00 98.50 185 ALA A CA 1
ATOM 1390 C C . ALA A 1 185 ? -12.328 20.860 22.070 1.00 98.50 185 ALA A C 1
ATOM 1392 O O . ALA A 1 185 ? -13.065 21.679 22.614 1.00 98.50 185 ALA A O 1
ATOM 1393 N N . SER A 1 186 ? -11.113 20.577 22.548 1.00 98.38 186 SER A N 1
ATOM 1394 C CA . SER A 1 186 ? -10.470 21.271 23.677 1.00 98.38 186 SER A CA 1
ATOM 1395 C C . SER A 1 186 ? -9.863 22.641 23.314 1.00 98.38 186 SER A C 1
ATOM 1397 O O . SER A 1 186 ? -9.288 23.311 24.173 1.00 98.38 186 SER A O 1
ATOM 1399 N N . GLY A 1 187 ? -9.956 23.075 22.051 1.00 98.06 187 GLY A N 1
ATOM 1400 C CA . GLY A 1 187 ? -9.441 24.363 21.575 1.00 98.06 187 GLY A CA 1
ATOM 1401 C C . GLY A 1 187 ? -7.939 24.398 21.283 1.00 98.06 187 GLY A C 1
ATOM 1402 O O . GLY A 1 187 ? -7.374 25.486 21.198 1.00 98.06 187 GLY A O 1
ATOM 1403 N N . TYR A 1 188 ? -7.275 23.250 21.132 1.00 98.56 188 TYR A N 1
ATOM 1404 C CA . TYR A 1 188 ? -5.847 23.199 20.805 1.00 98.56 188 TYR A CA 1
ATOM 1405 C C . TYR A 1 188 ? -5.586 23.554 19.337 1.00 98.56 188 TYR A C 1
ATOM 1407 O O . TYR A 1 188 ? -6.390 23.268 18.448 1.00 98.56 188 TYR A O 1
ATOM 1415 N N . TYR A 1 189 ? -4.419 24.145 19.093 1.00 98.75 189 TYR A N 1
ATOM 1416 C CA . TYR A 1 189 ? -3.807 24.251 17.777 1.00 98.75 189 TYR A CA 1
ATOM 1417 C C . TYR A 1 189 ? -3.107 22.932 17.445 1.00 98.75 189 TYR A C 1
ATOM 1419 O O . TYR A 1 189 ? -2.102 22.575 18.065 1.00 98.75 189 TYR A O 1
ATOM 1427 N N . VAL A 1 190 ? -3.659 22.188 16.489 1.00 98.88 190 VAL A N 1
ATOM 1428 C CA . VAL A 1 190 ? -3.210 20.826 16.189 1.00 98.88 190 VAL A CA 1
ATOM 1429 C C . VAL A 1 190 ? -2.302 20.824 14.964 1.00 98.88 190 VAL A C 1
ATOM 1431 O O . VAL A 1 190 ? -2.722 21.194 13.870 1.00 98.88 190 VAL A O 1
ATOM 1434 N N . ILE A 1 191 ? -1.065 20.375 15.145 1.00 98.88 191 ILE A N 1
ATOM 1435 C CA . ILE A 1 191 ? -0.098 20.122 14.076 1.00 98.88 191 ILE A CA 1
ATOM 1436 C C . ILE A 1 191 ? -0.123 18.620 13.817 1.00 98.88 191 ILE A C 1
ATOM 1438 O O . ILE A 1 191 ? 0.155 17.844 14.724 1.00 98.88 191 ILE A O 1
ATOM 1442 N N . ALA A 1 192 ? -0.467 18.188 12.610 1.00 98.81 192 ALA A N 1
ATOM 1443 C CA . ALA A 1 192 ? -0.507 16.771 12.264 1.00 98.81 192 ALA A CA 1
ATOM 1444 C C . ALA A 1 192 ? 0.597 16.404 11.267 1.00 98.81 192 ALA A C 1
ATOM 1446 O O . ALA A 1 192 ? 1.050 17.243 10.489 1.00 98.81 192 ALA A O 1
ATOM 1447 N N . THR A 1 193 ? 0.995 15.133 11.235 1.00 98.75 193 THR A N 1
ATOM 1448 C CA . THR A 1 193 ? 1.801 14.590 10.131 1.00 98.75 193 THR A CA 1
ATOM 1449 C C . THR A 1 193 ? 1.056 13.482 9.397 1.00 98.75 193 THR A C 1
ATOM 1451 O O . THR A 1 193 ? 0.406 12.644 10.023 1.00 98.75 193 THR A O 1
ATOM 1454 N N . ALA A 1 194 ? 1.104 13.478 8.065 1.00 96.25 194 ALA A N 1
ATOM 1455 C CA . ALA A 1 194 ? 0.489 12.458 7.214 1.00 96.25 194 ALA A CA 1
ATOM 1456 C C . ALA A 1 194 ? 1.044 12.525 5.787 1.00 96.25 194 ALA A C 1
ATOM 1458 O O . ALA A 1 194 ? 1.625 13.526 5.392 1.00 96.25 194 ALA A O 1
ATOM 1459 N N . SER A 1 195 ? 0.802 11.495 4.972 1.00 91.69 195 SER A N 1
ATOM 1460 C CA . SER A 1 195 ? 1.053 11.590 3.531 1.00 91.69 195 SER A CA 1
ATOM 1461 C C . SER A 1 195 ? 0.201 12.706 2.894 1.00 91.69 195 SER A C 1
ATOM 1463 O O . SER A 1 195 ? -0.980 12.794 3.255 1.00 91.69 195 SER A O 1
ATOM 1465 N N . PRO A 1 196 ? 0.691 13.449 1.879 1.00 91.44 196 PRO A N 1
ATOM 1466 C CA . PRO A 1 196 ? 0.043 14.670 1.374 1.00 91.44 196 PRO A CA 1
ATOM 1467 C C . PRO A 1 196 ? -1.429 14.526 0.963 1.00 91.44 196 PRO A C 1
ATOM 1469 O O . PRO A 1 196 ? -2.225 15.446 1.152 1.00 91.44 196 PRO A O 1
ATOM 1472 N N . LYS A 1 197 ? -1.828 13.350 0.458 1.00 88.00 197 LYS A N 1
ATOM 1473 C CA . LYS A 1 197 ? -3.222 13.034 0.091 1.00 88.00 197 LYS A CA 1
ATOM 1474 C C . LYS A 1 197 ? -4.228 13.184 1.243 1.00 88.00 197 LYS A C 1
ATOM 1476 O O . LYS A 1 197 ? -5.411 13.394 0.999 1.00 88.00 197 LYS A O 1
ATOM 1481 N N . ASN A 1 198 ? -3.768 13.096 2.492 1.00 90.25 198 ASN A N 1
ATOM 1482 C CA . ASN A 1 198 ? -4.611 13.189 3.683 1.00 90.25 198 ASN A CA 1
ATOM 1483 C C . ASN A 1 198 ? -4.719 14.619 4.232 1.00 90.25 198 ASN A C 1
ATOM 1485 O O . ASN A 1 198 ? -5.474 14.833 5.176 1.00 90.25 198 ASN A O 1
ATOM 1489 N N . ASN A 1 199 ? -4.014 15.603 3.662 1.00 94.81 199 ASN A N 1
ATOM 1490 C CA . ASN A 1 199 ? -3.926 16.948 4.237 1.00 94.81 199 ASN A CA 1
ATOM 1491 C C . ASN A 1 199 ? -5.298 17.610 4.400 1.00 94.81 199 ASN A C 1
ATOM 1493 O O . ASN A 1 199 ? -5.648 18.045 5.495 1.00 94.81 199 ASN A O 1
ATOM 1497 N N . GLU A 1 200 ? -6.102 17.644 3.337 1.00 96.31 200 GLU A N 1
ATOM 1498 C CA . GLU A 1 200 ? -7.439 18.251 3.392 1.00 96.31 200 GLU A CA 1
ATOM 1499 C C . GLU A 1 200 ? -8.391 17.465 4.297 1.00 96.31 200 GLU A C 1
ATOM 1501 O O . GLU A 1 200 ? -9.204 18.051 5.012 1.00 96.31 200 GLU A O 1
ATOM 1506 N N . PHE A 1 201 ? -8.244 16.139 4.344 1.00 95.69 201 PHE A N 1
ATOM 1507 C CA . PHE A 1 201 ? -9.016 15.318 5.266 1.00 95.69 201 PHE A CA 1
ATOM 1508 C C . PHE A 1 201 ? -8.690 15.650 6.727 1.00 95.69 201 PHE A C 1
ATOM 1510 O O . PHE A 1 201 ? -9.607 15.935 7.493 1.00 95.69 201 PHE A O 1
ATOM 1517 N N . LEU A 1 202 ? -7.415 15.695 7.113 1.00 97.81 202 LEU A N 1
ATOM 1518 C CA . LEU A 1 202 ? -7.025 15.992 8.494 1.00 97.81 202 LEU A CA 1
ATOM 1519 C C . LEU A 1 202 ? -7.362 17.427 8.906 1.00 97.81 202 LEU A C 1
ATOM 1521 O O . LEU A 1 202 ? -7.812 17.645 10.031 1.00 97.81 202 LEU A O 1
ATOM 1525 N N . LYS A 1 203 ? -7.250 18.399 7.993 1.00 98.38 203 LYS A N 1
ATOM 1526 C CA . LYS A 1 203 ? -7.762 19.757 8.235 1.00 98.38 203 LYS A CA 1
ATOM 1527 C C . LYS A 1 203 ? -9.267 19.755 8.492 1.00 98.38 203 LYS A C 1
ATOM 1529 O O . LYS A 1 203 ? -9.729 20.423 9.412 1.00 98.38 203 LYS A O 1
ATOM 1534 N N . SER A 1 204 ? -10.032 18.950 7.746 1.00 97.12 204 SER A N 1
ATOM 1535 C CA . SER A 1 204 ? -11.478 18.803 7.968 1.00 97.12 204 SER A CA 1
ATOM 1536 C C . SER A 1 204 ? -11.841 18.166 9.319 1.00 97.12 204 SER A C 1
ATOM 1538 O O . SER A 1 204 ? -12.967 18.341 9.780 1.00 97.12 204 SER A O 1
ATOM 1540 N N . LEU A 1 205 ? -10.900 17.455 9.955 1.00 97.75 205 LEU A N 1
ATOM 1541 C CA . LEU A 1 205 ? -11.034 16.913 11.312 1.00 97.75 205 LEU A CA 1
ATOM 1542 C C . LEU A 1 205 ? -10.593 17.901 12.405 1.00 97.75 205 LEU A C 1
ATOM 1544 O O . LEU A 1 205 ? -10.867 17.671 13.579 1.00 97.75 205 LEU A O 1
ATOM 1548 N N . GLY A 1 206 ? -9.928 19.002 12.045 1.00 97.94 206 GLY A N 1
ATOM 1549 C CA . GLY A 1 206 ? -9.498 20.031 12.992 1.00 97.94 206 GLY A CA 1
ATOM 1550 C C . GLY A 1 206 ? -7.993 20.255 13.091 1.00 97.94 206 GLY A C 1
ATOM 1551 O O . GLY A 1 206 ? -7.579 21.031 13.951 1.00 97.94 206 GLY A O 1
ATOM 1552 N N . ALA A 1 207 ? -7.175 19.624 12.241 1.00 98.69 207 ALA A N 1
ATOM 1553 C CA . ALA A 1 207 ? -5.759 19.970 12.149 1.00 98.69 207 ALA A CA 1
ATOM 1554 C C . ALA A 1 207 ? -5.591 21.407 11.620 1.00 98.69 207 ALA A C 1
ATOM 1556 O O . ALA A 1 207 ? -6.174 21.773 10.599 1.00 98.69 207 ALA A O 1
ATOM 1557 N N . SER A 1 208 ? -4.776 2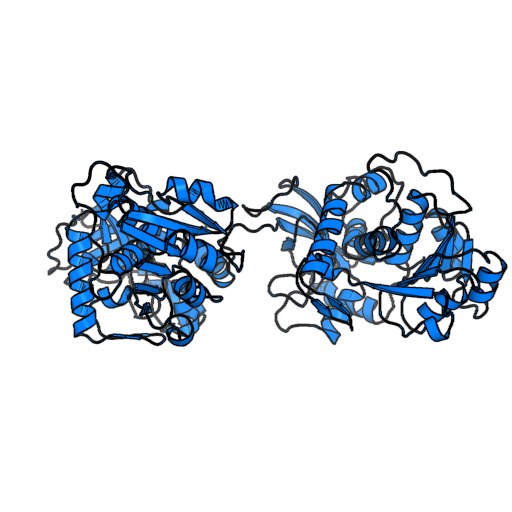2.210 12.301 1.00 98.62 208 SER A N 1
ATOM 1558 C CA . SER A 1 208 ? -4.394 23.552 11.853 1.00 98.62 208 SER A CA 1
ATOM 1559 C C . SER A 1 208 ? -3.343 23.489 10.743 1.00 98.62 208 SER A C 1
ATOM 1561 O O . SER A 1 208 ? -3.409 24.242 9.773 1.00 98.62 208 SER A O 1
ATOM 1563 N N . GLU A 1 209 ? -2.392 22.560 10.868 1.00 98.31 209 GLU A N 1
ATOM 1564 C CA . GLU A 1 209 ? -1.302 22.329 9.918 1.00 98.31 209 GLU A CA 1
ATOM 1565 C C . GLU A 1 209 ? -1.104 20.832 9.685 1.00 98.31 209 GLU A C 1
ATOM 1567 O O . GLU A 1 209 ? -1.352 20.019 10.578 1.00 98.31 209 GLU A O 1
ATOM 1572 N N . VAL A 1 210 ? -0.643 20.468 8.485 1.00 98.75 210 VAL A N 1
ATOM 1573 C CA . VAL A 1 210 ? -0.310 19.081 8.144 1.00 98.75 210 VAL A CA 1
ATOM 1574 C C . VAL A 1 210 ? 1.025 19.041 7.405 1.00 98.75 210 VAL A C 1
ATOM 1576 O O . VAL A 1 210 ? 1.170 19.688 6.369 1.00 98.75 210 VAL A O 1
ATOM 1579 N N . TYR A 1 211 ? 1.973 18.269 7.934 1.00 98.56 211 TYR A N 1
ATOM 1580 C CA . TYR A 1 211 ? 3.309 18.063 7.369 1.00 98.56 211 TYR A CA 1
ATOM 1581 C C . TYR A 1 211 ? 3.446 16.654 6.773 1.00 98.56 211 TYR A C 1
ATOM 1583 O O . TYR A 1 211 ? 2.876 15.696 7.300 1.00 98.56 211 TYR A O 1
ATOM 1591 N N . ASP A 1 212 ? 4.231 16.510 5.700 1.00 97.50 212 ASP A N 1
ATOM 1592 C CA . ASP A 1 212 ? 4.547 15.194 5.134 1.00 97.50 212 ASP A CA 1
ATOM 1593 C C . ASP A 1 212 ? 5.592 14.478 5.995 1.00 97.50 212 ASP A C 1
ATOM 1595 O O . ASP A 1 212 ? 6.747 14.892 6.050 1.00 97.50 212 ASP A O 1
ATOM 1599 N N . TYR A 1 213 ? 5.216 13.382 6.659 1.00 92.88 213 TYR A N 1
ATOM 1600 C CA . TYR A 1 213 ? 6.165 12.619 7.481 1.00 92.88 213 TYR A CA 1
ATOM 1601 C C . TYR A 1 213 ? 7.265 11.929 6.657 1.00 92.88 213 TYR A C 1
ATOM 1603 O O . TYR A 1 213 ? 8.227 11.439 7.240 1.00 92.88 213 TYR A O 1
ATOM 1611 N N . ARG A 1 214 ? 7.112 11.829 5.327 1.00 89.81 214 ARG A N 1
ATOM 1612 C CA . ARG A 1 214 ? 8.093 11.196 4.426 1.00 89.81 214 ARG A CA 1
ATOM 1613 C C . ARG A 1 214 ? 9.304 12.086 4.165 1.00 89.81 214 ARG A C 1
ATOM 1615 O O . ARG A 1 214 ? 10.328 11.593 3.706 1.00 89.81 214 ARG A O 1
ATOM 1622 N N . ASP A 1 215 ? 9.174 13.381 4.428 1.00 93.38 215 ASP A N 1
ATOM 1623 C CA . ASP A 1 215 ? 10.287 14.316 4.410 1.00 93.38 215 ASP A CA 1
ATOM 1624 C C . ASP A 1 215 ? 11.072 14.190 5.722 1.00 93.38 215 ASP A C 1
ATOM 1626 O O . ASP A 1 215 ? 10.562 14.489 6.804 1.00 93.38 215 ASP A O 1
ATOM 1630 N N . GLU A 1 216 ? 12.326 13.746 5.626 1.00 93.44 216 GLU A N 1
ATOM 1631 C CA . GLU A 1 216 ? 13.199 13.519 6.782 1.00 93.44 216 GLU A CA 1
ATOM 1632 C C . GLU A 1 216 ? 13.450 14.783 7.619 1.00 93.44 216 GLU A C 1
ATOM 1634 O O . GLU A 1 216 ? 13.777 14.657 8.802 1.00 93.44 216 GLU A O 1
ATOM 1639 N N . GLN A 1 217 ? 13.274 15.974 7.028 1.00 97.00 217 GLN A N 1
ATOM 1640 C CA . GLN A 1 217 ? 13.429 17.273 7.692 1.00 97.00 217 GLN A CA 1
ATOM 1641 C C . GLN A 1 217 ? 12.147 17.770 8.371 1.00 97.00 217 GLN A C 1
ATOM 1643 O O . GLN A 1 217 ? 12.146 18.837 8.987 1.00 97.00 217 GLN A O 1
ATOM 1648 N N . THR A 1 218 ? 11.027 17.054 8.239 1.00 98.38 218 THR A N 1
ATOM 1649 C CA . THR A 1 218 ? 9.752 17.448 8.855 1.00 98.38 218 THR A CA 1
ATOM 1650 C C . THR A 1 218 ? 9.862 17.714 10.360 1.00 98.38 218 THR A C 1
ATOM 1652 O O . THR A 1 218 ? 9.321 18.731 10.800 1.00 98.38 218 THR A O 1
ATOM 1655 N N . PRO A 1 219 ? 10.566 16.896 11.169 1.00 98.50 219 PRO A N 1
ATOM 1656 C CA . PRO A 1 219 ? 10.744 17.189 12.588 1.00 98.50 219 PRO A CA 1
ATOM 1657 C C . PRO A 1 219 ? 11.391 18.551 12.847 1.00 98.50 219 PRO A C 1
ATOM 1659 O O . PRO A 1 219 ? 10.876 19.342 13.633 1.00 98.50 219 PRO A O 1
ATOM 1662 N N . GLU A 1 220 ? 12.486 18.856 12.156 1.00 98.31 220 GLU A N 1
ATOM 1663 C CA . GLU A 1 220 ? 13.225 20.104 12.322 1.00 98.31 220 GLU A CA 1
ATOM 1664 C C . GLU A 1 220 ? 12.403 21.313 11.851 1.00 98.31 220 GLU A C 1
ATOM 1666 O O . GLU A 1 220 ? 12.391 22.342 12.525 1.00 98.31 220 GLU A O 1
ATOM 1671 N N . LYS A 1 221 ? 11.638 21.168 10.760 1.00 98.56 221 LYS A N 1
ATOM 1672 C CA . LYS A 1 221 ? 10.704 22.200 10.276 1.00 98.56 221 LYS A CA 1
ATOM 1673 C C . LYS A 1 221 ? 9.622 22.522 11.307 1.00 98.56 221 LYS A C 1
ATOM 1675 O O . LYS A 1 221 ? 9.332 23.693 11.542 1.00 98.56 221 LYS A O 1
ATOM 1680 N N . ILE A 1 222 ? 9.051 21.498 11.945 1.00 98.62 222 ILE A N 1
ATOM 1681 C CA . ILE A 1 222 ? 8.056 21.672 13.013 1.00 98.62 222 ILE A CA 1
ATOM 1682 C C . ILE A 1 222 ? 8.689 22.373 14.222 1.00 98.62 222 ILE A C 1
ATOM 1684 O O . ILE A 1 222 ? 8.095 23.309 14.756 1.00 98.62 222 ILE A O 1
ATOM 1688 N N . ALA A 1 223 ? 9.893 21.963 14.631 1.00 98.19 223 ALA A N 1
ATOM 1689 C CA . ALA A 1 223 ? 10.599 22.568 15.760 1.00 98.19 223 ALA A CA 1
ATOM 1690 C C . ALA A 1 223 ? 10.924 24.056 15.524 1.00 98.19 223 ALA A C 1
ATOM 1692 O O . ALA A 1 223 ? 10.793 24.869 16.440 1.00 98.19 223 ALA A O 1
ATOM 1693 N N . GLU A 1 224 ? 11.325 24.421 14.303 1.00 98.00 224 GLU A N 1
ATOM 1694 C CA . GLU A 1 224 ? 11.605 25.808 13.915 1.00 98.00 224 GLU A CA 1
ATOM 1695 C C . GLU A 1 224 ? 10.329 26.662 13.872 1.00 98.00 224 GLU A C 1
ATOM 1697 O O . GLU A 1 224 ? 10.308 27.774 14.401 1.00 98.00 224 GLU A O 1
ATOM 1702 N N . ALA A 1 225 ? 9.247 26.138 13.286 1.00 98.25 225 ALA A N 1
ATOM 1703 C CA . ALA A 1 225 ? 7.973 26.848 13.171 1.00 98.25 225 ALA A CA 1
ATOM 1704 C C . ALA A 1 225 ? 7.231 26.984 14.515 1.00 98.25 225 ALA A C 1
ATOM 1706 O O . ALA A 1 225 ? 6.441 27.917 14.715 1.00 98.25 225 ALA A O 1
ATOM 1707 N N . HIS A 1 226 ? 7.458 26.055 15.447 1.00 97.69 226 HIS A N 1
ATOM 1708 C CA . HIS A 1 226 ? 6.742 25.971 16.720 1.00 97.69 226 HIS A CA 1
ATOM 1709 C C . HIS A 1 226 ? 7.689 25.732 17.908 1.00 97.69 226 HIS A C 1
ATOM 1711 O O . HIS A 1 226 ? 7.599 24.698 18.575 1.00 97.69 226 HIS A O 1
ATOM 1717 N N . PRO A 1 227 ? 8.556 26.705 18.246 1.00 96.44 227 PRO A N 1
ATOM 1718 C CA . PRO A 1 227 ? 9.518 26.569 19.346 1.00 96.44 227 PRO A CA 1
ATOM 1719 C C . PRO A 1 227 ? 8.863 26.432 20.736 1.00 96.44 227 PRO A C 1
ATOM 1721 O O . PRO A 1 227 ? 9.528 26.090 21.712 1.00 96.44 227 PRO A O 1
ATOM 1724 N N . ASP A 1 228 ? 7.562 26.706 20.837 1.00 96.31 228 ASP A N 1
ATOM 1725 C CA . ASP A 1 228 ? 6.707 26.603 22.021 1.00 96.31 228 ASP A CA 1
ATOM 1726 C C . ASP A 1 228 ? 5.917 25.277 22.117 1.00 96.31 228 ASP A C 1
ATOM 1728 O O . ASP A 1 228 ? 5.178 25.073 23.083 1.00 96.31 228 ASP A O 1
ATOM 1732 N N . LEU A 1 229 ? 6.060 24.359 21.153 1.00 98.12 229 LEU A N 1
ATOM 1733 C CA . LEU A 1 229 ? 5.365 23.068 21.126 1.00 98.12 229 LEU A CA 1
ATOM 1734 C C . LEU A 1 229 ? 5.857 22.133 22.245 1.00 98.12 229 LEU A C 1
ATOM 1736 O O . LEU A 1 229 ? 6.942 21.586 22.157 1.00 98.12 229 LEU A O 1
ATOM 1740 N N . THR A 1 230 ? 5.056 21.886 23.281 1.00 97.50 230 THR A N 1
ATOM 1741 C CA . THR A 1 230 ? 5.474 21.064 24.446 1.00 97.50 230 THR A CA 1
ATOM 1742 C C . THR A 1 230 ? 4.795 19.704 24.560 1.00 97.50 230 THR A C 1
ATOM 1744 O O . THR A 1 230 ? 5.126 18.930 25.458 1.00 97.50 230 THR A O 1
ATOM 1747 N N . HIS A 1 231 ? 3.843 19.400 23.679 1.00 98.69 231 HIS A N 1
ATOM 1748 C CA . HIS A 1 231 ? 3.035 18.186 23.750 1.00 98.69 231 HIS A CA 1
ATOM 1749 C C . HIS A 1 231 ? 3.008 17.488 22.394 1.00 98.69 231 HIS A C 1
ATOM 1751 O O . HIS A 1 231 ? 2.728 18.116 21.371 1.00 98.69 231 HIS A O 1
ATOM 1757 N N . ALA A 1 232 ? 3.255 16.181 22.401 1.00 98.75 232 ALA A N 1
ATOM 1758 C CA . ALA A 1 232 ? 3.161 15.334 21.222 1.00 98.75 232 ALA A CA 1
ATOM 1759 C C . ALA A 1 232 ? 2.438 14.017 21.531 1.00 98.75 232 ALA A C 1
ATOM 1761 O O . ALA A 1 232 ? 2.584 13.443 22.610 1.00 98.75 232 ALA A O 1
ATOM 1762 N N . PHE A 1 233 ? 1.684 13.526 20.556 1.00 98.88 233 PHE A N 1
ATOM 1763 C CA . PHE A 1 233 ? 1.039 12.223 20.560 1.00 98.88 233 PHE A CA 1
ATOM 1764 C C . PHE A 1 233 ? 1.500 11.460 19.316 1.00 98.88 233 PHE A C 1
ATOM 1766 O O . PHE A 1 233 ? 1.200 11.857 18.189 1.00 98.88 233 PHE A O 1
ATOM 1773 N N . ASP A 1 234 ? 2.219 10.361 19.515 1.00 98.44 234 ASP A N 1
ATOM 1774 C CA . ASP A 1 234 ? 2.609 9.444 18.453 1.00 98.44 234 ASP A CA 1
ATOM 1775 C C . ASP A 1 234 ? 1.587 8.311 18.329 1.00 98.44 234 ASP A C 1
ATOM 1777 O O . ASP A 1 234 ? 1.512 7.413 19.170 1.00 98.44 234 ASP A O 1
ATOM 1781 N N . SER A 1 235 ? 0.797 8.366 17.255 1.00 96.62 235 SER A N 1
ATOM 1782 C CA . SER A 1 235 ? -0.253 7.389 16.955 1.00 96.62 235 SER A CA 1
ATOM 1783 C C . SER A 1 235 ? 0.213 6.232 16.060 1.00 96.62 235 SER A C 1
ATOM 1785 O O . SER A 1 235 ? -0.621 5.490 15.544 1.00 96.62 235 SER A O 1
ATOM 1787 N N . TYR A 1 236 ? 1.527 6.075 15.868 1.00 93.81 236 TYR A N 1
ATOM 1788 C CA . TYR A 1 236 ? 2.117 4.986 15.090 1.00 93.81 236 TYR A CA 1
ATOM 1789 C C . TYR A 1 236 ? 3.166 4.208 15.882 1.00 93.81 236 TYR A C 1
ATOM 1791 O O . TYR A 1 236 ? 3.032 2.999 16.035 1.00 93.81 236 TYR A O 1
ATOM 1799 N N . SER A 1 237 ? 4.139 4.907 16.474 1.00 93.62 237 SER A N 1
ATOM 1800 C CA . SER A 1 237 ? 5.176 4.336 17.349 1.00 93.62 237 SER A CA 1
ATOM 1801 C C . SER A 1 237 ? 6.058 3.253 16.694 1.00 93.62 237 SER A C 1
ATOM 1803 O O . SER A 1 237 ? 6.652 2.433 17.392 1.00 93.62 237 SER A O 1
ATOM 1805 N N . GLU A 1 238 ? 6.166 3.258 15.363 1.00 88.12 238 GLU A N 1
ATOM 1806 C CA . GLU A 1 238 ? 7.021 2.371 14.562 1.00 88.12 238 GLU A CA 1
ATOM 1807 C C . GLU A 1 238 ? 7.838 3.204 13.552 1.00 88.12 238 GLU A C 1
ATOM 1809 O O . GLU A 1 238 ? 7.575 4.388 13.332 1.00 88.12 238 GLU A O 1
ATOM 1814 N N . HIS A 1 239 ? 8.859 2.597 12.939 1.00 87.25 239 HIS A N 1
ATOM 1815 C CA . HIS A 1 239 ? 9.691 3.215 11.890 1.00 87.25 239 HIS A CA 1
ATOM 1816 C C . HIS A 1 239 ? 10.265 4.607 12.232 1.00 87.25 239 HIS A C 1
ATOM 1818 O O . HIS A 1 239 ? 10.324 5.495 11.384 1.00 87.25 239 HIS A O 1
ATOM 1824 N N . GLY A 1 240 ? 10.713 4.799 13.475 1.00 91.38 240 GLY A N 1
ATOM 1825 C CA . GLY A 1 240 ? 11.403 6.023 13.896 1.00 91.38 240 GLY A CA 1
ATOM 1826 C C . GLY A 1 240 ? 10.488 7.203 14.250 1.00 91.38 240 GLY A C 1
ATOM 1827 O O . GLY A 1 240 ? 10.966 8.332 14.393 1.00 91.38 240 GLY A O 1
ATOM 1828 N N . SER A 1 241 ? 9.171 6.986 14.365 1.00 95.38 241 SER A N 1
ATOM 1829 C CA . SER A 1 241 ? 8.209 8.051 14.679 1.00 95.38 241 SER A CA 1
ATOM 1830 C C . SER A 1 241 ? 8.420 8.674 16.064 1.00 95.38 241 SER A C 1
ATOM 1832 O O . SER A 1 241 ? 8.252 9.884 16.225 1.00 95.38 241 SER A O 1
ATOM 1834 N N . ILE A 1 242 ? 8.853 7.882 17.051 1.00 96.19 242 ILE A N 1
ATOM 1835 C CA . ILE A 1 242 ? 9.086 8.344 18.427 1.00 96.19 242 ILE A CA 1
ATOM 1836 C C . ILE A 1 242 ? 10.253 9.342 18.451 1.00 96.19 242 ILE A C 1
ATOM 1838 O O . ILE A 1 242 ? 10.158 10.421 19.041 1.00 96.19 242 ILE A O 1
ATOM 1842 N N . GLU A 1 243 ? 11.346 9.022 17.759 1.00 96.25 243 GLU A N 1
ATOM 1843 C CA . GLU A 1 243 ? 12.514 9.885 17.595 1.00 96.25 243 GLU A CA 1
ATOM 1844 C C . GLU A 1 243 ? 12.165 11.134 16.789 1.00 96.25 243 GLU A C 1
ATOM 1846 O O . GLU A 1 243 ? 12.630 12.226 17.113 1.00 96.25 243 GLU A O 1
ATOM 1851 N N . ALA A 1 244 ? 11.330 11.001 15.757 1.00 97.56 244 ALA A N 1
ATOM 1852 C CA . ALA A 1 244 ? 10.842 12.134 14.982 1.00 97.56 244 ALA A CA 1
ATOM 1853 C C . ALA A 1 244 ? 10.040 13.117 15.858 1.00 97.56 244 ALA A C 1
ATOM 1855 O O . ALA A 1 244 ? 10.328 14.313 15.848 1.00 97.56 244 ALA A O 1
ATOM 1856 N N . CYS A 1 245 ? 9.132 12.625 16.707 1.00 98.19 245 CYS A N 1
ATOM 1857 C CA . CYS A 1 245 ? 8.475 13.443 17.731 1.00 98.19 245 CYS A CA 1
ATOM 1858 C C . CYS A 1 245 ? 9.486 14.101 18.680 1.00 98.19 245 CYS A C 1
ATOM 1860 O O . CYS A 1 245 ? 9.386 15.294 18.959 1.00 98.19 245 CYS A O 1
ATOM 1862 N N . GLY A 1 246 ? 10.486 13.352 19.158 1.00 97.69 246 GLY A N 1
ATOM 1863 C CA . GLY A 1 246 ? 11.532 13.879 20.039 1.00 97.69 246 GLY A CA 1
ATOM 1864 C C . GLY A 1 246 ? 12.341 15.023 19.417 1.00 97.69 246 GLY A C 1
ATOM 1865 O O . GLY A 1 246 ? 12.668 15.987 20.112 1.00 97.69 246 GLY A O 1
ATOM 1866 N N . ARG A 1 247 ? 12.629 14.938 18.110 1.00 97.88 247 ARG A N 1
ATOM 1867 C CA . ARG A 1 247 ? 13.312 15.983 17.325 1.00 97.88 247 ARG A CA 1
ATOM 1868 C C . ARG A 1 247 ? 12.429 17.201 17.052 1.00 97.88 247 ARG A C 1
ATOM 1870 O O . ARG A 1 247 ? 12.952 18.309 17.019 1.00 97.88 247 ARG A O 1
ATOM 1877 N N . ALA A 1 248 ? 11.122 16.999 16.887 1.00 98.56 248 ALA A N 1
ATOM 1878 C CA . ALA A 1 248 ? 10.151 18.073 16.669 1.00 98.56 248 ALA A CA 1
ATOM 1879 C C . ALA A 1 248 ? 9.856 18.898 17.935 1.00 98.56 248 ALA A C 1
ATOM 1881 O O . ALA A 1 248 ? 9.404 20.038 17.844 1.00 98.56 248 ALA A O 1
ATOM 1882 N N . LEU A 1 249 ? 10.100 18.328 19.118 1.00 98.56 249 LEU A N 1
ATOM 1883 C CA . LEU A 1 249 ? 9.930 19.002 20.403 1.00 98.56 249 LEU A CA 1
ATOM 1884 C C . LEU A 1 249 ? 11.161 19.863 20.761 1.00 98.56 249 LEU A C 1
ATOM 1886 O O . LEU A 1 249 ? 12.297 19.500 20.442 1.00 98.56 249 LEU A O 1
ATOM 1890 N N . PRO A 1 250 ? 10.975 20.990 21.472 1.00 97.12 250 PRO A N 1
ATOM 1891 C CA . PRO A 1 250 ? 12.040 21.919 21.803 1.00 97.12 250 PRO A CA 1
ATOM 1892 C C . PRO A 1 250 ? 13.057 21.289 22.755 1.00 97.12 250 PRO A C 1
ATOM 1894 O O . PRO A 1 250 ? 12.732 20.493 23.636 1.00 97.12 250 PRO A O 1
ATOM 1897 N N . LYS A 1 251 ? 14.315 21.708 22.609 1.00 96.25 251 LYS A N 1
ATOM 1898 C CA . LYS A 1 251 ? 15.415 21.338 23.517 1.00 96.25 251 LYS A CA 1
ATOM 1899 C C . LYS A 1 251 ? 15.591 22.320 24.680 1.00 96.25 251 LYS A C 1
ATOM 1901 O O . LYS A 1 251 ? 16.421 22.093 25.554 1.00 96.25 251 LYS A O 1
ATOM 1906 N N . SER A 1 252 ? 14.843 23.422 24.682 1.00 94.44 252 SER A N 1
ATOM 1907 C CA . SER A 1 252 ? 14.938 24.507 25.667 1.00 94.44 252 SER A CA 1
ATOM 1908 C C . SER A 1 252 ? 14.011 24.340 26.874 1.00 94.44 252 SER A C 1
ATOM 1910 O O . SER A 1 252 ? 14.202 25.038 27.868 1.00 94.44 252 SER A O 1
ATOM 1912 N N . GLN A 1 253 ? 13.015 23.450 26.809 1.00 95.12 253 GLN A N 1
ATOM 1913 C CA . GLN A 1 253 ? 12.013 23.287 27.863 1.00 95.12 253 GLN A CA 1
ATOM 1914 C C . GLN A 1 253 ? 11.431 21.874 27.911 1.00 95.12 253 GLN A C 1
ATOM 1916 O O . GLN A 1 253 ? 11.352 21.184 26.893 1.00 95.12 253 GLN A O 1
ATOM 1921 N N . ALA A 1 254 ? 10.987 21.472 29.104 1.00 97.31 254 ALA A N 1
ATOM 1922 C CA . ALA A 1 254 ? 10.383 20.169 29.338 1.00 97.31 254 ALA A CA 1
ATOM 1923 C C . ALA A 1 254 ? 9.146 19.956 28.453 1.00 97.31 254 ALA A C 1
ATOM 1925 O O . ALA A 1 254 ? 8.280 20.826 28.359 1.00 97.31 254 ALA A O 1
ATOM 1926 N N . SER A 1 255 ? 9.067 18.778 27.839 1.00 97.94 255 SER A N 1
ATOM 1927 C CA . SER A 1 255 ? 7.985 18.397 26.931 1.00 97.94 255 SER A CA 1
ATOM 1928 C C . SER A 1 255 ? 7.467 16.999 27.256 1.00 97.94 255 SER A C 1
ATOM 1930 O O . SER A 1 255 ? 8.193 16.167 27.807 1.00 97.94 255 SER A O 1
ATOM 1932 N N . LYS A 1 256 ? 6.211 16.726 26.903 1.00 98.38 256 LYS A N 1
ATOM 1933 C CA . LYS A 1 256 ? 5.571 15.420 27.078 1.00 98.38 256 LYS A CA 1
ATOM 1934 C C . LYS A 1 256 ? 5.289 14.764 25.730 1.00 98.38 256 LYS A C 1
ATOM 1936 O O . LYS A 1 256 ? 4.797 15.414 24.809 1.00 98.38 256 LYS A O 1
ATOM 1941 N N . LEU A 1 257 ? 5.553 13.464 25.651 1.00 98.38 257 LEU A N 1
ATOM 1942 C CA . LEU A 1 257 ? 5.229 12.619 24.505 1.00 98.38 257 LEU A CA 1
ATOM 1943 C C . LEU A 1 257 ? 4.404 11.417 24.974 1.00 98.38 257 LEU A C 1
ATOM 1945 O O . LEU A 1 257 ? 4.746 10.762 25.956 1.00 98.38 257 LEU A O 1
ATOM 1949 N N . VAL A 1 258 ? 3.327 11.110 24.265 1.00 98.38 258 VAL A N 1
ATOM 1950 C CA . VAL A 1 258 ? 2.586 9.855 24.420 1.00 98.38 258 VAL A CA 1
ATOM 1951 C C . VAL A 1 258 ? 2.848 8.951 23.226 1.00 98.38 258 VAL A C 1
ATOM 1953 O O . VAL A 1 258 ? 2.837 9.428 22.095 1.00 98.38 258 VAL A O 1
ATOM 1956 N N . THR A 1 259 ? 3.066 7.662 23.480 1.00 97.25 259 THR A N 1
ATOM 1957 C CA . THR A 1 259 ? 3.219 6.618 22.458 1.00 97.25 259 THR A CA 1
ATOM 1958 C C . THR A 1 259 ? 2.206 5.500 22.693 1.00 97.25 259 THR A C 1
ATOM 1960 O O . THR A 1 259 ? 1.820 5.223 23.833 1.00 97.25 259 THR A O 1
ATOM 1963 N N . ILE A 1 260 ? 1.780 4.842 21.614 1.00 94.69 260 ILE A N 1
ATOM 1964 C CA . ILE A 1 260 ? 0.820 3.724 21.665 1.00 94.69 260 ILE A CA 1
ATOM 1965 C C . ILE A 1 260 ? 1.488 2.346 21.545 1.00 94.69 260 ILE A C 1
ATOM 1967 O O . ILE A 1 260 ? 0.816 1.324 21.661 1.00 94.69 260 ILE A O 1
ATOM 1971 N N . LEU A 1 261 ? 2.809 2.310 21.341 1.00 92.81 261 LEU A N 1
ATOM 1972 C CA . LEU A 1 261 ? 3.644 1.107 21.417 1.00 92.81 261 LEU A CA 1
ATOM 1973 C C . LEU A 1 261 ? 4.867 1.347 22.323 1.00 92.81 261 LEU A C 1
ATOM 1975 O O . LEU A 1 261 ? 5.173 2.504 22.649 1.00 92.81 261 LEU A O 1
ATOM 1979 N N . PRO A 1 262 ? 5.562 0.267 22.742 1.00 91.25 262 PRO A N 1
ATOM 1980 C CA . PRO A 1 262 ? 6.770 0.352 23.551 1.00 91.25 262 PRO A CA 1
ATOM 1981 C C . PRO A 1 262 ? 7.815 1.334 23.025 1.00 91.25 262 PRO A C 1
ATOM 1983 O O . PRO A 1 262 ? 8.144 1.353 21.842 1.00 91.25 262 PRO A O 1
ATOM 1986 N N . ILE A 1 263 ? 8.410 2.088 23.947 1.00 87.44 263 ILE A N 1
ATOM 1987 C CA . ILE A 1 263 ? 9.546 2.964 23.660 1.00 87.44 263 ILE A CA 1
ATOM 1988 C C . ILE A 1 263 ? 10.800 2.086 23.603 1.00 87.44 263 ILE A C 1
ATOM 1990 O O . ILE A 1 263 ? 11.336 1.687 24.636 1.00 87.44 263 ILE A O 1
ATOM 1994 N N . GLY A 1 264 ? 11.216 1.723 22.390 1.00 75.19 264 GLY A N 1
ATOM 1995 C CA . GLY A 1 264 ? 12.383 0.866 22.156 1.00 75.19 264 GLY A CA 1
ATOM 1996 C C . GLY A 1 264 ? 13.726 1.604 22.133 1.00 75.19 264 GLY A C 1
ATOM 1997 O O . GLY A 1 264 ? 14.768 0.958 22.207 1.00 75.19 264 GLY A O 1
ATOM 1998 N N . SER A 1 265 ? 13.718 2.934 22.030 1.00 74.81 265 SER A N 1
ATOM 1999 C CA . SER A 1 265 ? 14.913 3.760 21.849 1.00 74.81 265 SER A CA 1
ATOM 2000 C C . SER A 1 265 ? 15.227 4.656 23.045 1.00 74.81 265 SER A C 1
ATOM 2002 O O . SER A 1 265 ? 14.346 5.072 23.802 1.00 74.81 265 SER A O 1
ATOM 2004 N N . ASP A 1 266 ? 16.513 4.985 23.206 1.00 84.50 266 ASP A N 1
ATOM 2005 C CA . ASP A 1 266 ? 16.956 5.984 24.177 1.00 84.50 266 ASP A CA 1
ATOM 2006 C C . ASP A 1 266 ? 16.626 7.396 23.677 1.00 84.50 266 ASP A C 1
ATOM 2008 O O . ASP A 1 266 ? 17.459 8.098 23.095 1.00 84.50 266 ASP A O 1
ATOM 2012 N N . LEU A 1 267 ? 15.390 7.828 23.932 1.00 89.19 267 LEU A N 1
ATOM 2013 C CA . LEU A 1 267 ? 14.911 9.158 23.561 1.00 89.19 267 LEU A CA 1
ATOM 2014 C C . LEU A 1 267 ? 15.720 10.284 24.225 1.00 89.19 267 LEU A C 1
ATOM 2016 O O . LEU A 1 267 ? 15.742 11.401 23.712 1.00 89.19 267 LEU A O 1
ATOM 2020 N N . SER A 1 268 ? 16.429 10.012 25.330 1.00 89.31 268 SER A N 1
ATOM 2021 C CA . SER A 1 268 ? 17.248 11.026 26.000 1.00 89.31 268 SER A CA 1
ATOM 2022 C C . SER A 1 268 ? 18.447 11.469 25.153 1.00 89.31 268 SER A C 1
ATOM 2024 O O . SER A 1 268 ? 18.849 12.632 25.233 1.00 89.31 268 SER A O 1
ATOM 2026 N N . SER A 1 269 ? 18.952 10.582 24.286 1.00 91.25 269 SER A N 1
ATOM 2027 C CA . SER A 1 269 ? 19.993 10.890 23.298 1.00 91.25 269 SER A CA 1
ATOM 2028 C C . SER A 1 269 ? 19.492 11.803 22.169 1.00 91.25 269 SER A C 1
ATOM 2030 O O . SER A 1 269 ? 20.257 12.601 21.626 1.00 91.25 269 SER A O 1
ATOM 2032 N N . VAL A 1 270 ? 18.194 11.737 21.856 1.00 94.31 270 VAL A N 1
ATOM 2033 C CA . VAL A 1 270 ? 17.532 12.571 20.842 1.00 94.31 270 VAL A CA 1
ATOM 2034 C C . VAL A 1 270 ? 17.168 13.937 21.427 1.00 94.31 270 VAL A C 1
ATOM 2036 O O . VAL A 1 270 ? 17.525 14.985 20.876 1.00 94.31 270 VAL A O 1
ATOM 2039 N N . ASN A 1 271 ? 16.462 13.929 22.561 1.00 96.31 271 ASN A N 1
ATOM 2040 C CA . ASN A 1 271 ? 16.049 15.120 23.291 1.00 96.31 271 ASN A CA 1
ATOM 2041 C C . ASN A 1 271 ? 15.820 14.808 24.784 1.00 96.31 271 ASN A C 1
ATOM 2043 O O . ASN A 1 271 ? 14.797 14.252 25.183 1.00 96.31 271 ASN A O 1
ATOM 2047 N N . ASN A 1 272 ? 16.755 15.239 25.635 1.00 95.88 272 ASN A N 1
ATOM 2048 C CA . ASN A 1 272 ? 16.717 14.996 27.081 1.00 95.88 272 ASN A CA 1
ATOM 2049 C C . ASN A 1 272 ? 15.629 15.779 27.846 1.00 95.88 272 ASN A C 1
ATOM 2051 O O . ASN A 1 272 ? 15.419 15.510 29.033 1.00 95.88 272 ASN A O 1
ATOM 2055 N N . GLN A 1 273 ? 14.938 16.719 27.189 1.00 97.56 273 GLN A N 1
ATOM 2056 C CA . GLN A 1 273 ? 13.801 17.448 27.756 1.00 97.56 273 GLN A CA 1
ATOM 2057 C C . GLN A 1 273 ? 12.472 16.700 27.602 1.00 97.56 273 GLN A C 1
ATOM 2059 O O . GLN A 1 273 ? 11.477 17.082 28.224 1.00 97.56 273 GLN A O 1
ATOM 2064 N N . VAL A 1 274 ? 12.430 15.642 26.789 1.00 97.56 274 VAL A N 1
ATOM 2065 C CA . VAL A 1 274 ? 11.197 14.903 26.516 1.00 97.56 274 VAL A CA 1
ATOM 2066 C C . VAL A 1 274 ? 10.979 13.824 27.571 1.00 97.56 274 VAL A C 1
ATOM 2068 O O . VAL A 1 274 ? 11.845 12.993 27.855 1.00 97.56 274 VAL A O 1
ATOM 2071 N N . ARG A 1 275 ? 9.783 13.824 28.159 1.00 96.12 275 ARG A N 1
ATOM 2072 C CA . ARG A 1 275 ? 9.264 12.739 28.991 1.00 96.12 275 ARG A CA 1
ATOM 2073 C C . ARG A 1 275 ? 8.214 11.985 28.190 1.00 96.12 275 ARG A C 1
ATOM 2075 O O . ARG A 1 275 ? 7.105 12.479 27.996 1.00 96.12 275 ARG A O 1
ATOM 2082 N N . ALA A 1 276 ? 8.597 10.812 27.696 1.00 95.50 276 ALA A N 1
ATOM 2083 C CA . ALA A 1 276 ? 7.703 9.934 26.960 1.00 95.50 276 ALA A CA 1
ATOM 2084 C C . ALA A 1 276 ? 6.967 8.976 27.907 1.00 95.50 276 ALA A C 1
ATOM 2086 O O . ALA A 1 276 ? 7.550 8.479 28.872 1.00 95.50 276 ALA A O 1
ATOM 2087 N N . SER A 1 277 ? 5.697 8.709 27.618 1.00 94.81 277 SER A N 1
ATOM 2088 C CA . SER A 1 277 ? 4.883 7.712 28.311 1.00 94.81 277 SER A CA 1
ATOM 2089 C C . SER A 1 277 ? 4.238 6.766 27.301 1.00 94.81 277 SER A C 1
ATOM 2091 O O . SER A 1 277 ? 3.641 7.210 26.322 1.00 94.81 277 SER A O 1
ATOM 2093 N N . PHE A 1 278 ? 4.370 5.467 27.561 1.00 94.69 278 PHE A N 1
ATOM 2094 C CA . PHE A 1 278 ? 3.680 4.394 26.851 1.00 94.69 278 PHE A CA 1
ATOM 2095 C C . PHE A 1 278 ? 2.579 3.841 27.758 1.00 94.69 278 PHE A C 1
ATOM 2097 O O . PHE A 1 278 ? 2.823 3.572 28.941 1.00 94.69 278 PHE A O 1
ATOM 2104 N N . PHE A 1 279 ? 1.384 3.657 27.206 1.00 94.12 279 PHE A N 1
ATOM 2105 C CA . PHE A 1 279 ? 0.244 3.098 27.923 1.00 94.12 279 PHE A CA 1
ATOM 2106 C C . PHE A 1 279 ? -0.536 2.116 27.053 1.00 94.12 279 PHE A C 1
ATOM 2108 O O . PHE A 1 279 ? -0.388 2.072 25.834 1.00 94.12 279 PHE A O 1
ATOM 2115 N N . LEU A 1 280 ? -1.376 1.319 27.705 1.00 93.69 280 LEU A N 1
ATOM 2116 C CA . LEU A 1 280 ? -2.300 0.396 27.062 1.00 93.69 280 LEU A CA 1
ATOM 2117 C C . LEU A 1 280 ? -3.678 0.655 27.651 1.00 93.69 280 LEU A C 1
ATOM 2119 O O . LEU A 1 280 ? -3.821 0.591 28.868 1.00 93.69 280 LEU A O 1
ATOM 2123 N N . LEU A 1 281 ? -4.681 0.885 26.800 1.00 95.69 281 LEU A N 1
ATOM 2124 C CA . LEU A 1 281 ? -6.066 1.111 27.234 1.00 95.69 281 LEU A CA 1
ATOM 2125 C C . LEU A 1 281 ? -6.576 0.005 28.174 1.00 95.69 281 LEU A C 1
ATOM 2127 O O . LEU A 1 281 ? -7.375 0.264 29.066 1.00 95.69 281 LEU A O 1
ATOM 2131 N N . TYR A 1 282 ? -6.071 -1.218 28.009 1.00 94.56 282 TYR A N 1
ATOM 2132 C CA . TYR A 1 282 ? -6.447 -2.383 28.806 1.00 94.56 282 TYR A CA 1
ATOM 2133 C C . TYR A 1 282 ? -6.193 -2.236 30.316 1.00 94.56 282 TYR A C 1
ATOM 2135 O O . TYR A 1 282 ? -6.814 -2.952 31.098 1.00 94.56 282 TYR A O 1
ATOM 2143 N N . SER A 1 283 ? -5.368 -1.281 30.767 1.00 94.81 283 SER A N 1
ATOM 2144 C CA . SER A 1 283 ? -5.282 -0.953 32.199 1.00 94.81 283 SER A CA 1
ATOM 2145 C C . SER A 1 283 ? -6.612 -0.476 32.781 1.00 94.81 283 SER A C 1
ATOM 2147 O O . SER A 1 283 ? -6.874 -0.709 33.960 1.00 94.81 283 SER A O 1
ATOM 2149 N N . ALA A 1 284 ? -7.497 0.093 31.959 1.00 95.31 284 ALA A N 1
ATOM 2150 C CA . ALA A 1 284 ? -8.829 0.516 32.366 1.00 95.31 284 ALA A CA 1
ATOM 2151 C C . ALA A 1 284 ? -9.785 -0.651 32.698 1.00 95.31 284 ALA A C 1
ATOM 2153 O O . ALA A 1 284 ? -10.866 -0.401 33.231 1.00 95.31 284 ALA A O 1
ATOM 2154 N N . GLU A 1 285 ? -9.398 -1.921 32.490 1.00 92.44 285 GLU A N 1
ATOM 2155 C CA . GLU A 1 285 ? -10.113 -3.057 33.101 1.00 92.44 285 GLU A CA 1
ATOM 2156 C C . GLU A 1 285 ? -10.016 -3.030 34.646 1.00 92.44 285 GLU A C 1
ATOM 2158 O O . GLU A 1 285 ? -10.883 -3.556 35.354 1.00 92.44 285 GLU A O 1
ATOM 2163 N N . GLY A 1 286 ? -8.993 -2.364 35.198 1.00 92.75 286 GLY A N 1
ATOM 2164 C CA . GLY A 1 286 ? -8.758 -2.255 36.638 1.00 92.75 286 GLY A CA 1
ATOM 2165 C C . GLY A 1 286 ? -7.944 -3.405 37.234 1.00 92.75 286 GLY A C 1
ATOM 2166 O O . GLY A 1 286 ? -7.805 -3.487 38.457 1.00 92.75 286 GLY A O 1
ATOM 2167 N N . GLU A 1 287 ? -7.400 -4.292 36.406 1.00 92.50 287 GLU A N 1
ATOM 2168 C CA . GLU A 1 287 ? -6.591 -5.424 36.851 1.00 92.50 287 GLU A CA 1
ATOM 2169 C C . GLU A 1 287 ? -5.116 -5.254 36.483 1.00 92.50 287 GLU A C 1
ATOM 2171 O O . GLU A 1 287 ? -4.763 -4.620 35.490 1.00 92.50 287 GLU A O 1
ATOM 2176 N N . ALA A 1 288 ? -4.243 -5.804 37.330 1.00 93.50 288 ALA A N 1
ATOM 2177 C CA . ALA A 1 288 ? -2.806 -5.783 37.083 1.00 93.50 288 ALA A CA 1
ATOM 2178 C C . ALA A 1 288 ? -2.462 -6.666 35.879 1.00 93.50 288 ALA A C 1
ATOM 2180 O O . ALA A 1 288 ? -3.022 -7.755 35.731 1.00 93.50 288 ALA A O 1
ATOM 2181 N N . PHE A 1 289 ? -1.502 -6.235 35.065 1.00 91.00 289 PHE A N 1
ATOM 2182 C CA . PHE A 1 289 ? -1.034 -7.021 33.928 1.00 91.00 289 PHE A CA 1
ATOM 2183 C C . PHE A 1 289 ? 0.434 -6.741 33.603 1.00 91.00 289 PHE A C 1
ATOM 2185 O O . PHE A 1 289 ? 0.988 -5.692 33.943 1.00 91.00 289 PHE A O 1
ATOM 2192 N N . GLU A 1 290 ? 1.032 -7.681 32.876 1.00 90.12 290 GLU A N 1
ATOM 2193 C CA . GLU A 1 290 ? 2.318 -7.520 32.205 1.00 90.12 290 GLU A CA 1
ATOM 2194 C C . GLU A 1 290 ? 2.126 -7.852 30.727 1.00 90.12 290 GLU A C 1
ATOM 2196 O O . GLU A 1 290 ? 1.765 -8.975 30.375 1.00 90.12 290 GLU A O 1
ATOM 2201 N N . LEU A 1 291 ? 2.309 -6.858 29.859 1.00 85.94 291 LEU A N 1
ATOM 2202 C CA . LEU A 1 291 ? 2.129 -7.013 28.418 1.00 85.94 291 LEU A CA 1
ATOM 2203 C C . LEU A 1 291 ? 3.135 -6.131 27.680 1.00 85.94 291 LEU A C 1
ATOM 2205 O O . LEU A 1 291 ? 3.360 -4.974 28.048 1.00 85.94 291 LEU A O 1
ATOM 2209 N N . PHE A 1 292 ? 3.733 -6.674 26.619 1.00 81.81 292 PHE A N 1
ATOM 2210 C CA . PHE A 1 292 ? 4.876 -6.059 25.941 1.00 81.81 292 PHE A CA 1
ATOM 2211 C C . PHE A 1 292 ? 6.009 -5.742 26.937 1.00 81.81 292 PHE A C 1
ATOM 2213 O O . PHE A 1 292 ? 6.517 -6.646 27.592 1.00 81.81 292 PHE A O 1
ATOM 2220 N N . THR A 1 293 ? 6.399 -4.470 27.064 1.00 82.50 293 THR A N 1
ATOM 2221 C CA . THR A 1 293 ? 7.384 -3.977 28.041 1.00 82.50 293 THR A CA 1
ATOM 2222 C C . THR A 1 293 ? 6.741 -3.231 29.217 1.00 82.50 293 THR A C 1
ATOM 2224 O O . THR A 1 293 ? 7.455 -2.685 30.059 1.00 82.50 293 THR A O 1
ATOM 2227 N N . LYS A 1 294 ? 5.402 -3.177 29.297 1.00 84.56 294 LYS A N 1
ATOM 2228 C CA . LYS A 1 294 ? 4.678 -2.472 30.362 1.00 84.56 294 LYS A CA 1
ATOM 2229 C C . LYS A 1 294 ? 4.241 -3.460 31.439 1.00 84.56 294 LYS A C 1
ATOM 2231 O O . LYS A 1 294 ? 3.480 -4.387 31.175 1.00 84.56 294 LYS A O 1
ATOM 2236 N N . SER A 1 295 ? 4.666 -3.187 32.667 1.00 90.31 295 SER A N 1
ATOM 2237 C CA . SER A 1 295 ? 4.024 -3.708 33.874 1.00 90.31 295 SER A CA 1
ATOM 2238 C C . SER A 1 295 ? 3.079 -2.632 34.416 1.00 90.31 295 SER A C 1
ATOM 2240 O O . SER A 1 295 ? 3.432 -1.444 34.448 1.00 90.31 295 SER A O 1
ATOM 2242 N N . CYS A 1 296 ? 1.852 -3.020 34.752 1.00 93.06 296 CYS A N 1
ATOM 2243 C CA . CYS A 1 296 ? 0.840 -2.155 35.347 1.00 93.06 296 CYS A CA 1
ATOM 2244 C C . CYS A 1 296 ? 0.381 -2.773 36.665 1.00 93.06 296 CYS A C 1
ATOM 2246 O O . CYS A 1 296 ? -0.154 -3.884 36.699 1.00 93.06 296 CYS A O 1
ATOM 2248 N N . SER A 1 297 ? 0.607 -2.062 37.765 1.00 95.25 297 SER A N 1
ATOM 2249 C CA . SER A 1 297 ? 0.152 -2.490 39.081 1.00 95.25 297 SER A CA 1
ATOM 2250 C C . SER A 1 297 ? -1.368 -2.382 39.200 1.00 95.25 297 SER A C 1
ATOM 2252 O O . SER A 1 297 ? -2.017 -1.574 38.538 1.00 95.25 297 SER A O 1
ATOM 2254 N N . LYS A 1 298 ? -1.953 -3.142 40.133 1.00 96.06 298 LYS A N 1
ATOM 2255 C CA . LYS A 1 298 ? -3.396 -3.066 40.412 1.00 96.06 298 LYS A CA 1
ATOM 2256 C C . LYS A 1 298 ? -3.837 -1.655 40.815 1.00 96.06 298 LYS A C 1
ATOM 2258 O O . LYS A 1 298 ? -4.960 -1.266 40.530 1.00 96.06 298 LYS A O 1
ATOM 2263 N N . LYS A 1 299 ? -2.964 -0.887 41.474 1.00 96.38 299 LYS A N 1
ATOM 2264 C CA . LYS A 1 299 ? -3.261 0.497 41.854 1.00 96.38 299 LYS A CA 1
ATOM 2265 C C . LYS A 1 299 ? -3.373 1.396 40.618 1.00 96.38 299 LYS A C 1
ATOM 2267 O O . LYS A 1 299 ? -4.387 2.065 40.478 1.00 96.38 299 LYS A O 1
ATOM 2272 N N . GLU A 1 300 ? -2.378 1.360 39.731 1.00 94.75 300 GLU A N 1
ATOM 2273 C CA . GLU A 1 300 ? -2.385 2.132 38.477 1.00 94.75 300 GLU A CA 1
ATOM 2274 C C . GLU A 1 300 ? -3.591 1.757 37.605 1.00 94.75 300 GLU A C 1
ATOM 2276 O O . GLU A 1 300 ? -4.320 2.629 37.148 1.00 94.75 300 GLU A O 1
ATOM 2281 N N . ALA A 1 301 ? -3.877 0.460 37.457 1.00 96.19 301 ALA A N 1
ATOM 2282 C CA . ALA A 1 301 ? -5.033 -0.007 36.694 1.00 96.19 301 ALA A CA 1
ATOM 2283 C C . ALA A 1 301 ? -6.368 0.507 37.271 1.00 96.19 301 ALA A C 1
ATOM 2285 O O . ALA A 1 301 ? -7.277 0.883 36.534 1.00 96.19 301 ALA A O 1
ATOM 2286 N N . GLN A 1 302 ? -6.509 0.558 38.600 1.00 96.44 302 GLN A N 1
ATOM 2287 C CA . GLN A 1 302 ? -7.714 1.098 39.240 1.00 96.44 302 GLN A CA 1
ATOM 2288 C C . GLN A 1 302 ? -7.848 2.616 39.063 1.00 96.44 302 GLN A C 1
ATOM 2290 O O . GLN A 1 302 ? -8.966 3.103 38.908 1.00 96.44 302 GLN A O 1
ATOM 2295 N N . GLU A 1 303 ? -6.737 3.354 39.052 1.00 96.38 303 GLU A N 1
ATOM 2296 C CA . GLU A 1 303 ? -6.723 4.785 38.720 1.00 96.38 303 GLU A CA 1
ATOM 2297 C C . GLU A 1 303 ? -7.167 5.003 37.263 1.00 96.38 303 GLU A C 1
ATOM 2299 O O . GLU A 1 303 ? -8.069 5.803 37.006 1.00 96.38 303 GLU A O 1
ATOM 2304 N N . ASP A 1 304 ? -6.643 4.205 36.327 1.00 96.31 304 ASP A N 1
ATOM 2305 C CA . ASP A 1 304 ? -7.027 4.247 34.913 1.00 96.31 304 ASP A CA 1
ATOM 2306 C C . ASP A 1 304 ? -8.508 3.907 34.700 1.00 96.31 304 ASP A C 1
ATOM 2308 O O . ASP A 1 304 ? -9.216 4.601 33.964 1.00 96.31 304 ASP A O 1
ATOM 2312 N N . ARG A 1 305 ? -9.018 2.885 35.398 1.00 95.88 305 ARG A N 1
ATOM 2313 C CA . ARG A 1 305 ? -10.438 2.518 35.367 1.00 95.88 305 ARG A CA 1
ATOM 2314 C C . ARG A 1 305 ? -11.333 3.646 35.874 1.00 95.88 305 ARG A C 1
ATOM 2316 O O . ARG A 1 305 ? -12.361 3.924 35.263 1.00 95.88 305 ARG A O 1
ATOM 2323 N N . GLN A 1 306 ? -10.970 4.302 36.978 1.00 96.56 306 GLN A N 1
ATOM 2324 C CA . GLN A 1 306 ? -11.743 5.425 37.528 1.00 96.56 306 GLN A CA 1
ATOM 2325 C C . GLN A 1 306 ? -11.763 6.625 36.577 1.00 96.56 306 GLN A C 1
ATOM 2327 O O . GLN A 1 306 ? -12.803 7.271 36.403 1.00 96.56 306 GLN A O 1
ATOM 2332 N N . PHE A 1 307 ? -10.634 6.904 35.929 1.00 97.44 307 PHE A N 1
ATOM 2333 C CA . PHE A 1 307 ? -10.542 7.945 34.917 1.00 97.44 307 PHE A CA 1
ATOM 2334 C C . PHE A 1 307 ? -11.451 7.645 33.714 1.00 97.44 307 PHE A C 1
ATOM 2336 O O . PHE A 1 307 ? -12.269 8.488 33.336 1.00 97.44 307 PHE A O 1
ATOM 2343 N N . MET A 1 308 ? -11.396 6.428 33.163 1.00 97.12 308 MET A N 1
ATOM 2344 C CA . MET A 1 308 ? -12.243 6.044 32.026 1.00 97.12 308 MET A CA 1
ATOM 2345 C C . MET A 1 308 ? -13.730 5.948 32.394 1.00 97.12 308 MET A C 1
ATOM 2347 O O . MET A 1 308 ? -14.586 6.343 31.602 1.00 97.12 308 MET A O 1
ATOM 2351 N N . ALA A 1 309 ? -14.056 5.543 33.623 1.00 95.62 309 ALA A N 1
ATOM 2352 C CA . ALA A 1 309 ? -15.419 5.624 34.144 1.00 95.62 309 ALA A CA 1
ATOM 2353 C C . ALA A 1 309 ? -15.936 7.071 34.146 1.00 95.62 309 ALA A C 1
ATOM 2355 O O . ALA A 1 309 ? -17.074 7.331 33.751 1.00 95.62 309 ALA A O 1
ATOM 2356 N N . SER A 1 310 ? -15.092 8.028 34.544 1.00 96.12 310 SER A N 1
ATOM 2357 C CA . SER A 1 310 ? -15.428 9.458 34.541 1.00 96.12 310 SER A CA 1
ATOM 2358 C C . SER A 1 310 ? -15.631 9.990 33.119 1.00 96.12 310 SER A C 1
ATOM 2360 O O . SER A 1 310 ? -16.562 10.753 32.870 1.00 96.12 310 SER A O 1
ATOM 2362 N N . PHE A 1 311 ? -14.813 9.542 32.162 1.00 96.56 311 PHE A N 1
ATOM 2363 C CA . PHE A 1 311 ? -14.994 9.845 30.741 1.00 96.56 311 PHE A CA 1
ATOM 2364 C C . PHE A 1 311 ? -16.358 9.380 30.223 1.00 96.56 311 PHE A C 1
ATOM 2366 O O . PHE A 1 311 ? -17.121 10.193 29.699 1.00 96.56 311 PHE A O 1
ATOM 2373 N N . VAL A 1 312 ? -16.695 8.104 30.414 1.00 95.69 312 VAL A N 1
ATOM 2374 C CA . VAL A 1 312 ? -17.962 7.537 29.935 1.00 95.69 312 VAL A CA 1
ATOM 2375 C C . VAL A 1 312 ? -19.159 8.202 30.608 1.00 95.69 312 VAL A C 1
ATOM 2377 O O . VAL A 1 312 ? -20.083 8.647 29.928 1.00 95.69 312 VAL A O 1
ATOM 2380 N N . THR A 1 313 ? -19.133 8.331 31.937 1.00 94.62 313 THR A N 1
ATOM 2381 C CA . THR A 1 313 ? -20.249 8.917 32.700 1.00 94.62 313 THR A CA 1
ATOM 2382 C C . THR A 1 313 ? -20.450 10.405 32.430 1.00 94.62 313 THR A C 1
ATOM 2384 O O . THR A 1 313 ? -21.571 10.890 32.565 1.00 94.62 313 THR A O 1
ATOM 2387 N N . SER A 1 314 ? -19.413 11.130 31.993 1.00 95.50 314 SER A N 1
ATOM 2388 C CA . SER A 1 314 ? -19.571 12.522 31.562 1.00 95.50 314 SER A CA 1
ATOM 2389 C C . SER A 1 314 ? -20.470 12.666 30.328 1.00 95.50 314 SER A C 1
ATOM 2391 O O . SER A 1 314 ? -21.051 13.726 30.119 1.00 95.50 314 SER A O 1
ATOM 2393 N N . GLY A 1 315 ? -20.577 11.626 29.491 1.00 95.81 315 GLY A N 1
ATOM 2394 C CA . GLY A 1 315 ? -21.311 11.677 28.227 1.00 95.81 315 GLY A CA 1
ATOM 2395 C C . GLY A 1 315 ? -20.636 12.522 27.141 1.00 95.81 315 GLY A C 1
ATOM 2396 O O . GLY A 1 315 ? -21.220 12.697 26.073 1.00 95.81 315 GLY A O 1
ATOM 2397 N N . VAL A 1 316 ? -19.413 13.022 27.368 1.00 97.75 316 VAL A N 1
ATOM 2398 C CA . VAL A 1 316 ? -18.734 13.942 26.440 1.00 97.75 316 VAL A CA 1
ATOM 2399 C C . VAL A 1 316 ? -18.559 13.342 25.045 1.00 97.75 316 VAL A C 1
ATOM 2401 O O . VAL A 1 316 ? -18.828 14.019 24.059 1.00 97.75 316 VAL A O 1
ATOM 2404 N N . PHE A 1 317 ? -18.191 12.060 24.934 1.00 97.62 317 PHE A N 1
ATOM 2405 C CA . PHE A 1 317 ? -17.996 11.413 23.633 1.00 97.62 317 PHE A CA 1
ATOM 2406 C C . PHE A 1 317 ? -19.317 11.328 22.851 1.00 97.62 317 PHE A C 1
ATOM 2408 O O . PHE A 1 317 ? -19.408 11.786 21.712 1.00 97.62 317 PHE A O 1
ATOM 2415 N N . THR A 1 318 ? -20.369 10.821 23.498 1.00 96.94 318 THR A N 1
ATOM 2416 C CA . THR A 1 318 ? -21.721 10.757 22.931 1.00 96.94 318 THR A CA 1
ATOM 2417 C C . THR A 1 318 ? -22.226 12.147 22.536 1.00 96.94 318 THR A C 1
ATOM 2419 O O . THR A 1 318 ? -22.769 12.301 21.443 1.00 96.94 318 THR A O 1
ATOM 2422 N N . ASN A 1 319 ? -22.019 13.171 23.369 1.00 97.81 319 ASN A N 1
ATOM 2423 C CA . ASN A 1 319 ? -22.449 14.539 23.084 1.00 97.81 319 ASN A CA 1
ATOM 2424 C C . ASN A 1 319 ? -21.710 15.141 21.874 1.00 97.81 319 ASN A C 1
ATOM 2426 O O . ASN A 1 319 ? -22.346 15.701 20.983 1.00 97.81 319 ASN A O 1
ATOM 2430 N N . LEU A 1 320 ? -20.385 14.979 21.791 1.00 98.25 320 LEU A N 1
ATOM 2431 C CA . LEU A 1 320 ? -19.596 15.476 20.659 1.00 98.25 320 LEU A CA 1
ATOM 2432 C C . LEU A 1 320 ? -20.016 14.823 19.330 1.00 98.25 320 LEU A C 1
ATOM 2434 O O . LEU A 1 320 ? -20.109 15.517 18.318 1.00 98.25 320 LEU A O 1
ATOM 2438 N N . LEU A 1 321 ? -20.307 13.517 19.336 1.00 97.88 321 LEU A N 1
ATOM 2439 C CA . LEU A 1 321 ? -20.817 12.790 18.166 1.00 97.88 321 LEU A CA 1
ATOM 2440 C C . LEU A 1 321 ? -22.247 13.223 17.795 1.00 97.88 321 LEU A C 1
ATOM 2442 O O . LEU A 1 321 ? -22.546 13.436 16.618 1.00 97.88 321 LEU A O 1
ATOM 2446 N N . SER A 1 322 ? -23.124 13.393 18.791 1.00 97.06 322 SER A N 1
ATOM 2447 C CA . SER A 1 322 ? -24.525 13.803 18.585 1.00 97.06 322 SER A CA 1
ATOM 2448 C C . SER A 1 322 ? -24.621 15.190 17.948 1.00 97.06 322 SER A C 1
ATOM 2450 O O . SER A 1 322 ? -25.413 15.401 17.034 1.00 97.06 322 SER A O 1
ATOM 2452 N N . ASN A 1 323 ? -23.768 16.120 18.385 1.00 96.50 323 ASN A N 1
ATOM 2453 C CA . ASN A 1 323 ? -23.698 17.480 17.845 1.00 96.50 323 ASN A CA 1
ATOM 2454 C C . ASN A 1 323 ? -22.833 17.587 16.575 1.00 96.50 323 ASN A C 1
ATOM 2456 O O . ASN A 1 323 ? -22.658 18.680 16.040 1.00 96.50 323 ASN A O 1
ATOM 2460 N N . GLY A 1 324 ? -22.258 16.477 16.092 1.00 95.94 324 GLY A N 1
ATOM 2461 C CA . GLY A 1 324 ? -21.394 16.457 14.907 1.00 95.94 324 GLY A CA 1
ATOM 2462 C C . GLY A 1 324 ? -20.095 17.258 15.056 1.00 95.94 324 GLY A C 1
ATOM 2463 O O . GLY A 1 324 ? -19.488 17.628 14.050 1.00 95.94 324 GLY A O 1
ATOM 2464 N N . LEU A 1 325 ? -19.672 17.539 16.293 1.00 97.38 325 LEU A N 1
ATOM 2465 C CA . LEU A 1 325 ? -18.431 18.258 16.605 1.00 97.38 325 LEU A CA 1
ATOM 2466 C C . LEU A 1 325 ? -17.200 17.371 16.414 1.00 97.38 325 LEU A C 1
ATOM 2468 O O . LEU A 1 325 ? -16.114 17.878 16.145 1.00 97.38 325 LEU A O 1
ATOM 2472 N N . ILE A 1 326 ? -17.392 16.057 16.522 1.00 97.56 326 ILE A N 1
ATOM 2473 C CA . ILE A 1 326 ? -16.447 15.036 16.076 1.00 97.56 326 ILE A CA 1
ATOM 2474 C C . ILE A 1 326 ? -17.195 13.993 15.241 1.00 97.56 326 ILE A C 1
ATOM 2476 O O . ILE A 1 326 ? -18.420 13.866 15.317 1.00 97.56 326 ILE A O 1
ATOM 2480 N N . LYS A 1 327 ? -16.449 13.235 14.449 1.00 96.44 327 LYS A N 1
ATOM 2481 C CA . LYS A 1 327 ? -16.935 12.212 13.529 1.00 96.44 327 LYS A CA 1
ATOM 2482 C C . LYS A 1 327 ? -16.254 10.875 13.835 1.00 96.44 327 LYS A C 1
ATOM 2484 O O . LYS A 1 327 ? -15.081 10.884 14.216 1.00 96.44 327 LYS A O 1
ATOM 2489 N N . PRO A 1 328 ? -16.956 9.744 13.646 1.00 95.12 328 PRO A N 1
ATOM 2490 C CA . PRO A 1 328 ? -16.322 8.431 13.633 1.00 95.12 328 PRO A CA 1
ATOM 2491 C C . PRO A 1 328 ? -15.239 8.334 12.549 1.00 95.12 328 PRO A C 1
ATOM 2493 O O . PRO A 1 328 ? -15.274 9.082 11.564 1.00 95.12 328 PRO A O 1
ATOM 2496 N N . ASP A 1 329 ? -14.323 7.379 12.709 1.00 90.44 329 ASP A N 1
ATOM 2497 C CA . ASP A 1 329 ? -13.340 7.039 11.679 1.00 90.44 329 ASP A CA 1
ATOM 2498 C C . ASP A 1 329 ? -14.015 6.636 10.361 1.00 90.44 329 ASP A C 1
ATOM 2500 O O . ASP A 1 329 ? -15.137 6.121 10.324 1.00 90.44 329 ASP A O 1
ATOM 2504 N N . ARG A 1 330 ? -13.297 6.820 9.249 1.00 82.75 330 ARG A N 1
ATOM 2505 C CA . ARG A 1 330 ? -13.697 6.222 7.970 1.00 82.75 330 ARG A CA 1
ATOM 2506 C C . ARG A 1 330 ? -13.549 4.705 8.057 1.00 82.75 330 ARG A C 1
ATOM 2508 O O . ARG A 1 330 ? -12.458 4.208 8.314 1.00 82.75 330 ARG A O 1
ATOM 2515 N N . THR A 1 331 ? -14.623 3.980 7.770 1.00 77.69 331 THR A N 1
ATOM 2516 C CA . THR A 1 331 ? -14.629 2.514 7.758 1.00 77.69 331 THR A CA 1
ATOM 2517 C C . THR A 1 331 ? -14.729 1.975 6.338 1.00 77.69 331 THR A C 1
ATOM 2519 O O . THR A 1 331 ? -15.441 2.541 5.509 1.00 77.69 331 THR A O 1
ATOM 2522 N N . GLU A 1 332 ? -14.082 0.841 6.077 1.00 79.25 332 GLU A N 1
ATOM 2523 C CA . GLU A 1 332 ? -14.278 0.053 4.859 1.00 79.25 332 GLU A CA 1
ATOM 2524 C C . GLU A 1 332 ? -15.095 -1.208 5.194 1.00 79.25 332 GLU A C 1
ATOM 2526 O O . GLU A 1 332 ? -14.541 -2.166 5.747 1.00 79.25 332 GLU A O 1
ATOM 2531 N N . PRO A 1 333 ? -16.410 -1.233 4.901 1.00 76.62 333 PRO A N 1
ATOM 2532 C CA . PRO A 1 333 ? -17.260 -2.365 5.246 1.00 76.62 333 PRO A CA 1
ATOM 2533 C C . PRO A 1 333 ? -16.783 -3.649 4.569 1.00 76.62 333 PRO A C 1
ATOM 2535 O O . PRO A 1 333 ? -16.597 -3.688 3.355 1.00 76.62 333 PRO A O 1
ATOM 2538 N N . GLN A 1 334 ? -16.634 -4.717 5.350 1.00 72.94 334 GLN A N 1
ATOM 2539 C CA . GLN A 1 334 ? -16.321 -6.044 4.827 1.00 72.94 334 GLN A CA 1
ATOM 2540 C C . GLN A 1 334 ? -17.604 -6.874 4.721 1.00 72.94 334 GLN A C 1
ATOM 2542 O O . GLN A 1 334 ? -18.401 -6.943 5.659 1.00 72.94 334 GLN A O 1
ATOM 2547 N N . SER A 1 335 ? -17.808 -7.525 3.576 1.00 64.94 335 SER A N 1
ATOM 2548 C CA . SER A 1 335 ? -18.918 -8.466 3.388 1.00 64.94 335 SER A CA 1
ATOM 2549 C C . SER A 1 335 ? -18.540 -9.859 3.908 1.00 64.94 335 SER A C 1
ATOM 2551 O O . SER A 1 335 ? -17.402 -10.283 3.740 1.00 64.94 335 SER A O 1
ATOM 2553 N N . GLY A 1 336 ? -19.477 -10.575 4.543 1.00 73.69 336 GLY A N 1
ATOM 2554 C CA . GLY A 1 336 ? -19.252 -11.943 5.051 1.00 73.69 336 GLY A CA 1
ATOM 2555 C C . GLY A 1 336 ? -19.383 -12.126 6.569 1.00 73.69 336 GLY A C 1
ATOM 2556 O O . GLY A 1 336 ? -19.239 -13.245 7.061 1.00 73.69 336 GLY A O 1
ATOM 2557 N N . GLY A 1 337 ? -19.693 -11.061 7.319 1.00 84.88 337 GLY A N 1
ATOM 2558 C CA . GLY A 1 337 ? -19.883 -11.129 8.773 1.00 84.88 337 GLY A CA 1
ATOM 2559 C C . GLY A 1 337 ? -18.629 -11.640 9.487 1.00 84.88 337 GLY A C 1
ATOM 2560 O O . GLY A 1 337 ? -17.513 -11.295 9.104 1.00 84.88 337 GLY A O 1
ATOM 2561 N N . LEU A 1 338 ? -18.796 -12.510 10.490 1.00 88.69 338 LEU A N 1
ATOM 2562 C CA . LEU A 1 338 ? -17.656 -13.086 11.213 1.00 88.69 338 LEU A CA 1
ATOM 2563 C C . LEU A 1 338 ? -16.681 -13.833 10.285 1.00 88.69 338 LEU A C 1
ATOM 2565 O O . LEU A 1 338 ? -15.486 -13.835 10.549 1.00 88.69 338 LEU A O 1
ATOM 2569 N N . SER A 1 339 ? -17.131 -14.424 9.175 1.00 84.50 339 SER A N 1
ATOM 2570 C CA . SER A 1 339 ? -16.241 -15.162 8.265 1.00 84.50 339 SER A CA 1
ATOM 2571 C C . SER A 1 339 ? -15.219 -14.278 7.535 1.00 84.50 339 SER A C 1
ATOM 2573 O O . SER A 1 339 ? -14.232 -14.808 7.036 1.00 84.50 339 SER A O 1
ATOM 2575 N N . ALA A 1 340 ? -15.413 -12.955 7.496 1.00 78.19 340 ALA A N 1
ATOM 2576 C CA . ALA A 1 340 ? -14.503 -12.011 6.835 1.00 78.19 340 ALA A CA 1
ATOM 2577 C C . ALA A 1 340 ? -13.320 -11.554 7.714 1.00 78.19 340 ALA A C 1
ATOM 2579 O O . ALA A 1 340 ? -12.420 -10.854 7.241 1.00 78.19 340 ALA A O 1
ATOM 2580 N N . ILE A 1 341 ? -13.314 -11.929 8.997 1.00 86.81 341 ILE A N 1
ATOM 2581 C CA . ILE A 1 341 ? -12.320 -11.463 9.972 1.00 86.81 341 ILE A CA 1
ATOM 2582 C C . ILE A 1 341 ? -10.881 -11.842 9.580 1.00 86.81 341 ILE A C 1
ATOM 2584 O O . ILE A 1 341 ? -10.050 -10.936 9.584 1.00 86.81 341 ILE A O 1
ATOM 2588 N N . PRO A 1 342 ? -10.550 -13.091 9.185 1.00 79.25 342 PRO A N 1
ATOM 2589 C CA . PRO A 1 342 ? -9.169 -13.458 8.857 1.00 79.25 342 PRO A CA 1
ATOM 2590 C C . PRO A 1 342 ? -8.573 -12.599 7.745 1.00 79.25 342 PRO A C 1
ATOM 2592 O O . PRO A 1 342 ? -7.506 -12.022 7.926 1.00 79.25 342 PRO A O 1
ATOM 2595 N N . SER A 1 343 ? -9.308 -12.414 6.643 1.00 71.62 343 SER A N 1
ATOM 2596 C CA . SER A 1 343 ? -8.857 -11.573 5.531 1.00 71.62 343 SER A CA 1
ATOM 2597 C C . SER A 1 343 ? -8.654 -10.117 5.947 1.00 71.62 343 SER A C 1
ATOM 2599 O O . SER A 1 343 ? -7.704 -9.474 5.507 1.00 71.62 343 SER A O 1
ATOM 2601 N N . GLY A 1 344 ? -9.518 -9.583 6.813 1.00 78.38 344 GLY A N 1
ATOM 2602 C CA . GLY A 1 344 ? -9.358 -8.223 7.321 1.00 78.38 344 GLY A CA 1
ATOM 2603 C C . GLY A 1 344 ? -8.175 -8.081 8.290 1.00 78.38 344 GLY A C 1
ATOM 2604 O O . GLY A 1 344 ? -7.449 -7.089 8.226 1.00 78.38 344 GLY A O 1
ATOM 2605 N N . LEU A 1 345 ? -7.930 -9.086 9.140 1.00 83.19 345 LEU A N 1
ATOM 2606 C CA . LEU A 1 345 ? -6.762 -9.122 10.023 1.00 83.19 345 LEU A CA 1
ATOM 2607 C C . LEU A 1 345 ? -5.462 -9.232 9.231 1.00 83.19 345 LEU A C 1
ATOM 2609 O O . LEU A 1 345 ? -4.523 -8.513 9.550 1.00 83.19 345 LEU A O 1
ATOM 2613 N N . ASP A 1 346 ? -5.416 -10.041 8.172 1.00 75.56 346 ASP A N 1
ATOM 2614 C CA . ASP A 1 346 ? -4.256 -10.114 7.280 1.00 75.56 346 ASP A CA 1
ATOM 2615 C C . ASP A 1 346 ? -3.981 -8.763 6.622 1.00 75.56 346 ASP A C 1
ATOM 2617 O O . ASP A 1 346 ? -2.842 -8.294 6.587 1.00 75.56 346 ASP A O 1
ATOM 2621 N N . ARG A 1 347 ? -5.022 -8.064 6.158 1.00 74.50 347 ARG A N 1
ATOM 2622 C CA . ARG A 1 347 ? -4.850 -6.712 5.615 1.00 74.50 347 ARG A CA 1
ATOM 2623 C C . ARG A 1 347 ? -4.216 -5.767 6.634 1.00 74.50 347 ARG A C 1
ATOM 2625 O O . ARG A 1 347 ? -3.310 -5.029 6.264 1.00 74.50 347 ARG A O 1
ATOM 2632 N N . LEU A 1 348 ? -4.625 -5.802 7.901 1.00 80.50 348 LEU A N 1
ATOM 2633 C CA . LEU A 1 348 ? -3.987 -5.007 8.959 1.00 80.50 348 LEU A CA 1
ATOM 2634 C C . LEU A 1 348 ? -2.558 -5.472 9.262 1.00 80.50 348 LEU A C 1
ATOM 2636 O O . LEU A 1 348 ? -1.664 -4.636 9.371 1.00 80.50 348 LEU A O 1
ATOM 2640 N N . ARG A 1 349 ? -2.342 -6.786 9.373 1.00 77.12 349 ARG A N 1
ATOM 2641 C CA . ARG A 1 349 ? -1.050 -7.425 9.666 1.00 77.12 349 ARG A CA 1
ATOM 2642 C C . ARG A 1 349 ? 0.020 -7.026 8.653 1.00 77.12 349 ARG A C 1
ATOM 2644 O O . ARG A 1 349 ? 1.162 -6.788 9.027 1.00 77.12 349 ARG A O 1
ATOM 2651 N N . TYR A 1 350 ? -0.367 -6.885 7.389 1.00 65.81 350 TYR A N 1
ATOM 2652 C CA . TYR A 1 350 ? 0.528 -6.525 6.291 1.00 65.81 350 TYR A CA 1
ATOM 2653 C C . TYR A 1 350 ? 0.439 -5.046 5.869 1.00 65.81 350 TYR A C 1
ATOM 2655 O O . TYR A 1 350 ? 0.845 -4.710 4.758 1.00 65.81 350 TYR A O 1
ATOM 2663 N N . ASN A 1 351 ? -0.097 -4.157 6.721 1.00 64.50 351 ASN A N 1
ATOM 2664 C CA . ASN A 1 351 ? -0.219 -2.708 6.472 1.00 64.50 351 ASN A CA 1
ATOM 2665 C C . ASN A 1 351 ? -1.021 -2.316 5.204 1.00 64.50 351 ASN A C 1
ATOM 2667 O O . ASN A 1 351 ? -0.812 -1.257 4.613 1.00 64.50 351 ASN A O 1
ATOM 2671 N N . LYS A 1 352 ? -2.006 -3.132 4.815 1.00 55.09 352 LYS A N 1
ATOM 2672 C CA . LYS A 1 352 ? -2.875 -2.979 3.626 1.00 55.09 352 LYS A CA 1
ATOM 2673 C C . LYS A 1 352 ? -4.220 -2.287 3.918 1.00 55.09 352 LYS A C 1
ATOM 2675 O O . LYS A 1 352 ? -5.194 -2.488 3.189 1.00 55.09 352 LYS A O 1
ATOM 2680 N N . VAL A 1 353 ? -4.299 -1.528 5.017 1.00 53.97 353 VAL A N 1
ATOM 2681 C CA . VAL A 1 353 ? -5.466 -0.691 5.399 1.00 53.97 353 VAL A CA 1
ATOM 2682 C C . VAL A 1 353 ? -5.210 0.808 5.152 1.00 53.97 353 VAL A C 1
ATOM 2684 O O . VAL A 1 353 ? -6.084 1.647 5.344 1.00 53.97 353 VAL A O 1
ATOM 2687 N N . SER A 1 354 ? -4.049 1.156 4.594 1.00 52.78 354 SER A N 1
ATOM 2688 C CA . SER A 1 354 ? -3.963 2.300 3.680 1.00 52.78 354 SER A CA 1
ATOM 2689 C C . SER A 1 354 ? -4.388 1.816 2.292 1.00 52.78 354 SER A C 1
ATOM 2691 O O . SER A 1 354 ? -4.160 0.645 1.975 1.00 52.78 354 SER A O 1
ATOM 2693 N N . GLY A 1 355 ? -5.070 2.638 1.494 1.00 52.69 355 GLY A N 1
ATOM 2694 C CA . GLY A 1 355 ? -5.465 2.209 0.156 1.00 52.69 355 GLY A CA 1
ATOM 2695 C C . GLY A 1 355 ? -4.250 1.707 -0.623 1.00 52.69 355 GLY A C 1
ATOM 2696 O O . GLY A 1 355 ? -3.149 2.253 -0.542 1.00 52.69 355 GLY A O 1
ATOM 2697 N N . SER A 1 356 ? -4.429 0.595 -1.330 1.00 61.25 356 SER A N 1
ATOM 2698 C CA . SER A 1 356 ? -3.359 0.063 -2.165 1.00 61.25 356 SER A CA 1
ATOM 2699 C C . SER A 1 356 ? -3.247 0.897 -3.442 1.00 61.25 356 SER A C 1
ATOM 2701 O O . SER A 1 356 ? -4.266 1.268 -4.028 1.00 61.25 356 SER A O 1
ATOM 2703 N N . GLU A 1 357 ? -2.021 1.175 -3.889 1.00 75.31 357 GLU A N 1
ATOM 2704 C CA . GLU A 1 357 ? -1.763 1.674 -5.249 1.00 75.31 357 GLU A CA 1
ATOM 2705 C C . GLU A 1 357 ? -1.917 0.557 -6.303 1.00 75.31 357 GLU A C 1
ATOM 2707 O O . GLU A 1 357 ? -1.919 0.826 -7.504 1.00 75.31 357 GLU A O 1
ATOM 2712 N N . GLU A 1 358 ? -2.041 -0.700 -5.864 1.00 85.38 358 GLU A N 1
ATOM 2713 C CA . GLU A 1 358 ? -2.087 -1.892 -6.708 1.00 85.38 358 GLU A CA 1
ATOM 2714 C C . GLU A 1 358 ? -3.493 -2.167 -7.267 1.00 85.38 358 GLU A C 1
ATOM 2716 O O . GLU A 1 358 ? -4.522 -1.707 -6.761 1.00 85.38 358 GLU A O 1
ATOM 2721 N N . ILE A 1 359 ? -3.530 -2.997 -8.303 1.00 90.06 359 ILE A N 1
ATOM 2722 C CA . ILE A 1 359 ? -4.737 -3.645 -8.815 1.00 90.06 359 ILE A CA 1
ATOM 2723 C C . ILE A 1 359 ? -4.748 -5.119 -8.404 1.00 90.06 359 ILE A C 1
ATOM 2725 O O . ILE A 1 359 ? -3.695 -5.754 -8.326 1.00 90.06 359 ILE A O 1
ATOM 2729 N N . LEU A 1 360 ? -5.937 -5.678 -8.184 1.00 89.44 360 LEU A N 1
ATOM 2730 C CA . LEU A 1 360 ? -6.132 -7.124 -8.107 1.00 89.44 360 LEU A CA 1
ATOM 2731 C C . LEU A 1 360 ? -6.510 -7.630 -9.496 1.00 89.44 360 LEU A C 1
ATOM 2733 O O . LEU A 1 360 ? -7.477 -7.157 -10.095 1.00 89.44 360 LEU A O 1
ATOM 2737 N N . VAL A 1 361 ? -5.774 -8.609 -10.001 1.00 93.25 361 VAL A N 1
ATOM 2738 C CA . VAL A 1 361 ? -6.017 -9.225 -11.304 1.00 93.25 361 VAL A CA 1
ATOM 2739 C C . VAL A 1 361 ? -6.499 -10.648 -11.088 1.00 93.25 361 VAL A C 1
ATOM 2741 O O . VAL A 1 361 ? -5.830 -11.434 -10.422 1.00 93.25 361 VAL A O 1
ATOM 2744 N N . LYS A 1 362 ? -7.649 -10.983 -11.678 1.00 94.38 362 LYS A N 1
ATOM 2745 C CA . LYS A 1 362 ? -8.079 -12.372 -11.846 1.00 94.38 362 LYS A CA 1
ATOM 2746 C C . LYS A 1 362 ? -7.329 -12.950 -13.037 1.00 94.38 362 LYS A C 1
ATOM 2748 O O . LYS A 1 362 ? -7.564 -12.518 -14.167 1.00 94.38 362 LYS A O 1
ATOM 2753 N N . VAL A 1 363 ? -6.420 -13.877 -12.775 1.00 97.00 363 VAL A N 1
ATOM 2754 C CA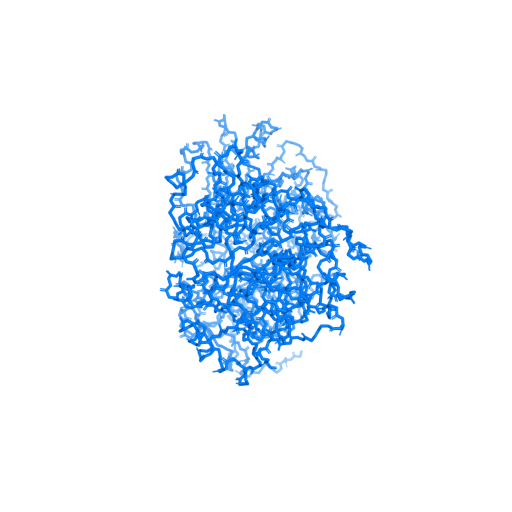 . VAL A 1 363 ? -5.525 -14.452 -13.780 1.00 97.00 363 VAL A CA 1
ATOM 2755 C C . VAL A 1 363 ? -6.310 -15.414 -14.669 1.00 97.00 363 VAL A C 1
ATOM 2757 O O . VAL A 1 363 ? -7.113 -16.207 -14.185 1.00 97.00 363 VAL A O 1
ATOM 2760 N N . SER A 1 364 ? -6.096 -15.332 -15.981 1.00 96.06 364 SER A N 1
ATOM 2761 C CA . SER A 1 364 ? -6.649 -16.271 -16.967 1.00 96.06 364 SER A CA 1
ATOM 2762 C C . SER A 1 364 ? -5.569 -17.160 -17.579 1.00 96.06 364 SER A C 1
ATOM 2764 O O . SER A 1 364 ? -5.822 -18.319 -17.912 1.00 96.06 364 SER A O 1
ATOM 2766 N N . SER A 1 365 ? -4.345 -16.644 -17.721 1.00 96.44 365 SER A N 1
ATOM 2767 C CA . SER A 1 365 ? -3.195 -17.431 -18.151 1.00 96.44 365 SER A CA 1
ATOM 2768 C C . SER A 1 365 ? -1.881 -16.871 -17.609 1.00 96.44 365 SER A C 1
ATOM 2770 O O . SER A 1 365 ? -1.750 -15.676 -17.353 1.00 96.44 365 SER A O 1
ATOM 2772 N N . MET A 1 366 ? -0.888 -17.743 -17.456 1.00 95.94 366 MET A N 1
ATOM 2773 C CA . MET A 1 366 ? 0.465 -17.409 -17.018 1.00 95.94 366 MET A CA 1
ATOM 2774 C C . MET A 1 366 ? 1.492 -17.800 -18.070 1.00 95.94 366 MET A C 1
ATOM 2776 O O . MET A 1 366 ? 1.337 -18.816 -18.755 1.00 95.94 366 MET A O 1
ATOM 2780 N N . GLY A 1 367 ? 2.557 -17.011 -18.171 1.00 95.56 367 GLY A N 1
ATOM 2781 C CA . GLY A 1 367 ? 3.700 -17.298 -19.028 1.00 95.56 367 GLY A CA 1
ATOM 2782 C C . GLY A 1 367 ? 4.871 -17.815 -18.207 1.00 95.56 367 GLY A C 1
ATOM 2783 O O . GLY A 1 367 ? 5.164 -17.271 -17.149 1.00 95.56 367 GLY A O 1
ATOM 2784 N N . LEU A 1 368 ? 5.567 -18.838 -18.703 1.00 94.69 368 LEU A N 1
ATOM 2785 C CA . LEU A 1 368 ? 6.797 -19.307 -18.065 1.00 94.69 368 LEU A CA 1
ATOM 2786 C C . LEU A 1 368 ? 8.022 -18.723 -18.760 1.00 94.69 368 LEU A C 1
ATOM 2788 O O . LEU A 1 368 ? 8.078 -18.579 -19.987 1.00 94.69 368 LEU A O 1
ATOM 2792 N N . SER A 1 369 ? 9.028 -18.414 -17.960 1.00 90.56 369 SER A N 1
ATOM 2793 C CA . SER A 1 369 ? 10.251 -17.736 -18.346 1.00 90.56 369 SER A CA 1
ATOM 2794 C C . SER A 1 369 ? 11.458 -18.322 -17.604 1.00 90.56 369 SER A C 1
ATOM 2796 O O . SER A 1 369 ? 11.316 -18.985 -16.575 1.00 90.56 369 SER A O 1
ATOM 2798 N N . PRO A 1 370 ? 12.687 -18.077 -18.090 1.00 89.31 370 PRO A N 1
ATOM 2799 C CA . PRO A 1 370 ? 13.882 -18.447 -17.341 1.00 89.31 370 PRO A CA 1
ATOM 2800 C C . PRO A 1 370 ? 13.986 -17.781 -15.961 1.00 89.31 370 PRO A C 1
ATOM 2802 O O . PRO A 1 370 ? 14.695 -18.306 -15.110 1.00 89.31 370 PRO A O 1
ATOM 2805 N N . ALA A 1 371 ? 13.305 -16.649 -15.734 1.00 88.88 371 ALA A N 1
ATOM 2806 C CA . ALA A 1 371 ? 13.296 -15.987 -14.432 1.00 88.88 371 ALA A CA 1
ATOM 2807 C C . ALA A 1 371 ? 12.651 -16.874 -13.360 1.00 88.88 371 ALA A C 1
ATOM 2809 O O . ALA A 1 371 ? 13.166 -16.939 -12.254 1.00 88.88 371 ALA A O 1
ATOM 2810 N N . ASP A 1 372 ? 11.610 -17.640 -13.701 1.00 93.06 372 ASP A N 1
ATOM 2811 C CA . ASP A 1 372 ? 10.858 -18.428 -12.720 1.00 93.06 372 ASP A CA 1
ATOM 2812 C C . ASP A 1 372 ? 11.728 -19.516 -12.070 1.00 93.06 372 ASP A C 1
ATOM 2814 O O . ASP A 1 372 ? 11.798 -19.606 -10.846 1.00 93.06 372 ASP A O 1
ATOM 2818 N N . TRP A 1 373 ? 12.466 -20.307 -12.860 1.00 91.62 373 TRP A N 1
ATOM 2819 C CA . TRP A 1 373 ? 13.364 -21.313 -12.277 1.00 91.62 373 TRP A CA 1
ATOM 2820 C C . TRP A 1 373 ? 14.602 -20.680 -11.634 1.00 91.62 373 TRP A C 1
ATOM 2822 O O . TRP A 1 373 ? 15.064 -21.177 -10.612 1.00 91.62 373 TRP A O 1
ATOM 2832 N N . LYS A 1 374 ? 15.135 -19.577 -12.188 1.00 89.06 374 LYS A N 1
ATOM 2833 C CA . LYS A 1 374 ? 16.282 -18.874 -11.588 1.00 89.06 374 LYS A CA 1
ATOM 2834 C C . LYS A 1 374 ? 15.910 -18.299 -10.225 1.00 89.06 374 LYS A C 1
ATOM 2836 O O . LYS A 1 374 ? 16.698 -18.399 -9.295 1.00 89.06 374 LYS A O 1
ATOM 2841 N N . HIS A 1 375 ? 14.714 -17.738 -10.082 1.00 88.62 375 HIS A N 1
ATOM 2842 C CA . HIS A 1 375 ? 14.228 -17.259 -8.796 1.00 88.62 375 HIS A CA 1
ATOM 2843 C C . HIS A 1 375 ? 14.025 -18.418 -7.836 1.00 88.62 375 HIS A C 1
ATOM 2845 O O . HIS A 1 375 ? 14.557 -18.363 -6.738 1.00 88.62 375 HIS A O 1
ATOM 2851 N N . LEU A 1 376 ? 13.357 -19.491 -8.268 1.00 88.94 376 LEU A N 1
ATOM 2852 C CA . LEU A 1 376 ? 13.154 -20.678 -7.441 1.00 88.94 376 LEU A CA 1
ATOM 2853 C C . LEU A 1 376 ? 14.476 -21.270 -6.917 1.00 88.94 376 LEU A C 1
ATOM 2855 O O . LEU A 1 376 ? 14.567 -21.593 -5.737 1.00 88.94 376 LEU A O 1
ATOM 2859 N N . ASP A 1 377 ? 15.493 -21.380 -7.773 1.00 88.38 377 ASP A N 1
ATOM 2860 C CA . ASP A 1 377 ? 16.735 -22.094 -7.452 1.00 88.38 377 ASP A CA 1
ATOM 2861 C C . ASP A 1 377 ? 17.805 -21.206 -6.795 1.00 88.38 377 ASP A C 1
ATOM 2863 O O . ASP A 1 377 ? 18.700 -21.728 -6.128 1.00 88.38 377 ASP A O 1
ATOM 2867 N N . VAL A 1 378 ? 17.756 -19.883 -7.003 1.00 83.81 378 VAL A N 1
ATOM 2868 C CA . VAL A 1 378 ? 18.829 -18.956 -6.587 1.00 83.81 378 VAL A CA 1
ATOM 2869 C C . VAL A 1 378 ? 18.371 -17.939 -5.544 1.00 83.81 378 VAL A C 1
ATOM 2871 O O . VAL A 1 378 ? 19.147 -17.618 -4.648 1.00 83.81 378 VAL A O 1
ATOM 2874 N N . LEU A 1 379 ? 17.149 -17.411 -5.656 1.00 79.38 379 LEU A N 1
ATOM 2875 C CA . LEU A 1 379 ? 16.679 -16.282 -4.839 1.00 79.38 379 LEU A CA 1
ATOM 2876 C C . LEU A 1 379 ? 15.488 -16.613 -3.926 1.00 79.38 379 LEU A C 1
ATOM 2878 O O . LEU A 1 379 ? 15.094 -15.777 -3.118 1.00 79.38 379 LEU A O 1
ATOM 2882 N N . GLY A 1 380 ? 14.895 -17.794 -4.086 1.00 76.44 380 GLY A N 1
ATOM 2883 C CA . GLY A 1 380 ? 13.569 -18.115 -3.581 1.00 76.44 380 GLY A CA 1
ATOM 2884 C C . GLY A 1 380 ? 13.466 -18.013 -2.065 1.00 76.44 380 GLY A C 1
ATOM 2885 O O . GLY A 1 380 ? 14.205 -18.666 -1.327 1.00 76.44 380 GLY A O 1
ATOM 2886 N N . VAL A 1 381 ? 12.495 -17.234 -1.600 1.00 79.38 381 VAL A N 1
ATOM 2887 C CA . VAL A 1 381 ? 12.141 -17.137 -0.184 1.00 79.38 381 VAL A CA 1
ATOM 2888 C C . VAL A 1 381 ? 11.055 -18.164 0.124 1.00 79.38 381 VAL A C 1
ATOM 2890 O O . VAL A 1 381 ? 9.998 -18.190 -0.512 1.00 79.38 381 VAL A O 1
ATOM 2893 N N . GLN A 1 382 ? 11.301 -19.031 1.108 1.00 81.44 382 GLN A N 1
ATOM 2894 C CA . GLN A 1 382 ? 10.351 -20.071 1.501 1.00 81.44 382 GLN A CA 1
ATOM 2895 C C . GLN A 1 382 ? 8.990 -19.466 1.889 1.00 81.44 382 GLN A C 1
ATOM 2897 O O . GLN A 1 382 ? 8.925 -18.543 2.695 1.00 81.44 382 GLN A O 1
ATOM 2902 N N . GLY A 1 383 ? 7.905 -20.025 1.342 1.00 80.31 383 GLY A N 1
ATOM 2903 C CA . GLY A 1 383 ? 6.528 -19.590 1.615 1.00 80.31 383 GLY A CA 1
ATOM 2904 C C . GLY A 1 383 ? 5.969 -18.544 0.643 1.00 80.31 383 GLY A C 1
ATOM 2905 O O . GLY A 1 383 ? 4.783 -18.246 0.717 1.00 80.31 383 GLY A O 1
ATOM 2906 N N . THR A 1 384 ? 6.775 -18.028 -0.290 1.00 85.62 384 THR A N 1
ATOM 2907 C CA . THR A 1 384 ? 6.328 -17.050 -1.300 1.00 85.62 384 THR A CA 1
ATOM 2908 C C . THR A 1 384 ? 5.709 -17.710 -2.543 1.00 85.62 384 THR A C 1
ATOM 2910 O O . THR A 1 384 ? 5.936 -18.889 -2.826 1.00 85.62 384 THR A O 1
ATOM 2913 N N . ILE A 1 385 ? 4.909 -16.946 -3.299 1.00 91.00 385 ILE A N 1
ATOM 2914 C CA . ILE A 1 385 ? 4.253 -17.412 -4.533 1.00 91.00 385 ILE A CA 1
ATOM 2915 C C . ILE A 1 385 ? 5.229 -17.265 -5.710 1.00 91.00 385 ILE A C 1
ATOM 2917 O O . ILE A 1 385 ? 5.826 -16.210 -5.907 1.00 91.00 385 ILE A O 1
ATOM 2921 N N . LEU A 1 386 ? 5.385 -18.313 -6.521 1.00 93.50 386 LEU A N 1
ATOM 2922 C CA . LEU A 1 386 ? 6.260 -18.307 -7.698 1.00 93.50 386 LEU A CA 1
ATOM 2923 C C . LEU A 1 386 ? 5.590 -17.631 -8.912 1.00 93.50 386 LEU A C 1
ATOM 2925 O O . LEU A 1 386 ? 4.372 -17.465 -8.968 1.00 93.50 386 LEU A O 1
ATOM 2929 N N . GLY A 1 387 ? 6.390 -17.290 -9.920 1.00 94.56 387 GLY A N 1
ATOM 2930 C CA . GLY A 1 387 ? 5.911 -16.890 -11.238 1.00 94.56 387 GLY A CA 1
ATOM 2931 C C . GLY A 1 387 ? 5.992 -15.391 -11.472 1.00 94.56 387 GLY A C 1
ATOM 2932 O O . GLY A 1 387 ? 5.669 -14.605 -10.580 1.00 94.56 387 GLY A O 1
ATOM 2933 N N . SER A 1 388 ? 6.364 -14.997 -12.685 1.00 95.00 388 SER A N 1
ATOM 2934 C CA . SER A 1 388 ? 6.431 -13.583 -13.056 1.00 95.00 388 SER A CA 1
ATOM 2935 C C . SER A 1 388 ? 5.361 -13.111 -14.029 1.00 95.00 388 SER A C 1
ATOM 2937 O O . SER A 1 388 ? 4.768 -12.066 -13.779 1.00 95.00 388 SER A O 1
ATOM 2939 N N . ASP A 1 389 ? 5.092 -13.839 -15.111 1.00 96.81 389 ASP A N 1
ATOM 2940 C CA . ASP A 1 389 ? 4.256 -13.319 -16.199 1.00 96.81 389 ASP A CA 1
ATOM 2941 C C . ASP A 1 389 ? 2.804 -13.773 -16.102 1.00 96.81 389 ASP A C 1
ATOM 2943 O O . ASP A 1 389 ? 2.517 -14.961 -15.936 1.00 96.81 389 ASP A O 1
ATOM 2947 N N . PHE A 1 390 ? 1.884 -12.831 -16.302 1.00 97.56 390 PHE A N 1
ATOM 2948 C CA . PHE A 1 390 ? 0.449 -13.090 -16.246 1.00 97.56 390 PHE A CA 1
ATOM 2949 C C . PHE A 1 390 ? -0.332 -12.333 -17.323 1.00 97.56 390 PHE A C 1
ATOM 2951 O O . PHE A 1 390 ? 0.080 -11.278 -17.811 1.00 97.56 390 PHE A O 1
ATOM 2958 N N . VAL A 1 391 ? -1.513 -12.860 -17.633 1.00 98.06 391 VAL A N 1
ATOM 2959 C CA . VAL A 1 391 ? -2.629 -12.149 -18.254 1.00 98.06 391 VAL A CA 1
ATOM 2960 C C . VAL A 1 391 ? -3.897 -12.423 -17.454 1.00 98.06 391 VAL A C 1
ATOM 2962 O O . VAL A 1 391 ? -4.076 -13.505 -16.891 1.00 98.06 391 VAL A O 1
ATOM 2965 N N . GLY A 1 392 ? -4.776 -11.433 -17.383 1.00 97.69 392 GLY A N 1
ATOM 2966 C CA . GLY A 1 392 ? -6.044 -11.558 -16.689 1.00 97.69 392 GLY A CA 1
ATOM 2967 C C . GLY A 1 392 ? -6.925 -10.329 -16.839 1.00 97.69 392 GLY A C 1
ATOM 2968 O O . GLY A 1 392 ? -6.692 -9.466 -17.684 1.00 97.69 392 GLY A O 1
ATOM 2969 N N . THR A 1 393 ? -7.946 -10.245 -15.995 1.00 97.06 393 THR A N 1
ATOM 2970 C CA . THR A 1 393 ? -8.865 -9.101 -15.928 1.00 97.06 393 THR A CA 1
ATOM 2971 C C . THR A 1 393 ? -8.718 -8.382 -14.598 1.00 97.06 393 THR A C 1
ATOM 2973 O O . THR A 1 393 ? -8.648 -9.042 -13.559 1.00 97.06 393 THR A O 1
ATOM 2976 N N . VAL A 1 394 ? -8.736 -7.048 -14.606 1.00 95.62 394 VAL A N 1
ATOM 2977 C CA . VAL A 1 394 ? -8.763 -6.244 -13.374 1.00 95.62 394 VAL A CA 1
ATOM 2978 C C . VAL A 1 394 ? -10.040 -6.570 -12.592 1.00 95.62 394 VAL A C 1
ATOM 2980 O O . VAL A 1 394 ? -11.144 -6.245 -13.028 1.00 95.62 394 VAL A O 1
ATOM 2983 N N . ALA A 1 395 ? -9.894 -7.242 -11.455 1.00 76.12 395 ALA A N 1
ATOM 2984 C CA . ALA A 1 395 ? -10.990 -7.664 -10.587 1.00 76.12 395 ALA A CA 1
ATOM 2985 C C . ALA A 1 395 ? -11.300 -6.617 -9.513 1.00 76.12 395 ALA A C 1
ATOM 2987 O O . ALA A 1 395 ? -12.461 -6.411 -9.169 1.00 76.12 395 ALA A O 1
ATOM 2988 N N . GLU A 1 396 ? -10.267 -5.930 -9.028 1.00 83.00 396 GLU A N 1
ATOM 2989 C CA . GLU A 1 396 ? -10.376 -4.858 -8.044 1.00 83.00 396 GLU A CA 1
ATOM 2990 C C . GLU A 1 396 ? -9.292 -3.810 -8.302 1.00 83.00 396 GLU A C 1
ATOM 2992 O O . GLU A 1 396 ? -8.238 -4.100 -8.875 1.00 83.00 396 GLU A O 1
ATOM 2997 N N . LYS A 1 397 ? -9.546 -2.583 -7.859 1.00 83.25 397 LYS A N 1
ATOM 2998 C CA . LYS A 1 397 ? -8.587 -1.489 -7.891 1.00 83.25 397 LYS A CA 1
ATOM 2999 C C . LYS A 1 397 ? -8.447 -0.954 -6.473 1.00 83.25 397 LYS A C 1
ATOM 3001 O O . LYS A 1 397 ? -9.452 -0.574 -5.873 1.00 83.25 397 LYS A O 1
ATOM 3006 N N . GLY A 1 398 ? -7.220 -0.922 -5.958 1.00 73.75 398 GLY A N 1
ATOM 3007 C CA . GLY A 1 398 ? -6.957 -0.358 -4.644 1.00 73.75 398 GLY A CA 1
ATOM 3008 C C . GLY A 1 398 ? -7.412 1.100 -4.575 1.00 73.75 398 GLY A C 1
ATOM 3009 O O . GLY A 1 398 ? -7.359 1.835 -5.565 1.00 73.75 398 GLY A O 1
ATOM 3010 N N . SER A 1 399 ? -7.897 1.526 -3.411 1.00 70.44 399 SER A N 1
ATOM 3011 C CA . SER A 1 399 ? -8.504 2.852 -3.234 1.00 70.44 399 SER A CA 1
ATOM 3012 C C . SER A 1 399 ? -7.536 4.023 -3.450 1.00 70.44 399 SER A C 1
ATOM 3014 O O . SER A 1 399 ? -7.996 5.139 -3.674 1.00 70.44 399 SER A O 1
ATOM 3016 N N . ASP A 1 400 ? -6.223 3.769 -3.453 1.00 68.19 400 ASP A N 1
ATOM 3017 C CA . ASP A 1 400 ? -5.172 4.749 -3.750 1.00 68.19 400 ASP A CA 1
ATOM 3018 C C . ASP A 1 400 ? -4.519 4.545 -5.130 1.00 68.19 400 ASP A C 1
ATOM 3020 O O . ASP A 1 400 ? -3.563 5.234 -5.480 1.00 68.19 400 ASP A O 1
ATOM 3024 N N . CYS A 1 401 ? -5.017 3.608 -5.937 1.00 78.44 401 CYS A N 1
ATOM 3025 C CA . CYS A 1 401 ? -4.482 3.338 -7.263 1.00 78.44 401 CYS A CA 1
ATOM 3026 C C . CYS A 1 401 ? -4.785 4.510 -8.215 1.00 78.44 401 CYS A C 1
ATOM 3028 O O . CYS A 1 401 ? -5.916 4.709 -8.669 1.00 78.44 401 CYS A O 1
ATOM 3030 N N . ASP A 1 402 ? -3.761 5.288 -8.562 1.00 80.38 402 ASP A N 1
ATOM 3031 C CA . ASP A 1 402 ? -3.850 6.372 -9.545 1.00 80.38 402 ASP A CA 1
ATOM 3032 C C . ASP A 1 402 ? -3.539 5.857 -10.962 1.00 80.38 402 ASP A C 1
ATOM 3034 O O . ASP A 1 402 ? -2.444 6.015 -11.509 1.00 80.38 402 ASP A O 1
ATOM 3038 N N . SER A 1 403 ? -4.520 5.153 -11.528 1.00 87.38 403 SER A N 1
ATOM 3039 C CA . SER A 1 403 ? -4.481 4.559 -12.867 1.00 87.38 403 SER A CA 1
ATOM 3040 C C . SER A 1 403 ? -5.807 4.754 -13.606 1.00 87.38 403 SER A C 1
ATOM 3042 O O . SER A 1 403 ? -6.876 4.777 -12.988 1.00 87.38 403 SER A O 1
ATOM 3044 N N . ASP A 1 404 ? -5.752 4.851 -14.935 1.00 91.50 404 ASP A N 1
ATOM 3045 C CA . ASP A 1 404 ? -6.915 4.910 -15.827 1.00 91.50 404 ASP A CA 1
ATOM 3046 C C . ASP A 1 404 ? -7.523 3.523 -16.126 1.00 91.50 404 ASP A C 1
ATOM 3048 O O . ASP A 1 404 ? -8.522 3.427 -16.848 1.00 91.50 404 ASP A O 1
ATOM 3052 N N . LEU A 1 405 ? -6.940 2.448 -15.581 1.00 94.38 405 LEU A N 1
ATOM 3053 C CA . LEU A 1 405 ? -7.478 1.090 -15.648 1.00 94.38 405 LEU A CA 1
ATOM 3054 C C . LEU A 1 405 ? -8.845 0.986 -14.963 1.00 94.38 405 LEU A C 1
ATOM 3056 O O . LEU A 1 405 ? -9.103 1.601 -13.922 1.00 94.38 405 LEU A O 1
ATOM 3060 N N . LYS A 1 406 ? -9.720 0.168 -15.549 1.00 92.06 406 LYS A N 1
ATOM 3061 C CA . LYS A 1 406 ? -11.089 -0.070 -15.076 1.00 92.06 406 LYS A CA 1
ATOM 3062 C C . LYS A 1 406 ? -11.288 -1.532 -14.701 1.00 92.06 406 LYS A C 1
ATOM 3064 O O . LYS A 1 406 ? -10.620 -2.411 -15.237 1.00 92.06 406 LYS A O 1
ATOM 3069 N N . LEU A 1 407 ? -12.251 -1.794 -13.815 1.00 90.75 407 LEU A N 1
ATOM 3070 C CA . LEU A 1 407 ? -12.696 -3.161 -13.539 1.00 90.75 407 LEU A CA 1
ATOM 3071 C C . LEU A 1 407 ? -13.132 -3.831 -14.849 1.00 90.75 407 LEU A C 1
ATOM 3073 O O . LEU A 1 407 ? -13.882 -3.243 -15.630 1.00 90.75 407 LEU A O 1
ATOM 3077 N N . GLY A 1 408 ? -12.650 -5.047 -15.081 1.00 91.94 408 GLY A N 1
ATOM 3078 C CA . GLY A 1 408 ? -12.868 -5.803 -16.310 1.00 91.94 408 GLY A CA 1
ATOM 3079 C C . GLY A 1 408 ? -11.877 -5.517 -17.443 1.00 91.94 408 GLY A C 1
ATOM 3080 O O . GLY A 1 408 ? -11.893 -6.268 -18.418 1.00 91.94 408 GLY A O 1
ATOM 3081 N N . ASP A 1 409 ? -10.995 -4.512 -17.337 1.00 97.56 409 ASP A N 1
ATOM 3082 C CA . ASP A 1 409 ? -9.932 -4.310 -18.334 1.00 97.56 409 ASP A CA 1
ATOM 3083 C C . ASP A 1 409 ? -9.064 -5.577 -18.422 1.00 97.56 409 ASP A C 1
ATOM 3085 O O . ASP A 1 409 ? -8.612 -6.108 -17.403 1.00 97.56 409 ASP A O 1
ATOM 3089 N N . ARG A 1 410 ? -8.823 -6.061 -19.649 1.00 98.25 410 ARG A N 1
ATOM 3090 C CA . ARG A 1 410 ? -7.934 -7.200 -19.910 1.00 98.25 410 ARG A CA 1
ATOM 3091 C C . ARG A 1 410 ? -6.494 -6.703 -19.937 1.00 98.25 410 ARG A C 1
ATOM 3093 O O . ARG A 1 410 ? -6.157 -5.845 -20.754 1.00 98.25 410 ARG A O 1
ATOM 3100 N N . VAL A 1 411 ? -5.655 -7.214 -19.044 1.00 98.56 411 VAL A N 1
ATOM 3101 C CA . VAL A 1 411 ? -4.285 -6.738 -18.825 1.00 98.56 411 VAL A CA 1
ATOM 3102 C C . VAL A 1 411 ? -3.281 -7.882 -18.859 1.00 98.56 411 VAL A C 1
ATOM 3104 O O . VAL A 1 411 ? -3.581 -8.989 -18.422 1.00 98.56 411 VAL A O 1
ATOM 3107 N N . ALA A 1 412 ? -2.084 -7.603 -19.368 1.00 98.31 412 ALA A N 1
ATOM 3108 C CA . ALA A 1 412 ? -0.929 -8.487 -19.283 1.00 98.31 412 ALA A CA 1
ATOM 3109 C C . ALA A 1 412 ? 0.248 -7.720 -18.690 1.00 98.31 412 ALA A C 1
ATOM 3111 O O . ALA A 1 412 ? 0.412 -6.526 -18.951 1.00 98.31 412 ALA A O 1
ATOM 3112 N N . GLY A 1 413 ? 1.064 -8.397 -17.896 1.00 97.44 413 GLY A N 1
ATOM 3113 C CA . GLY A 1 413 ? 2.159 -7.753 -17.192 1.00 97.44 413 GLY A CA 1
ATOM 3114 C C . GLY A 1 413 ? 3.033 -8.742 -16.455 1.00 97.44 413 GLY A C 1
ATOM 3115 O O . GLY A 1 413 ? 3.040 -9.939 -16.759 1.00 97.44 413 GLY A O 1
ATOM 3116 N N . TRP A 1 414 ? 3.789 -8.216 -15.500 1.00 96.62 414 TRP A N 1
ATOM 3117 C CA . TRP A 1 414 ? 4.706 -9.007 -14.697 1.00 96.62 414 TRP A CA 1
ATOM 3118 C C . TRP A 1 414 ? 4.692 -8.600 -13.220 1.00 96.62 414 TRP A C 1
ATOM 3120 O O . TRP A 1 414 ? 4.333 -7.472 -12.865 1.00 96.62 414 TRP A O 1
ATOM 3130 N N . VAL A 1 415 ? 5.096 -9.547 -12.373 1.00 94.56 415 VAL A N 1
ATOM 3131 C CA . VAL A 1 415 ? 5.390 -9.377 -10.944 1.00 94.56 415 VAL A CA 1
ATOM 3132 C C . VAL A 1 415 ? 6.704 -10.075 -10.577 1.00 94.56 415 VAL A C 1
ATOM 3134 O O . VAL A 1 415 ? 7.182 -10.965 -11.289 1.00 94.56 415 VAL A O 1
ATOM 3137 N N . HIS A 1 416 ? 7.308 -9.694 -9.455 1.00 91.00 416 HIS A N 1
ATOM 3138 C CA . HIS A 1 416 ? 8.533 -10.311 -8.949 1.00 91.00 416 HIS A CA 1
ATOM 3139 C C . HIS A 1 416 ? 8.226 -11.496 -8.022 1.00 91.00 416 HIS A C 1
ATOM 3141 O O . HIS A 1 416 ? 8.334 -11.409 -6.799 1.00 91.00 416 HIS A O 1
ATOM 3147 N N . GLY A 1 417 ? 7.802 -12.613 -8.619 1.00 90.06 417 GLY A N 1
ATOM 3148 C CA . GLY A 1 417 ? 7.504 -13.838 -7.880 1.00 90.06 417 GLY A CA 1
ATOM 3149 C C . GLY A 1 417 ? 8.726 -14.445 -7.187 1.00 90.06 417 GLY A C 1
ATOM 3150 O O . GLY A 1 417 ? 9.862 -14.282 -7.641 1.00 90.06 417 GLY A O 1
ATOM 3151 N N . ALA A 1 418 ? 8.445 -15.200 -6.124 1.00 86.75 418 ALA A N 1
ATOM 3152 C CA . ALA A 1 418 ? 9.365 -15.934 -5.250 1.00 86.75 418 ALA A CA 1
ATOM 3153 C C . ALA A 1 418 ? 10.257 -15.108 -4.301 1.00 86.75 418 ALA A C 1
ATOM 3155 O O . ALA A 1 418 ? 11.103 -15.683 -3.616 1.00 86.75 418 ALA A O 1
ATOM 3156 N N . ILE A 1 419 ? 10.071 -13.786 -4.237 1.00 79.25 419 ILE A N 1
ATOM 3157 C CA . ILE A 1 419 ? 10.857 -12.895 -3.362 1.00 79.25 419 ILE A CA 1
ATOM 3158 C C . ILE A 1 419 ? 9.999 -12.297 -2.250 1.00 79.25 419 ILE A C 1
ATOM 3160 O O . ILE A 1 419 ? 10.374 -12.334 -1.080 1.00 79.25 419 ILE A O 1
ATOM 3164 N N . HIS A 1 420 ? 8.836 -11.756 -2.613 1.00 75.19 420 HIS A N 1
ATOM 3165 C CA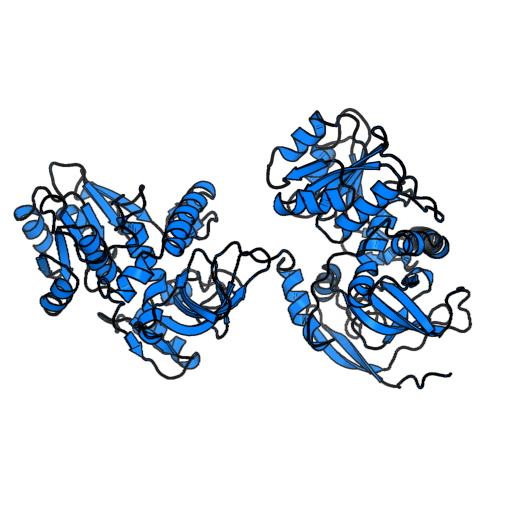 . HIS A 1 420 ? 7.959 -11.036 -1.697 1.00 75.19 420 HIS A CA 1
ATOM 3166 C C . HIS A 1 420 ? 6.731 -11.871 -1.327 1.00 75.19 420 HIS A C 1
ATOM 3168 O O . HIS A 1 420 ? 6.147 -12.563 -2.165 1.00 75.19 420 HIS A O 1
ATOM 3174 N N . ASP A 1 421 ? 6.313 -11.781 -0.065 1.00 71.94 421 ASP A N 1
ATOM 3175 C CA . ASP A 1 421 ? 5.132 -12.492 0.418 1.00 71.94 421 ASP A CA 1
ATOM 3176 C C . ASP A 1 421 ? 3.849 -12.036 -0.304 1.00 71.94 421 ASP A C 1
ATOM 3178 O O . ASP A 1 421 ? 3.593 -10.843 -0.510 1.00 71.94 421 ASP A O 1
ATOM 3182 N N . GLY A 1 422 ? 3.034 -13.011 -0.711 1.00 72.88 422 GLY A N 1
ATOM 3183 C CA . GLY A 1 422 ? 1.783 -12.780 -1.431 1.00 72.88 422 GLY A CA 1
ATOM 3184 C C . GLY A 1 422 ? 1.923 -12.056 -2.780 1.00 72.88 422 GLY A C 1
ATOM 3185 O O . GLY A 1 422 ? 0.975 -11.367 -3.176 1.00 72.88 422 GLY A O 1
ATOM 3186 N N . ILE A 1 423 ? 3.079 -12.156 -3.451 1.00 81.38 423 ILE A N 1
ATOM 3187 C CA . ILE A 1 423 ? 3.324 -11.658 -4.815 1.00 81.38 423 ILE A CA 1
ATOM 3188 C C . ILE A 1 423 ? 3.885 -12.801 -5.668 1.00 81.38 423 ILE A C 1
ATOM 3190 O O . ILE A 1 423 ? 4.941 -13.348 -5.368 1.00 81.38 423 ILE A O 1
ATOM 3194 N N . GLY A 1 424 ? 3.179 -13.150 -6.742 1.00 92.38 424 GLY A N 1
ATOM 3195 C CA . GLY A 1 424 ? 3.601 -14.154 -7.717 1.00 92.38 424 GLY A CA 1
ATOM 3196 C C . GLY A 1 424 ? 2.507 -14.418 -8.746 1.00 92.38 424 GLY A C 1
ATOM 3197 O O . GLY A 1 424 ? 1.320 -14.320 -8.439 1.00 92.38 424 GLY A O 1
ATOM 3198 N N . ALA A 1 425 ? 2.906 -14.704 -9.983 1.00 95.69 425 ALA A N 1
ATOM 3199 C CA . ALA A 1 425 ? 1.977 -14.885 -11.092 1.00 95.69 425 ALA A CA 1
ATOM 3200 C C . ALA A 1 425 ? 1.278 -16.243 -11.084 1.00 95.69 425 ALA A C 1
ATOM 3202 O O . ALA A 1 425 ? 0.208 -16.370 -11.671 1.00 95.69 425 ALA A O 1
ATOM 3203 N N . PHE A 1 426 ? 1.854 -17.262 -10.438 1.00 95.50 426 PHE A N 1
ATOM 3204 C CA . PHE A 1 426 ? 1.299 -18.614 -10.440 1.00 95.50 426 PHE A CA 1
ATOM 3205 C C . PHE A 1 426 ? 0.198 -18.783 -9.387 1.00 95.50 426 PHE A C 1
ATOM 3207 O O . PHE A 1 426 ? 0.307 -19.588 -8.465 1.00 95.50 426 PHE A O 1
ATOM 3214 N N . ALA A 1 427 ? -0.865 -17.995 -9.541 1.00 93.19 427 ALA A N 1
ATOM 3215 C CA . ALA A 1 427 ? -2.025 -17.928 -8.665 1.00 93.19 427 ALA A CA 1
ATOM 3216 C C . ALA A 1 427 ? -3.289 -17.565 -9.464 1.00 93.19 427 ALA A C 1
ATOM 3218 O O . ALA A 1 427 ? -3.203 -16.985 -10.543 1.00 93.19 427 ALA A O 1
ATOM 3219 N N . GLU A 1 428 ? -4.472 -17.870 -8.922 1.00 90.19 428 GLU A N 1
ATOM 3220 C CA . GLU A 1 428 ? -5.763 -17.503 -9.537 1.00 90.19 428 GLU A CA 1
ATOM 3221 C C . GLU A 1 428 ? -6.051 -15.999 -9.473 1.00 90.19 428 GLU A C 1
ATOM 3223 O O . GLU A 1 428 ? -6.710 -15.434 -10.349 1.00 90.19 428 GLU A O 1
ATOM 3228 N N . TYR A 1 429 ? -5.532 -15.346 -8.436 1.00 91.25 429 TYR A N 1
ATOM 3229 C CA . TYR A 1 429 ? -5.561 -13.904 -8.266 1.00 91.25 429 TYR A CA 1
ATOM 3230 C C . TYR A 1 429 ? -4.181 -13.432 -7.843 1.00 91.25 429 TYR A C 1
ATOM 3232 O O . TYR A 1 429 ? -3.527 -14.068 -7.017 1.00 91.25 429 TYR A O 1
ATOM 3240 N N . LEU A 1 430 ? -3.763 -12.290 -8.372 1.00 91.88 430 LEU A N 1
ATOM 3241 C CA . LEU A 1 430 ? -2.522 -11.645 -7.968 1.00 91.88 430 LEU A CA 1
ATOM 3242 C C . LEU A 1 430 ? -2.714 -10.144 -7.840 1.00 91.88 430 LEU A C 1
ATOM 3244 O O . LEU A 1 430 ? -3.589 -9.552 -8.475 1.00 91.88 430 LEU A O 1
ATOM 3248 N N . ARG A 1 431 ? -1.863 -9.530 -7.024 1.00 87.94 431 ARG A N 1
ATOM 3249 C CA . ARG A 1 431 ? -1.729 -8.077 -6.956 1.00 87.94 431 ARG A CA 1
ATOM 3250 C C . ARG A 1 431 ? -0.610 -7.647 -7.888 1.00 87.94 431 ARG A C 1
ATOM 3252 O O . ARG A 1 431 ? 0.433 -8.296 -7.923 1.00 87.94 431 ARG A O 1
ATOM 3259 N N . ALA A 1 432 ? -0.833 -6.572 -8.627 1.00 92.00 432 ALA A N 1
ATOM 3260 C CA . ALA A 1 432 ? 0.170 -5.985 -9.502 1.00 92.00 432 ALA A CA 1
ATOM 3261 C C . ALA A 1 432 ? 0.135 -4.462 -9.412 1.00 92.00 432 ALA A C 1
ATOM 3263 O O . ALA A 1 432 ? -0.919 -3.857 -9.203 1.00 92.00 432 ALA A O 1
ATOM 3264 N N . SER A 1 433 ? 1.290 -3.835 -9.622 1.00 92.00 433 SER A N 1
ATOM 3265 C CA . SER A 1 433 ? 1.342 -2.396 -9.851 1.00 92.00 433 SER A CA 1
ATOM 3266 C C . SER A 1 433 ? 0.665 -2.065 -11.190 1.00 92.00 433 SER A C 1
ATOM 3268 O O . SER A 1 433 ? 0.920 -2.751 -12.183 1.00 92.00 433 SER A O 1
ATOM 3270 N N . PRO A 1 434 ? -0.148 -0.996 -11.286 1.00 92.25 434 PRO A N 1
ATOM 3271 C CA . PRO A 1 434 ? -0.641 -0.518 -12.578 1.00 92.25 434 PRO A CA 1
ATOM 3272 C C . PRO A 1 434 ? 0.496 -0.085 -13.522 1.00 92.25 434 PRO A C 1
ATOM 3274 O O . PRO A 1 434 ? 0.291 -0.011 -14.730 1.00 92.25 434 PRO A O 1
ATOM 3277 N N . ASP A 1 435 ? 1.695 0.178 -12.991 1.00 93.38 435 ASP A N 1
ATOM 3278 C CA . ASP A 1 435 ? 2.878 0.554 -13.770 1.00 93.38 435 ASP A CA 1
ATOM 3279 C C . ASP A 1 435 ? 3.592 -0.665 -14.400 1.00 93.38 435 ASP A C 1
ATOM 3281 O O . ASP A 1 435 ? 4.467 -0.487 -15.249 1.00 93.38 435 ASP A O 1
ATOM 3285 N N . SER A 1 436 ? 3.230 -1.900 -14.018 1.00 95.38 436 SER A N 1
ATOM 3286 C CA . SER A 1 436 ? 3.815 -3.147 -14.547 1.00 95.38 436 SER A CA 1
ATOM 3287 C C . SER A 1 436 ? 2.892 -3.912 -15.504 1.00 95.38 436 SER A C 1
ATOM 3289 O O . SER A 1 436 ? 3.174 -5.063 -15.851 1.00 95.38 436 SER A O 1
ATOM 3291 N N . VAL A 1 437 ? 1.802 -3.282 -15.962 1.00 97.50 437 VAL A N 1
ATOM 3292 C CA . VAL A 1 437 ? 0.807 -3.896 -16.854 1.00 97.50 437 VAL A CA 1
ATOM 3293 C C . VAL A 1 437 ? 0.514 -3.049 -18.089 1.00 97.50 437 VAL A C 1
ATOM 3295 O O . VAL A 1 437 ? 0.615 -1.827 -18.073 1.00 97.50 437 VAL A O 1
ATOM 3298 N N . ILE A 1 438 ? 0.094 -3.705 -19.167 1.00 97.88 438 ILE A N 1
ATOM 3299 C CA . ILE A 1 438 ? -0.486 -3.078 -20.357 1.00 97.88 438 ILE A CA 1
ATOM 3300 C C . ILE A 1 438 ? -1.876 -3.651 -20.629 1.00 97.88 438 ILE A C 1
ATOM 3302 O O . ILE A 1 438 ? -2.158 -4.803 -20.296 1.00 97.88 438 ILE A O 1
ATOM 3306 N N . ARG A 1 439 ? -2.740 -2.880 -21.300 1.00 98.00 439 ARG A N 1
ATOM 3307 C CA . ARG A 1 439 ? -4.013 -3.406 -21.814 1.00 98.00 439 ARG A CA 1
ATOM 3308 C C . ARG A 1 439 ? -3.757 -4.366 -22.977 1.00 98.00 439 ARG A C 1
ATOM 3310 O O . ARG A 1 439 ? -2.963 -4.064 -23.873 1.00 98.00 439 ARG A O 1
ATOM 3317 N N . VAL A 1 440 ? -4.456 -5.495 -22.985 1.00 98.31 440 VAL A N 1
ATOM 3318 C CA . VAL A 1 440 ? -4.386 -6.506 -24.046 1.00 98.31 440 VAL A CA 1
ATOM 3319 C C . VAL A 1 440 ? -5.459 -6.203 -25.094 1.00 98.31 440 VAL A C 1
ATOM 3321 O O . VAL A 1 440 ? -6.641 -6.183 -24.752 1.00 98.31 440 VAL A O 1
ATOM 3324 N N . PRO A 1 441 ? -5.095 -5.971 -26.367 1.00 97.38 441 PRO A N 1
ATOM 3325 C CA . PRO A 1 441 ? -6.078 -5.707 -27.411 1.00 97.38 441 PRO A CA 1
ATOM 3326 C C . PRO A 1 441 ? -6.832 -6.981 -27.813 1.00 97.38 441 PRO A C 1
ATOM 3328 O O . PRO A 1 441 ? -6.317 -8.092 -27.709 1.00 97.38 441 PRO A O 1
ATOM 3331 N N . ASP A 1 442 ? -8.060 -6.835 -28.312 1.00 96.31 442 ASP A N 1
ATOM 3332 C CA . ASP A 1 442 ? -8.975 -7.954 -28.605 1.00 96.31 442 ASP A CA 1
ATOM 3333 C C . ASP A 1 442 ? -8.459 -8.962 -29.635 1.00 96.31 442 ASP A C 1
ATOM 3335 O O . ASP A 1 442 ? -8.852 -10.125 -29.610 1.00 96.31 442 ASP A O 1
ATOM 3339 N N . ASN A 1 443 ? -7.535 -8.553 -30.506 1.00 97.00 443 ASN A N 1
ATOM 3340 C CA . ASN A 1 443 ? -6.898 -9.440 -31.477 1.00 97.00 443 ASN A CA 1
ATOM 3341 C C . ASN A 1 443 ? -5.785 -10.324 -30.878 1.00 97.00 443 ASN A C 1
ATOM 3343 O O . ASN A 1 443 ? -5.214 -11.138 -31.605 1.00 97.00 443 ASN A O 1
ATOM 3347 N N . VAL A 1 444 ? -5.462 -10.181 -29.588 1.00 97.81 444 VAL A N 1
ATOM 3348 C CA . VAL A 1 444 ? -4.453 -10.985 -28.887 1.00 97.81 444 VAL A CA 1
ATOM 3349 C C . VAL A 1 444 ? -5.130 -11.867 -27.839 1.00 97.81 444 VAL A C 1
ATOM 3351 O O . VAL A 1 444 ? -5.687 -11.382 -26.853 1.00 97.81 444 VAL A O 1
ATOM 3354 N N . SER A 1 445 ? -5.059 -13.184 -28.052 1.00 97.00 445 SER A N 1
ATOM 3355 C CA . SER A 1 445 ? -5.552 -14.192 -27.106 1.00 97.00 445 SER A CA 1
ATOM 3356 C C . SER A 1 445 ? -4.712 -14.233 -25.832 1.00 97.00 445 SER A C 1
ATOM 3358 O O . SER A 1 445 ? -3.499 -14.033 -25.904 1.00 97.00 445 SER A O 1
ATOM 3360 N N . ASP A 1 446 ? -5.308 -14.653 -24.720 1.00 95.75 446 ASP A N 1
ATOM 3361 C CA . ASP A 1 446 ? -4.624 -14.769 -23.427 1.00 95.75 446 ASP A CA 1
ATOM 3362 C C . ASP A 1 446 ? -3.384 -15.675 -23.477 1.00 95.75 446 ASP A C 1
ATOM 3364 O O . ASP A 1 446 ? -2.344 -15.332 -22.922 1.00 95.75 446 ASP A O 1
ATOM 3368 N N . SER A 1 447 ? -3.421 -16.772 -24.242 1.00 93.88 447 SER A N 1
ATOM 3369 C CA . SER A 1 447 ? -2.250 -17.653 -24.368 1.00 93.88 447 SER A CA 1
ATOM 3370 C C . SER A 1 447 ? -1.026 -16.947 -24.973 1.00 93.88 447 SER A C 1
ATOM 3372 O O . SER A 1 447 ? 0.099 -17.143 -24.521 1.00 93.88 447 SER A O 1
ATOM 3374 N N . LEU A 1 448 ? -1.246 -16.061 -25.949 1.00 96.06 448 LEU A N 1
ATOM 3375 C CA . LEU A 1 448 ? -0.196 -15.215 -26.523 1.00 96.06 448 LEU A CA 1
ATOM 3376 C C . LEU A 1 448 ? 0.154 -14.037 -25.599 1.00 96.06 448 LEU A C 1
ATOM 3378 O O . LEU A 1 448 ? 1.322 -13.666 -25.479 1.00 96.06 448 LEU A O 1
ATOM 3382 N N . ALA A 1 449 ? -0.845 -13.454 -24.933 1.00 96.88 449 ALA A N 1
ATOM 3383 C CA . ALA A 1 449 ? -0.671 -12.321 -24.028 1.00 96.88 449 ALA A CA 1
ATOM 3384 C C . ALA A 1 449 ? 0.146 -12.675 -22.776 1.00 96.88 449 ALA A C 1
ATOM 3386 O O . ALA A 1 449 ? 0.885 -11.831 -22.278 1.00 96.88 449 ALA A O 1
ATOM 3387 N N . ALA A 1 450 ? 0.108 -13.933 -22.329 1.00 93.31 450 ALA A N 1
ATOM 3388 C CA . ALA A 1 450 ? 0.995 -14.470 -21.296 1.00 93.31 450 ALA A CA 1
ATOM 3389 C C . ALA A 1 450 ? 2.494 -14.291 -21.639 1.00 93.31 450 ALA A C 1
ATOM 3391 O O . ALA A 1 450 ? 3.363 -14.329 -20.771 1.00 93.31 450 ALA A O 1
ATOM 3392 N N . GLY A 1 451 ? 2.820 -14.058 -22.916 1.00 91.94 451 GLY A N 1
ATOM 3393 C CA . GLY A 1 451 ? 4.158 -13.718 -23.382 1.00 91.94 451 GLY A CA 1
ATOM 3394 C C . GLY A 1 451 ? 4.534 -12.233 -23.327 1.00 91.94 451 GLY A C 1
ATOM 3395 O O . GLY A 1 451 ? 5.632 -11.903 -23.768 1.00 91.94 451 GLY A O 1
ATOM 3396 N N . LEU A 1 452 ? 3.676 -11.344 -22.818 1.00 95.81 452 LEU A N 1
ATOM 3397 C CA . LEU A 1 452 ? 3.876 -9.884 -22.838 1.00 95.81 452 LEU A CA 1
ATOM 3398 C C . LEU A 1 452 ? 4.461 -9.294 -21.547 1.00 95.81 452 LEU A C 1
ATOM 3400 O O . LEU A 1 452 ? 4.709 -8.099 -21.512 1.00 95.81 452 LEU A O 1
ATOM 3404 N N . GLY A 1 453 ? 4.660 -10.073 -20.483 1.00 95.12 453 GLY A N 1
ATOM 3405 C CA . GLY A 1 453 ? 5.190 -9.553 -19.217 1.00 95.12 453 GLY A CA 1
ATOM 3406 C C . GLY A 1 453 ? 6.666 -9.138 -19.306 1.00 95.12 453 GLY A C 1
ATOM 3407 O O . GLY A 1 453 ? 7.047 -8.218 -20.034 1.00 95.12 453 GLY A O 1
ATOM 3408 N N . ILE A 1 454 ? 7.540 -9.847 -18.596 1.00 94.81 454 ILE A N 1
ATOM 3409 C CA . ILE A 1 454 ? 8.979 -9.569 -18.505 1.00 94.81 454 ILE A CA 1
ATOM 3410 C C . ILE A 1 454 ? 9.601 -9.313 -19.880 1.00 94.81 454 ILE A C 1
ATOM 3412 O O . ILE A 1 454 ? 10.419 -8.411 -20.045 1.00 94.81 454 ILE A O 1
ATOM 3416 N N . THR A 1 455 ? 9.229 -10.101 -20.885 1.00 94.06 455 THR A N 1
ATOM 3417 C CA . THR A 1 455 ? 9.885 -10.119 -22.196 1.00 94.06 455 THR A CA 1
ATOM 3418 C C . THR A 1 455 ? 9.760 -8.815 -22.978 1.00 94.06 455 THR A C 1
ATOM 3420 O O . THR A 1 455 ? 10.775 -8.331 -23.485 1.00 94.06 455 THR A O 1
ATOM 3423 N N . SER A 1 456 ? 8.571 -8.210 -23.067 1.00 96.81 456 SER A N 1
ATOM 3424 C CA . SER A 1 456 ? 8.432 -6.941 -23.794 1.00 96.81 456 SER A CA 1
ATOM 3425 C C . SER A 1 456 ? 8.841 -5.738 -22.952 1.00 96.81 456 SER A C 1
ATOM 3427 O O . SER A 1 456 ? 9.404 -4.793 -23.502 1.00 96.81 456 SER A O 1
ATOM 3429 N N . PHE A 1 457 ? 8.637 -5.783 -21.632 1.00 97.75 457 PHE A N 1
ATOM 3430 C CA . PHE A 1 457 ? 9.092 -4.730 -20.718 1.00 97.75 457 PHE A CA 1
ATOM 3431 C C . PHE A 1 457 ? 10.627 -4.631 -20.698 1.00 97.75 457 PHE A C 1
ATOM 3433 O O . PHE A 1 457 ? 11.185 -3.538 -20.806 1.00 97.75 457 PHE A O 1
ATOM 3440 N N . THR A 1 458 ? 11.319 -5.774 -20.686 1.00 96.94 458 THR A N 1
ATOM 3441 C CA . THR A 1 458 ? 12.785 -5.848 -20.799 1.00 96.94 458 THR A CA 1
ATOM 3442 C C . THR A 1 458 ? 13.262 -5.287 -22.139 1.00 96.94 458 THR A C 1
ATOM 3444 O O . THR A 1 458 ? 14.181 -4.471 -22.175 1.00 96.94 458 THR A O 1
ATOM 3447 N N . ALA A 1 459 ? 12.628 -5.676 -23.251 1.00 98.12 459 ALA A N 1
ATOM 3448 C CA . ALA A 1 459 ? 12.999 -5.166 -24.570 1.00 98.12 459 ALA A CA 1
ATOM 3449 C C . ALA A 1 459 ? 12.809 -3.642 -24.673 1.00 98.12 459 ALA A C 1
ATOM 3451 O O . ALA A 1 459 ? 13.689 -2.945 -25.178 1.00 98.12 459 ALA A O 1
ATOM 3452 N N . TYR A 1 460 ? 11.695 -3.115 -24.155 1.00 98.44 460 TYR A N 1
ATOM 3453 C CA . TYR A 1 460 ? 11.419 -1.680 -24.160 1.00 98.44 460 TYR A CA 1
ATOM 3454 C C . TYR A 1 460 ? 12.447 -0.904 -23.323 1.00 98.44 460 TYR A C 1
ATOM 3456 O O . TYR A 1 460 ? 13.023 0.077 -23.797 1.00 98.44 460 TYR A O 1
ATOM 3464 N N . MET A 1 461 ? 12.745 -1.377 -22.109 1.00 97.88 461 MET A N 1
ATOM 3465 C CA . MET A 1 461 ? 13.750 -0.760 -21.242 1.00 97.88 461 MET A CA 1
ATOM 3466 C C . MET A 1 461 ? 15.148 -0.785 -21.865 1.00 97.88 461 MET A C 1
ATOM 3468 O O . MET A 1 461 ? 15.854 0.221 -21.813 1.00 97.88 461 MET A O 1
ATOM 3472 N N . ALA A 1 462 ? 15.547 -1.892 -22.498 1.00 98.31 462 ALA A N 1
ATOM 3473 C CA . ALA A 1 462 ? 16.847 -2.011 -23.158 1.00 98.31 462 ALA A CA 1
ATOM 3474 C C . ALA A 1 462 ? 17.029 -0.982 -24.289 1.00 98.31 462 ALA A C 1
ATOM 3476 O O . ALA A 1 462 ? 18.090 -0.365 -24.405 1.00 98.31 462 ALA A O 1
ATOM 3477 N N . LEU A 1 463 ? 15.996 -0.784 -25.113 1.00 98.62 463 LEU A N 1
ATOM 3478 C CA . LEU A 1 463 ? 16.061 0.100 -26.278 1.00 98.62 463 LEU A CA 1
ATOM 3479 C C . LEU A 1 463 ? 15.936 1.581 -25.910 1.00 98.62 463 LEU A C 1
ATOM 3481 O O . LEU A 1 463 ? 16.665 2.404 -26.461 1.00 98.62 463 LEU A O 1
ATOM 3485 N N . TYR A 1 464 ? 15.015 1.933 -25.012 1.00 98.31 464 TYR A N 1
ATOM 3486 C CA . TYR A 1 464 ? 14.537 3.316 -24.903 1.00 98.31 464 TYR A CA 1
ATOM 3487 C C . TYR A 1 464 ? 14.941 4.037 -23.614 1.00 98.31 464 TYR A C 1
ATOM 3489 O O . TYR A 1 464 ? 14.946 5.267 -23.601 1.00 98.31 464 TYR A O 1
ATOM 3497 N N . GLN A 1 465 ? 15.323 3.324 -22.550 1.00 96.50 465 GLN A N 1
ATOM 3498 C CA . GLN A 1 465 ? 15.805 3.983 -21.333 1.00 96.50 465 GLN A CA 1
ATOM 3499 C C . GLN A 1 465 ? 17.124 4.717 -21.629 1.00 96.50 465 GLN A C 1
ATOM 3501 O O . GLN A 1 465 ? 18.024 4.164 -22.268 1.00 96.50 465 GLN A O 1
ATOM 3506 N N . SER A 1 466 ? 17.253 5.958 -21.155 1.00 93.50 466 SER A N 1
ATOM 3507 C CA . SER A 1 466 ? 18.351 6.873 -21.516 1.00 93.50 466 SER A CA 1
ATOM 3508 C C . SER A 1 466 ? 19.739 6.342 -21.132 1.00 93.50 466 SER A C 1
ATOM 3510 O O . SER A 1 466 ? 20.690 6.485 -21.904 1.00 93.50 466 SER A O 1
ATOM 3512 N N . LYS A 1 467 ? 19.839 5.682 -19.968 1.00 91.81 467 LYS A N 1
ATOM 3513 C CA . LYS A 1 467 ? 21.060 5.029 -19.460 1.00 91.81 467 LYS A CA 1
ATOM 3514 C C . LYS A 1 467 ? 21.402 3.701 -20.154 1.00 91.81 467 LYS A C 1
ATOM 3516 O O . LYS A 1 467 ? 22.511 3.197 -19.987 1.00 91.81 467 LYS A O 1
ATOM 3521 N N . ASN A 1 468 ? 20.469 3.151 -20.936 1.00 95.62 468 ASN A N 1
ATOM 3522 C CA . ASN A 1 468 ? 20.670 1.965 -21.769 1.00 95.62 468 ASN A CA 1
ATOM 3523 C C . ASN A 1 468 ? 21.054 2.405 -23.197 1.00 95.62 468 ASN A C 1
ATOM 3525 O O . ASN A 1 468 ? 22.062 3.091 -23.375 1.00 95.62 468 ASN A O 1
ATOM 3529 N N . LEU A 1 469 ? 20.285 2.046 -24.236 1.00 97.06 469 LEU A N 1
ATOM 3530 C CA . LEU A 1 469 ? 20.563 2.542 -25.591 1.00 97.06 469 LEU A CA 1
ATOM 3531 C C . LEU A 1 469 ? 20.066 3.975 -25.825 1.00 97.06 469 LEU A C 1
ATOM 3533 O O . LEU A 1 469 ? 20.731 4.722 -26.547 1.00 97.06 469 LEU A O 1
ATOM 3537 N N . GLY A 1 470 ? 18.960 4.379 -25.192 1.00 96.44 470 GLY A N 1
ATOM 3538 C CA . GLY A 1 470 ? 18.392 5.724 -25.314 1.00 96.44 470 GLY A CA 1
ATOM 3539 C C . GLY A 1 470 ? 17.838 6.048 -26.706 1.00 96.44 470 GLY A C 1
ATOM 3540 O O . GLY A 1 470 ? 17.942 7.188 -27.159 1.00 96.44 470 GLY A O 1
ATOM 3541 N N . LEU A 1 471 ? 17.292 5.054 -27.413 1.00 96.81 471 LEU A N 1
ATOM 3542 C CA . LEU A 1 471 ? 16.588 5.278 -28.675 1.00 96.81 471 LEU A CA 1
ATOM 3543 C C . LEU A 1 471 ? 15.300 6.081 -28.445 1.00 96.81 471 LEU A C 1
ATOM 3545 O O . LEU A 1 471 ? 14.737 6.103 -27.352 1.00 96.81 471 LEU A O 1
ATOM 3549 N N . THR A 1 472 ? 14.782 6.700 -29.505 1.00 95.00 472 THR A N 1
ATOM 3550 C CA . THR A 1 472 ? 13.451 7.313 -29.465 1.00 95.00 472 THR A CA 1
ATOM 3551 C C . THR A 1 472 ? 12.377 6.230 -29.642 1.00 95.00 472 THR A C 1
ATOM 3553 O O . THR A 1 472 ? 12.415 5.510 -30.653 1.00 95.00 472 THR A O 1
ATOM 3556 N N . PRO A 1 473 ? 11.425 6.088 -28.699 1.00 96.38 473 PRO A N 1
ATOM 3557 C CA . PRO A 1 473 ? 10.309 5.164 -28.861 1.00 96.38 473 PRO A CA 1
ATOM 3558 C C . PRO A 1 473 ? 9.422 5.581 -30.042 1.00 96.38 473 PRO A C 1
ATOM 3560 O O . PRO A 1 473 ? 9.364 6.768 -30.380 1.00 96.38 473 PRO A O 1
ATOM 3563 N N . PRO A 1 474 ? 8.739 4.629 -30.702 1.00 95.12 474 PRO A N 1
ATOM 3564 C CA . PRO A 1 474 ? 7.760 4.969 -31.725 1.00 95.12 474 PRO A CA 1
ATOM 3565 C C . PRO A 1 474 ? 6.614 5.789 -31.106 1.00 95.12 474 PRO A C 1
ATOM 3567 O O . PRO A 1 474 ? 6.300 5.616 -29.924 1.00 95.12 474 PRO A O 1
ATOM 3570 N N . PRO A 1 475 ? 5.957 6.666 -31.883 1.00 94.06 475 PRO A N 1
ATOM 3571 C CA . PRO A 1 475 ? 4.784 7.371 -31.392 1.00 94.06 475 PRO A CA 1
ATOM 3572 C C . PRO A 1 475 ? 3.649 6.373 -31.105 1.00 94.06 475 PRO A C 1
ATOM 3574 O O . PRO A 1 475 ? 3.492 5.372 -31.809 1.00 94.06 475 PRO A O 1
ATOM 3577 N N . ALA A 1 476 ? 2.849 6.635 -30.067 1.00 91.38 476 ALA A N 1
ATOM 3578 C CA . ALA A 1 476 ? 1.780 5.728 -29.634 1.00 91.38 476 ALA A CA 1
ATOM 3579 C C . ALA A 1 476 ? 0.702 5.502 -30.708 1.00 91.38 476 ALA A C 1
ATOM 3581 O O . ALA A 1 476 ? 0.011 4.485 -30.692 1.00 91.38 476 ALA A O 1
ATOM 3582 N N . ASP A 1 477 ? 0.568 6.431 -31.652 1.00 92.69 477 ASP A N 1
ATOM 3583 C CA . ASP A 1 477 ? -0.359 6.396 -32.774 1.00 92.69 477 ASP A CA 1
ATOM 3584 C C . ASP A 1 477 ? 0.295 5.960 -34.099 1.00 92.69 477 ASP A C 1
ATOM 3586 O O . ASP A 1 477 ? -0.311 6.160 -35.153 1.00 92.69 477 ASP A O 1
ATOM 3590 N N . LEU A 1 478 ? 1.455 5.286 -34.074 1.00 96.00 478 LEU A N 1
ATOM 3591 C CA . LEU A 1 478 ? 2.114 4.737 -35.269 1.00 96.00 478 LEU A CA 1
ATOM 3592 C C . LEU A 1 478 ? 1.205 3.765 -36.041 1.00 96.00 478 LEU A C 1
ATOM 3594 O O . LEU A 1 478 ? 0.830 2.705 -35.537 1.00 96.00 478 LEU A O 1
ATOM 3598 N N . ASP A 1 479 ? 0.824 4.113 -37.267 1.00 94.19 479 ASP A N 1
ATOM 3599 C CA . ASP A 1 479 ? -0.128 3.370 -38.109 1.00 94.19 479 ASP A CA 1
ATOM 3600 C C . ASP A 1 479 ? 0.545 2.426 -39.117 1.00 94.19 479 ASP A C 1
ATOM 3602 O O . ASP A 1 479 ? -0.039 1.421 -39.522 1.00 94.19 479 ASP A O 1
ATOM 3606 N N . ARG A 1 480 ? 1.797 2.706 -39.482 1.00 95.81 480 ARG A N 1
ATOM 3607 C CA . ARG A 1 480 ? 2.622 1.884 -40.375 1.00 95.81 480 ARG A CA 1
ATOM 3608 C C . ARG A 1 480 ? 4.087 1.927 -39.964 1.00 95.81 480 ARG A C 1
ATOM 3610 O O . ARG A 1 480 ? 4.551 2.912 -39.397 1.00 95.81 480 ARG A O 1
ATOM 3617 N N . LEU A 1 481 ? 4.842 0.881 -40.302 1.00 96.81 481 LEU A N 1
ATOM 3618 C CA . LEU A 1 481 ? 6.282 0.859 -40.041 1.00 96.81 481 LEU A CA 1
ATOM 3619 C C . LEU A 1 481 ? 6.981 2.017 -40.777 1.00 96.81 481 LEU A C 1
ATOM 3621 O O . LEU A 1 481 ? 6.758 2.187 -41.982 1.00 96.81 481 LEU A O 1
ATOM 3625 N N . PRO A 1 482 ? 7.860 2.781 -40.105 1.00 96.06 482 PRO A N 1
ATOM 3626 C CA . PRO A 1 482 ? 8.630 3.818 -40.775 1.00 96.06 482 PRO A CA 1
ATOM 3627 C C . PRO A 1 482 ? 9.625 3.200 -41.773 1.00 96.06 482 PRO A C 1
ATOM 3629 O O . PRO A 1 482 ? 9.962 2.012 -41.667 1.00 96.06 482 PRO A O 1
ATOM 3632 N N . PRO A 1 483 ? 10.142 3.977 -42.739 1.00 96.62 483 PRO A N 1
ATOM 3633 C CA . PRO A 1 483 ? 11.283 3.558 -43.548 1.00 96.62 483 PRO A CA 1
ATOM 3634 C C . PRO A 1 483 ? 12.461 3.126 -42.666 1.00 96.62 483 PRO A C 1
ATOM 3636 O O . PRO A 1 483 ? 12.651 3.663 -41.575 1.00 96.62 483 PRO A O 1
ATOM 3639 N N . ILE A 1 484 ? 13.239 2.146 -43.129 1.00 97.56 484 ILE A N 1
ATOM 3640 C CA . ILE A 1 484 ? 14.484 1.771 -42.453 1.00 97.56 484 ILE A CA 1
ATOM 3641 C C . ILE A 1 484 ? 15.511 2.866 -42.722 1.00 97.56 484 ILE A C 1
ATOM 3643 O O . ILE A 1 484 ? 15.779 3.191 -43.878 1.00 97.56 484 ILE A O 1
ATOM 3647 N N . ASP A 1 485 ? 16.089 3.406 -41.658 1.00 95.31 485 ASP A N 1
ATOM 3648 C CA . ASP A 1 485 ? 17.237 4.296 -41.717 1.00 95.31 485 ASP A CA 1
ATOM 3649 C C . ASP A 1 485 ? 18.519 3.444 -41.681 1.00 95.31 485 ASP A C 1
ATOM 3651 O O . ASP A 1 485 ? 18.859 2.888 -40.629 1.00 95.31 485 ASP A O 1
ATOM 3655 N N . PRO A 1 486 ? 19.245 3.304 -42.807 1.00 90.88 486 PRO A N 1
ATOM 3656 C CA . PRO A 1 486 ? 20.447 2.479 -42.867 1.00 90.88 486 PRO A CA 1
ATOM 3657 C C . PRO A 1 486 ? 21.592 3.020 -42.001 1.00 90.88 486 PRO A C 1
ATOM 3659 O O . PRO A 1 486 ? 22.537 2.277 -41.754 1.00 90.88 486 PRO A O 1
ATOM 3662 N N . ALA A 1 487 ? 21.529 4.270 -41.524 1.00 92.31 487 ALA A N 1
ATOM 3663 C CA . ALA A 1 487 ? 22.502 4.812 -40.577 1.00 92.31 487 ALA A CA 1
ATOM 3664 C C . ALA 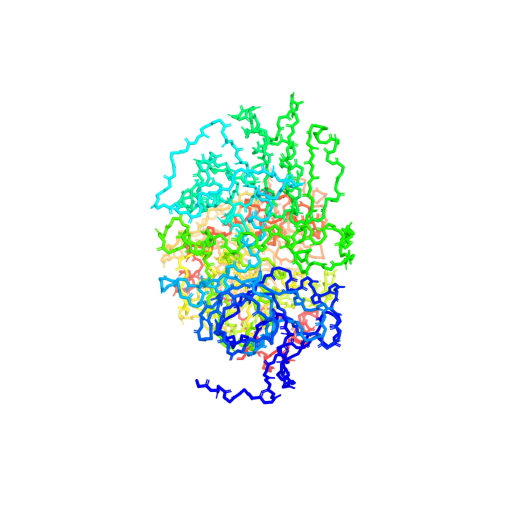A 1 487 ? 22.196 4.413 -39.119 1.00 92.31 487 ALA A C 1
ATOM 3666 O O . ALA A 1 487 ? 23.092 4.415 -38.276 1.00 92.31 487 ALA A O 1
ATOM 3667 N N . LYS A 1 488 ? 20.951 4.029 -38.801 1.00 95.81 488 LYS A N 1
ATOM 3668 C CA . LYS A 1 488 ? 20.533 3.595 -37.456 1.00 95.81 488 LYS A CA 1
ATOM 3669 C C . LYS A 1 488 ? 20.621 2.079 -37.317 1.00 95.81 488 LYS A C 1
ATOM 3671 O O . LYS A 1 488 ? 19.603 1.386 -37.287 1.00 95.81 488 LYS A O 1
ATOM 3676 N N . LYS A 1 489 ? 21.842 1.553 -37.239 1.00 98.31 489 LYS A N 1
ATOM 3677 C CA . LYS A 1 489 ? 22.095 0.108 -37.131 1.00 98.31 489 LYS A CA 1
ATOM 3678 C C . LYS A 1 489 ? 22.043 -0.374 -35.684 1.00 98.31 489 LYS A C 1
ATOM 3680 O O . LYS A 1 489 ? 22.656 0.233 -34.810 1.00 98.31 489 LYS A O 1
ATOM 3685 N N . LEU A 1 490 ? 21.359 -1.490 -35.448 1.00 98.75 490 LEU A N 1
ATOM 3686 C CA . LEU A 1 490 ? 21.315 -2.166 -34.151 1.00 98.75 490 LEU A CA 1
ATOM 3687 C C . LEU A 1 490 ? 21.613 -3.653 -34.324 1.00 98.75 490 LEU A C 1
ATOM 3689 O O . LEU A 1 490 ? 20.962 -4.317 -35.129 1.00 98.75 490 LEU A O 1
ATOM 3693 N N . LEU A 1 491 ? 22.536 -4.180 -33.522 1.00 98.81 491 LEU A N 1
ATOM 3694 C CA . LEU A 1 491 ? 22.726 -5.618 -33.369 1.00 98.81 491 LEU A CA 1
ATOM 3695 C C . LEU A 1 491 ? 21.871 -6.161 -32.219 1.00 98.81 491 LEU A C 1
ATOM 3697 O O . LEU A 1 491 ? 22.031 -5.752 -31.076 1.00 98.81 491 LEU A O 1
ATOM 3701 N N . VAL A 1 492 ? 21.007 -7.130 -32.503 1.00 98.81 492 VAL A N 1
ATOM 3702 C CA . VAL A 1 492 ? 20.302 -7.930 -31.492 1.00 98.81 492 VAL A CA 1
ATOM 3703 C C . VAL A 1 492 ? 20.908 -9.326 -31.481 1.00 98.81 492 VAL A C 1
ATOM 3705 O O . VAL A 1 492 ? 20.650 -10.127 -32.383 1.00 98.81 492 VAL A O 1
ATOM 3708 N N . TRP A 1 493 ? 21.717 -9.645 -30.478 1.00 98.31 493 TRP A N 1
ATOM 3709 C CA . TRP A 1 493 ? 22.241 -11.000 -30.337 1.00 98.31 493 TRP A CA 1
ATOM 3710 C C . TRP A 1 493 ? 21.162 -11.926 -29.778 1.00 98.31 493 TRP A C 1
ATOM 3712 O O . TRP A 1 493 ? 20.470 -11.563 -28.831 1.00 98.31 493 TRP A O 1
ATOM 3722 N N . SER A 1 494 ? 21.025 -13.126 -30.351 1.00 96.06 494 SER A N 1
ATOM 3723 C CA . SER A 1 494 ? 19.973 -14.094 -30.002 1.00 96.06 494 SER A CA 1
ATOM 3724 C C . SER A 1 494 ? 18.548 -13.602 -30.316 1.00 96.06 494 SER A C 1
ATOM 3726 O O . SER A 1 494 ? 17.640 -13.685 -29.492 1.00 96.06 494 SER A O 1
ATOM 3728 N N . GLY A 1 495 ? 18.309 -13.113 -31.538 1.00 96.94 495 GLY A N 1
ATOM 3729 C CA . GLY A 1 495 ? 17.017 -12.536 -31.945 1.00 96.94 495 GLY A CA 1
ATOM 3730 C C . GLY A 1 495 ? 15.827 -13.493 -31.899 1.00 96.94 495 GLY A C 1
ATOM 3731 O O . GLY A 1 495 ? 14.689 -13.045 -31.834 1.00 96.94 495 GLY A O 1
ATOM 3732 N N . ALA A 1 496 ? 16.063 -14.808 -31.917 1.00 94.88 496 ALA A N 1
ATOM 3733 C CA . ALA A 1 496 ? 14.998 -15.807 -31.801 1.00 94.88 496 ALA A CA 1
ATOM 3734 C C . ALA A 1 496 ? 14.544 -16.062 -30.348 1.00 94.88 496 ALA A C 1
ATOM 3736 O O . ALA A 1 496 ? 13.541 -16.752 -30.152 1.00 94.88 496 ALA A O 1
ATOM 3737 N N . SER A 1 497 ? 15.256 -15.535 -29.341 1.00 93.50 497 SER A N 1
ATOM 3738 C CA . SER A 1 497 ? 14.829 -15.604 -27.937 1.00 93.50 497 SER A CA 1
ATOM 3739 C C . SER A 1 497 ? 13.570 -14.765 -27.705 1.00 93.50 497 SER A C 1
ATOM 3741 O O . SER A 1 497 ? 13.260 -13.871 -28.492 1.00 93.50 497 SER A O 1
ATOM 3743 N N . SER A 1 498 ? 12.837 -15.012 -26.617 1.00 93.19 498 SER A N 1
ATOM 3744 C CA . SER A 1 498 ? 11.582 -14.295 -26.359 1.00 93.19 498 SER A CA 1
ATOM 3745 C C . SER A 1 498 ? 11.778 -12.774 -26.256 1.00 93.19 498 SER A C 1
ATOM 3747 O O . SER A 1 498 ? 11.002 -12.021 -26.840 1.00 93.19 498 SER A O 1
ATOM 3749 N N . VAL A 1 499 ? 12.854 -12.319 -25.595 1.00 95.56 499 VAL A N 1
ATOM 3750 C CA . VAL A 1 499 ? 13.232 -10.890 -25.550 1.00 95.56 499 VAL A CA 1
ATOM 3751 C C . VAL A 1 499 ? 13.764 -10.423 -26.909 1.00 95.56 499 VAL A C 1
ATOM 3753 O O . VAL A 1 499 ? 13.387 -9.352 -27.380 1.00 95.56 499 VAL A O 1
ATOM 3756 N N . GLY A 1 500 ? 14.590 -11.238 -27.577 1.00 97.12 500 GLY A N 1
ATOM 3757 C CA . GLY A 1 500 ? 15.147 -10.952 -28.902 1.00 97.12 500 GLY A CA 1
ATOM 3758 C C . GLY A 1 500 ? 14.077 -10.641 -29.950 1.00 97.12 500 GLY A C 1
ATOM 3759 O O . GLY A 1 500 ? 14.212 -9.677 -30.702 1.00 97.12 500 GLY A O 1
ATOM 3760 N N . GLN A 1 501 ? 12.973 -11.388 -29.943 1.00 97.75 501 GLN A N 1
ATOM 3761 C CA . GLN A 1 501 ? 11.851 -11.171 -30.856 1.00 97.75 501 GLN A CA 1
ATOM 3762 C C . GLN A 1 501 ? 11.199 -9.794 -30.650 1.00 97.75 501 GLN A C 1
ATOM 3764 O O . GLN A 1 501 ? 10.870 -9.126 -31.630 1.00 97.75 501 GLN A O 1
ATOM 3769 N N . PHE A 1 502 ? 11.035 -9.327 -29.406 1.00 98.12 502 PHE A N 1
ATOM 3770 C CA . PHE A 1 502 ? 10.534 -7.971 -29.144 1.00 98.12 502 PHE A CA 1
ATOM 3771 C C . PHE A 1 502 ? 11.565 -6.896 -29.488 1.00 98.12 502 PHE A C 1
ATOM 3773 O O . PHE A 1 502 ? 11.189 -5.875 -30.055 1.00 98.12 502 PHE A O 1
ATOM 3780 N N . LEU A 1 503 ? 12.852 -7.128 -29.213 1.00 98.69 503 LEU A N 1
ATOM 3781 C CA . LEU A 1 503 ? 13.927 -6.197 -29.573 1.00 98.69 503 LEU A CA 1
ATOM 3782 C C . LEU A 1 503 ? 13.970 -5.936 -31.083 1.00 98.69 503 LEU A C 1
ATOM 3784 O O . LEU A 1 503 ? 14.027 -4.781 -31.496 1.00 98.69 503 LEU A O 1
ATOM 3788 N N . VAL A 1 504 ? 13.891 -6.992 -31.904 1.00 98.81 504 VAL A N 1
ATOM 3789 C CA . VAL A 1 504 ? 13.864 -6.875 -33.372 1.00 98.81 504 VAL A CA 1
ATOM 3790 C C . VAL A 1 504 ? 12.670 -6.034 -33.831 1.00 98.81 504 VAL A C 1
ATOM 3792 O O . VAL A 1 504 ? 12.841 -5.092 -34.605 1.00 98.81 504 VAL A O 1
ATOM 3795 N N . GLN A 1 505 ? 11.473 -6.336 -33.323 1.00 98.62 505 GLN A N 1
ATOM 3796 C CA . GLN A 1 505 ? 10.241 -5.658 -33.732 1.00 98.62 505 GLN A CA 1
ATOM 3797 C C . GLN A 1 505 ? 10.203 -4.195 -33.276 1.00 98.62 505 GLN A C 1
ATOM 3799 O O . GLN A 1 505 ? 9.945 -3.304 -34.083 1.00 98.62 505 GLN A O 1
ATOM 3804 N N . LEU A 1 506 ? 10.511 -3.918 -32.006 1.00 98.56 506 LEU A N 1
ATOM 3805 C CA . LEU A 1 506 ? 10.505 -2.561 -31.458 1.00 98.56 506 LEU A CA 1
ATOM 3806 C C . LEU A 1 506 ? 11.568 -1.685 -32.136 1.00 98.56 506 LEU A C 1
ATOM 3808 O O . LEU A 1 506 ? 11.261 -0.582 -32.591 1.00 98.56 506 LEU A O 1
ATOM 3812 N N . ALA A 1 507 ? 12.782 -2.201 -32.344 1.00 98.50 507 ALA A N 1
ATOM 3813 C CA . ALA A 1 507 ? 13.802 -1.485 -33.107 1.00 98.50 507 ALA A CA 1
ATOM 3814 C C . ALA A 1 507 ? 13.343 -1.202 -34.549 1.00 98.50 507 ALA A C 1
ATOM 3816 O O . ALA A 1 507 ? 13.519 -0.088 -35.051 1.00 98.50 507 ALA A O 1
ATOM 3817 N N . ARG A 1 508 ? 12.673 -2.163 -35.204 1.00 98.12 508 ARG A N 1
ATOM 3818 C CA . ARG A 1 508 ? 12.090 -1.951 -36.534 1.00 98.12 508 ARG A CA 1
ATOM 3819 C C . ARG A 1 508 ? 11.023 -0.853 -36.527 1.00 98.12 508 ARG A C 1
ATOM 3821 O O . ARG A 1 508 ? 11.010 -0.048 -37.463 1.00 98.12 508 ARG A O 1
ATOM 3828 N N . THR A 1 509 ? 10.170 -0.778 -35.500 1.00 98.19 509 THR A N 1
ATOM 3829 C CA . THR A 1 509 ? 9.165 0.297 -35.350 1.00 98.19 509 THR A CA 1
ATOM 3830 C C . THR A 1 509 ? 9.789 1.674 -35.115 1.00 98.19 509 THR A C 1
ATOM 3832 O O . THR A 1 509 ? 9.194 2.673 -35.505 1.00 98.19 509 THR A O 1
ATOM 3835 N N . SER A 1 510 ? 11.017 1.736 -34.592 1.00 97.38 510 SER A N 1
ATOM 3836 C CA . SER A 1 510 ? 11.827 2.962 -34.489 1.00 97.38 510 SER A CA 1
ATOM 3837 C C . SER A 1 510 ? 12.646 3.273 -35.756 1.00 97.38 510 SER A C 1
ATOM 3839 O O . SER A 1 510 ? 13.432 4.222 -35.772 1.00 97.38 510 SER A O 1
ATOM 3841 N N . GLY A 1 511 ? 12.473 2.494 -36.831 1.00 97.19 5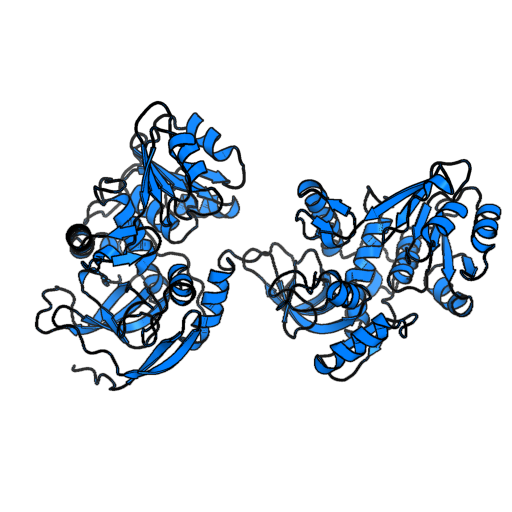11 GLY A N 1
ATOM 3842 C CA . GLY A 1 511 ? 13.159 2.693 -38.112 1.00 97.19 511 GLY A CA 1
ATOM 3843 C C . GLY A 1 511 ? 14.595 2.167 -38.159 1.00 97.19 511 GLY A C 1
ATOM 3844 O O . GLY A 1 511 ? 15.321 2.507 -39.088 1.00 97.19 511 GLY A O 1
ATOM 3845 N N . CYS A 1 512 ? 15.027 1.351 -37.194 1.00 98.31 512 CYS A N 1
ATOM 3846 C CA . CYS A 1 512 ? 16.385 0.811 -37.183 1.00 98.31 512 CYS A CA 1
ATOM 3847 C C . CYS A 1 512 ? 16.618 -0.218 -38.300 1.00 98.31 512 CYS A C 1
ATOM 3849 O O . CYS A 1 512 ? 15.734 -1.007 -38.646 1.00 98.31 512 CYS A O 1
ATOM 3851 N N . TYR A 1 513 ? 17.852 -0.255 -38.801 1.00 98.56 513 TYR A N 1
ATOM 3852 C CA . TYR A 1 513 ? 18.387 -1.369 -39.573 1.00 98.56 513 TYR A CA 1
ATOM 3853 C C . TYR A 1 513 ? 18.852 -2.463 -38.602 1.00 98.56 513 TYR A C 1
ATOM 3855 O O . TYR A 1 513 ? 19.875 -2.317 -37.930 1.00 98.56 513 TYR A O 1
ATOM 3863 N N . VAL A 1 514 ? 18.078 -3.543 -38.487 1.00 98.75 514 VAL A N 1
ATOM 3864 C CA . VAL A 1 514 ? 18.296 -4.564 -37.453 1.00 98.75 514 VAL A CA 1
ATOM 3865 C C . VAL A 1 514 ? 19.148 -5.710 -37.990 1.00 98.75 514 VAL A C 1
ATOM 3867 O O . VAL A 1 514 ? 18.736 -6.449 -38.882 1.00 98.75 514 VAL A O 1
ATOM 3870 N N . ILE A 1 515 ? 20.325 -5.889 -37.405 1.00 98.81 515 ILE A N 1
ATOM 3871 C CA . ILE A 1 515 ? 21.183 -7.058 -37.594 1.00 98.81 515 ILE A CA 1
ATOM 3872 C C . ILE A 1 515 ? 20.913 -7.991 -36.420 1.00 98.81 515 ILE A C 1
ATOM 3874 O O . ILE A 1 515 ? 20.863 -7.546 -35.277 1.00 98.81 515 ILE A O 1
ATOM 3878 N N . THR A 1 516 ? 20.734 -9.285 -36.656 1.00 98.62 516 THR A N 1
ATOM 3879 C CA . THR A 1 516 ? 20.517 -10.224 -35.553 1.00 98.62 516 THR A CA 1
ATOM 3880 C C . THR A 1 516 ? 21.251 -11.540 -35.735 1.00 98.62 516 THR A C 1
ATOM 3882 O O . THR A 1 516 ? 21.666 -11.892 -36.840 1.00 98.62 516 THR A O 1
ATOM 3885 N N . THR A 1 517 ? 21.432 -12.272 -34.637 1.00 98.38 517 THR A N 1
ATOM 3886 C CA . THR A 1 517 ? 21.992 -13.623 -34.651 1.00 98.38 517 THR A CA 1
ATOM 3887 C C . THR A 1 517 ? 20.969 -14.650 -34.181 1.00 98.38 517 THR A C 1
ATOM 3889 O O . THR A 1 517 ? 20.237 -14.427 -33.217 1.00 98.38 517 THR A O 1
ATOM 3892 N N . ALA A 1 518 ? 20.894 -15.783 -34.877 1.00 96.75 518 ALA A N 1
ATOM 3893 C CA . ALA A 1 518 ? 20.039 -16.919 -34.531 1.00 96.75 518 ALA A CA 1
ATOM 3894 C C . ALA A 1 518 ? 20.462 -18.161 -35.326 1.00 96.75 518 ALA A C 1
ATOM 3896 O O . ALA A 1 518 ? 21.297 -18.080 -36.219 1.00 96.75 518 ALA A O 1
ATOM 3897 N N . SER A 1 519 ? 19.892 -19.333 -35.024 1.00 95.00 519 SER A N 1
ATOM 3898 C CA . SER A 1 519 ? 20.013 -20.459 -35.959 1.00 95.00 519 SER A CA 1
ATOM 3899 C C . SER A 1 519 ? 19.347 -20.074 -37.283 1.00 95.00 519 SER A C 1
ATOM 3901 O O . SER A 1 519 ? 18.219 -19.582 -37.269 1.00 95.00 519 SER A O 1
ATOM 3903 N N . LEU A 1 520 ? 20.003 -20.349 -38.416 1.00 95.56 520 LEU A N 1
ATOM 3904 C CA . LEU A 1 520 ? 19.526 -19.947 -39.751 1.00 95.56 520 LEU A CA 1
ATOM 3905 C C . LEU A 1 520 ? 18.138 -20.495 -40.124 1.00 95.56 520 LEU A C 1
ATOM 3907 O O . LEU A 1 520 ? 17.470 -19.943 -40.992 1.00 95.56 520 LEU A O 1
ATOM 3911 N N . ARG A 1 521 ? 17.642 -21.527 -39.429 1.00 94.50 521 ARG A N 1
ATOM 3912 C CA . ARG A 1 521 ? 16.247 -21.983 -39.574 1.00 94.50 521 ARG A CA 1
ATOM 3913 C C . ARG A 1 521 ? 15.210 -20.914 -39.189 1.00 94.50 521 ARG A C 1
ATOM 3915 O O . ARG A 1 521 ? 14.058 -21.029 -39.577 1.00 94.50 521 ARG A O 1
ATOM 3922 N N . HIS A 1 522 ? 15.602 -19.904 -38.406 1.00 95.19 522 HIS A N 1
ATOM 3923 C CA . HIS A 1 522 ? 14.743 -18.797 -37.977 1.00 95.19 522 HIS A CA 1
ATOM 3924 C C . HIS A 1 522 ? 14.881 -17.553 -38.869 1.00 95.19 522 HIS A C 1
ATOM 3926 O O . HIS A 1 522 ? 14.286 -16.528 -38.551 1.00 95.19 522 HIS A O 1
ATOM 3932 N N . THR A 1 523 ? 15.646 -17.607 -39.966 1.00 97.12 523 THR A N 1
ATOM 3933 C CA . THR A 1 523 ? 15.915 -16.426 -40.799 1.00 97.12 523 THR A CA 1
ATOM 3934 C C . THR A 1 523 ? 14.642 -15.805 -41.367 1.00 97.12 523 THR A C 1
ATOM 3936 O O . THR A 1 523 ? 14.446 -14.602 -41.207 1.00 97.12 523 THR A O 1
ATOM 3939 N N . ASP A 1 524 ? 13.754 -16.598 -41.967 1.00 97.81 524 ASP A N 1
ATOM 3940 C CA . ASP A 1 524 ? 12.512 -16.068 -42.549 1.00 97.81 524 ASP A CA 1
ATOM 3941 C C . ASP A 1 524 ? 11.572 -15.515 -41.474 1.00 97.81 524 ASP A C 1
ATOM 3943 O O . ASP A 1 524 ? 10.990 -14.444 -41.642 1.00 97.81 524 ASP A O 1
ATOM 3947 N N . PHE A 1 525 ? 11.496 -16.194 -40.326 1.00 96.75 525 PHE A N 1
ATOM 3948 C CA . PHE A 1 525 ? 10.740 -15.724 -39.170 1.00 96.75 525 PHE A CA 1
ATOM 3949 C C . PHE A 1 525 ? 11.260 -14.368 -38.674 1.00 96.75 525 PHE A C 1
ATOM 3951 O O . PHE A 1 525 ? 10.492 -13.414 -38.587 1.00 96.75 525 PHE A O 1
ATOM 3958 N N . LEU A 1 526 ? 12.565 -14.229 -38.433 1.00 98.00 526 LEU A N 1
ATOM 3959 C CA . LEU A 1 526 ? 13.161 -12.979 -37.951 1.00 98.00 526 LEU A CA 1
ATOM 3960 C C . LEU A 1 526 ? 13.057 -11.848 -38.974 1.00 98.00 526 LEU A C 1
ATOM 3962 O O . LEU A 1 526 ? 12.791 -10.708 -38.595 1.00 98.00 526 LEU A O 1
ATOM 3966 N N . LYS A 1 527 ? 13.191 -12.147 -40.271 1.00 98.25 527 LYS A N 1
ATOM 3967 C CA . LYS A 1 527 ? 12.918 -11.172 -41.335 1.00 98.25 527 LYS A CA 1
ATOM 3968 C C . LYS A 1 527 ? 11.459 -10.722 -41.325 1.00 98.25 527 LYS A C 1
ATOM 3970 O O . LYS A 1 527 ? 11.199 -9.533 -41.474 1.00 98.25 527 LYS A O 1
ATOM 3975 N N . SER A 1 528 ? 10.517 -11.634 -41.071 1.00 97.50 528 SER A N 1
ATOM 3976 C CA . SER A 1 528 ? 9.096 -11.286 -40.924 1.00 97.50 528 SER A CA 1
ATOM 3977 C C . SER A 1 528 ? 8.807 -10.404 -39.700 1.00 97.50 528 SER A C 1
ATOM 3979 O O . SER A 1 528 ? 7.840 -9.647 -39.720 1.00 97.50 528 SER A O 1
ATOM 3981 N N . LEU A 1 529 ? 9.659 -10.463 -38.668 1.00 97.75 529 LEU A N 1
ATOM 3982 C CA . LEU A 1 529 ? 9.610 -9.585 -37.494 1.00 97.75 529 LEU A CA 1
ATOM 3983 C C . LEU A 1 529 ? 10.310 -8.232 -37.713 1.00 97.75 529 LEU A C 1
ATOM 3985 O O . LEU A 1 529 ? 10.153 -7.325 -36.900 1.00 97.75 529 LEU A O 1
ATOM 3989 N N . GLY A 1 530 ? 11.078 -8.074 -38.794 1.00 97.62 530 GLY A N 1
ATOM 3990 C CA . GLY A 1 530 ? 11.752 -6.817 -39.130 1.00 97.62 530 GLY A CA 1
ATOM 3991 C C . GLY A 1 530 ? 13.278 -6.849 -39.105 1.00 97.62 530 GLY A C 1
ATOM 3992 O O . GLY A 1 530 ? 13.886 -5.787 -39.234 1.00 97.62 530 GLY A O 1
ATOM 3993 N N . ALA A 1 531 ? 13.912 -8.018 -38.967 1.00 98.50 531 ALA A N 1
ATOM 3994 C CA . ALA A 1 531 ? 15.358 -8.132 -39.137 1.00 98.50 531 ALA A CA 1
ATOM 3995 C C . ALA A 1 531 ? 15.770 -7.843 -40.591 1.00 98.50 531 ALA A C 1
ATOM 3997 O O . ALA A 1 531 ? 15.210 -8.411 -41.530 1.00 98.50 531 ALA A O 1
ATOM 3998 N N . SER A 1 532 ? 16.792 -7.009 -40.775 1.00 98.50 532 SER A N 1
ATOM 3999 C CA . SER A 1 532 ? 17.424 -6.763 -42.074 1.00 98.50 532 SER A CA 1
ATOM 4000 C C . SER A 1 532 ? 18.385 -7.896 -42.447 1.00 98.50 532 SER A C 1
ATOM 4002 O O . SER A 1 532 ? 18.386 -8.378 -43.580 1.00 98.50 532 SER A O 1
ATOM 4004 N N . GLU A 1 533 ? 19.180 -8.361 -41.479 1.00 98.25 533 GLU A N 1
ATOM 4005 C CA . GLU A 1 533 ? 20.193 -9.406 -41.657 1.00 98.25 533 GLU A CA 1
ATOM 4006 C C . GLU A 1 533 ? 20.170 -10.409 -40.502 1.00 98.25 533 GLU A C 1
ATOM 4008 O O . GLU A 1 533 ? 19.957 -10.035 -39.349 1.00 98.25 533 GLU A O 1
ATOM 4013 N N . VAL A 1 534 ? 20.424 -11.684 -40.812 1.00 98.62 534 VAL A N 1
ATOM 4014 C CA . VAL A 1 534 ? 20.476 -12.775 -39.830 1.00 98.62 534 VAL A CA 1
ATOM 4015 C C . VAL A 1 534 ? 21.773 -13.556 -40.018 1.00 98.62 534 VAL A C 1
ATOM 4017 O O . VAL A 1 534 ? 22.003 -14.113 -41.091 1.00 98.62 534 VAL A O 1
ATOM 4020 N N . TYR A 1 535 ? 22.595 -13.609 -38.972 1.00 98.50 535 TYR A N 1
ATOM 4021 C CA . TYR A 1 535 ? 23.853 -14.358 -38.926 1.00 98.50 535 TYR A CA 1
ATOM 4022 C C . TYR A 1 535 ? 23.713 -15.604 -38.039 1.00 98.50 535 TYR A C 1
ATOM 4024 O O . TYR A 1 535 ? 22.987 -15.585 -37.041 1.00 98.50 535 TYR A O 1
ATOM 4032 N N . ASP A 1 536 ? 24.416 -16.690 -38.376 1.00 97.19 536 ASP A N 1
ATOM 4033 C CA . ASP A 1 536 ? 24.416 -17.896 -37.541 1.00 97.19 536 ASP A CA 1
ATOM 4034 C C . ASP A 1 536 ? 25.248 -17.666 -36.278 1.00 97.19 536 ASP A C 1
ATOM 4036 O O . ASP A 1 536 ? 26.463 -17.501 -36.354 1.00 97.19 536 ASP A O 1
ATOM 4040 N N . TYR A 1 537 ? 24.619 -17.695 -35.102 1.00 93.12 537 TYR A N 1
ATOM 4041 C CA . TYR A 1 537 ? 25.339 -17.515 -33.833 1.00 93.12 537 TYR A CA 1
ATOM 4042 C C . TYR A 1 537 ? 26.338 -18.649 -33.537 1.00 93.12 537 TYR A C 1
ATOM 4044 O O . TYR A 1 537 ? 27.187 -18.501 -32.661 1.00 93.12 537 TYR A O 1
ATOM 4052 N N . ARG A 1 538 ? 26.217 -19.791 -34.229 1.00 92.31 538 ARG A N 1
ATOM 4053 C CA . ARG A 1 538 ? 27.115 -20.947 -34.084 1.00 92.31 538 ARG A CA 1
ATOM 4054 C C . ARG A 1 538 ? 28.381 -20.813 -34.924 1.00 92.31 538 ARG A C 1
ATOM 4056 O O . ARG A 1 538 ? 29.317 -21.576 -34.706 1.00 92.31 538 ARG A O 1
ATOM 4063 N N . ASP A 1 539 ? 28.407 -19.885 -35.879 1.00 95.06 539 ASP A N 1
ATOM 4064 C CA . ASP A 1 539 ? 29.618 -19.578 -36.629 1.00 95.06 539 ASP A CA 1
ATOM 4065 C C . ASP A 1 539 ? 30.536 -18.700 -35.758 1.00 95.06 539 ASP A C 1
ATOM 4067 O O . ASP A 1 539 ? 30.192 -17.547 -35.476 1.00 95.06 539 ASP A O 1
ATOM 4071 N N . PRO A 1 540 ? 31.719 -19.190 -35.338 1.00 91.12 540 PRO A N 1
ATOM 4072 C CA . PRO A 1 540 ? 32.646 -18.398 -34.532 1.00 91.12 540 PRO A CA 1
ATOM 4073 C C . PRO A 1 540 ? 33.147 -17.139 -35.259 1.00 91.12 540 PRO A C 1
ATOM 4075 O O . PRO A 1 540 ? 33.628 -16.211 -34.606 1.00 91.12 540 PRO A O 1
ATOM 4078 N N . ASN A 1 541 ? 33.025 -17.077 -36.590 1.00 95.19 541 ASN A N 1
ATOM 4079 C CA . ASN A 1 541 ? 33.378 -15.906 -37.387 1.00 95.19 541 ASN A CA 1
ATOM 4080 C C . ASN A 1 541 ? 32.239 -14.892 -37.536 1.00 95.19 541 ASN A C 1
ATOM 4082 O O . ASN A 1 541 ? 32.488 -13.812 -38.079 1.00 95.19 541 ASN A O 1
ATOM 4086 N N . ALA A 1 542 ? 31.027 -15.176 -37.043 1.00 96.94 542 ALA A N 1
ATOM 4087 C CA . ALA A 1 542 ? 29.889 -14.267 -37.171 1.00 96.94 542 ALA A CA 1
ATOM 4088 C C . ALA A 1 542 ? 30.193 -12.834 -36.685 1.00 96.94 542 ALA A C 1
ATOM 4090 O O . ALA A 1 542 ? 29.898 -11.904 -37.438 1.00 96.94 542 ALA A O 1
ATOM 4091 N N . PRO A 1 543 ? 30.860 -12.598 -35.531 1.00 97.38 543 PRO A N 1
ATOM 4092 C CA . PRO A 1 543 ? 31.219 -11.240 -35.120 1.00 97.38 543 PRO A CA 1
ATOM 4093 C C . PRO A 1 543 ? 32.108 -10.517 -36.137 1.00 97.38 543 PRO A C 1
ATOM 4095 O O . PRO A 1 543 ? 31.845 -9.370 -36.478 1.00 97.38 543 PRO A O 1
ATOM 4098 N N . ASN A 1 544 ? 33.120 -11.202 -36.679 1.00 96.19 544 ASN A N 1
ATOM 4099 C CA . ASN A 1 544 ? 34.033 -10.618 -37.664 1.00 96.19 544 ASN A CA 1
ATOM 4100 C C . ASN A 1 544 ? 33.324 -10.327 -38.993 1.00 96.19 544 ASN A C 1
ATOM 4102 O O . ASN A 1 544 ? 33.610 -9.315 -39.634 1.00 96.19 544 ASN A O 1
ATOM 4106 N N . ALA A 1 545 ? 32.400 -11.198 -39.408 1.00 97.75 545 ALA A N 1
ATOM 4107 C CA . ALA A 1 545 ? 31.576 -10.976 -40.591 1.00 97.75 545 ALA A CA 1
ATOM 4108 C C . ALA A 1 545 ? 30.685 -9.735 -40.421 1.00 97.75 545 ALA A C 1
ATOM 4110 O O . ALA A 1 545 ? 30.653 -8.891 -41.317 1.00 97.75 545 ALA A O 1
ATOM 4111 N N . ILE A 1 546 ? 30.054 -9.581 -39.250 1.00 98.25 546 ILE A N 1
ATOM 4112 C CA . ILE A 1 546 ? 29.235 -8.411 -38.908 1.00 98.25 546 ILE A CA 1
ATOM 4113 C C . ILE A 1 546 ? 30.084 -7.137 -38.915 1.00 98.25 546 ILE A C 1
ATOM 4115 O O . ILE A 1 546 ? 29.728 -6.192 -39.610 1.00 98.25 546 ILE A O 1
ATOM 4119 N N . THR A 1 547 ? 31.233 -7.109 -38.230 1.00 96.69 547 THR A N 1
ATOM 4120 C CA . THR A 1 547 ? 32.115 -5.925 -38.210 1.00 96.69 547 THR A CA 1
ATOM 4121 C C . THR A 1 547 ? 32.619 -5.556 -39.600 1.00 96.69 547 THR A C 1
ATOM 4123 O O . THR A 1 547 ? 32.741 -4.379 -39.924 1.00 96.69 547 THR A O 1
ATOM 4126 N N . LYS A 1 548 ? 32.923 -6.548 -40.444 1.00 97.19 548 LYS A N 1
ATOM 4127 C CA . LYS A 1 548 ? 33.377 -6.302 -41.816 1.00 97.19 548 LYS A CA 1
ATOM 4128 C C . LYS A 1 548 ? 32.270 -5.698 -42.683 1.00 97.19 548 LYS A C 1
ATOM 4130 O O . LYS A 1 548 ? 32.561 -4.822 -43.492 1.00 97.19 548 LYS A O 1
ATOM 4135 N N . ALA A 1 549 ? 31.035 -6.178 -42.541 1.00 97.75 549 ALA A N 1
ATOM 4136 C CA . ALA A 1 549 ? 29.884 -5.666 -43.281 1.00 97.75 549 ALA A CA 1
ATOM 4137 C C . ALA A 1 549 ? 29.404 -4.302 -42.750 1.00 97.75 549 ALA A C 1
ATOM 4139 O O . ALA A 1 549 ? 28.969 -3.457 -43.530 1.00 97.75 549 ALA A O 1
ATOM 4140 N N . HIS A 1 550 ? 29.534 -4.073 -41.440 1.00 97.38 550 HIS A N 1
ATOM 4141 C CA . HIS A 1 550 ? 29.027 -2.901 -40.722 1.00 97.38 550 HIS A CA 1
ATOM 4142 C C . HIS A 1 550 ? 30.103 -2.308 -39.793 1.00 97.38 550 HIS A C 1
ATOM 4144 O O . HIS A 1 550 ? 29.971 -2.375 -38.569 1.00 97.38 550 HIS A O 1
ATOM 4150 N N . PRO A 1 551 ? 31.187 -1.722 -40.339 1.00 96.12 551 PRO A N 1
ATOM 4151 C CA . PRO A 1 551 ? 32.297 -1.185 -39.535 1.00 96.12 551 PRO A CA 1
ATOM 4152 C C . PRO A 1 551 ? 31.900 0.010 -38.643 1.00 96.12 551 PRO A C 1
ATOM 4154 O O . PRO A 1 551 ? 32.617 0.372 -37.707 1.00 96.12 551 PRO A O 1
ATOM 4157 N N . ASP A 1 552 ? 30.755 0.618 -38.938 1.00 95.88 552 ASP A N 1
ATOM 4158 C CA . ASP A 1 552 ? 30.096 1.733 -38.258 1.00 95.88 552 ASP A CA 1
ATOM 4159 C C . ASP A 1 552 ? 29.024 1.291 -37.240 1.00 95.88 552 ASP A C 1
ATOM 4161 O O . ASP A 1 552 ? 28.309 2.132 -36.704 1.00 95.88 552 ASP A O 1
ATOM 4165 N N . LEU A 1 553 ? 28.880 -0.009 -36.956 1.00 98.38 553 LEU A N 1
ATOM 4166 C CA . LEU A 1 553 ? 27.912 -0.511 -35.979 1.00 98.38 553 LEU A CA 1
ATOM 4167 C C . LEU A 1 553 ? 28.318 -0.135 -34.542 1.00 98.38 553 LEU A C 1
ATOM 4169 O O . LEU A 1 553 ? 29.293 -0.667 -34.013 1.00 98.38 553 LEU A O 1
ATOM 4173 N N . THR A 1 554 ? 27.540 0.728 -33.884 1.00 97.94 554 THR A N 1
ATOM 4174 C CA . THR A 1 554 ? 27.850 1.243 -32.534 1.00 97.94 554 THR A CA 1
ATOM 4175 C C . THR A 1 554 ? 26.843 0.864 -31.449 1.00 97.94 554 THR A C 1
ATOM 4177 O O . THR A 1 554 ? 27.050 1.210 -30.288 1.00 97.94 554 THR A O 1
ATOM 4180 N N . MET A 1 555 ? 25.767 0.145 -31.777 1.00 98.50 555 MET A N 1
ATOM 4181 C CA . MET A 1 555 ? 24.744 -0.252 -30.804 1.00 98.50 555 MET A CA 1
ATOM 4182 C C . MET A 1 555 ? 24.466 -1.749 -30.859 1.00 98.50 555 MET A C 1
ATOM 4184 O O . MET A 1 555 ? 24.269 -2.316 -31.938 1.00 98.50 555 MET A O 1
ATOM 4188 N N . ALA A 1 556 ? 24.391 -2.377 -29.686 1.00 98.62 556 ALA A N 1
ATOM 4189 C CA . ALA A 1 556 ? 23.987 -3.767 -29.549 1.00 98.62 556 ALA A CA 1
ATOM 4190 C C . ALA A 1 556 ? 23.151 -4.017 -28.285 1.00 98.62 556 ALA A C 1
ATOM 4192 O O . ALA A 1 556 ? 23.355 -3.378 -27.253 1.00 98.62 556 ALA A O 1
ATOM 4193 N N . VAL A 1 557 ? 22.252 -4.999 -28.358 1.00 98.69 557 VAL A N 1
ATOM 4194 C CA . VAL A 1 557 ? 21.627 -5.641 -27.196 1.00 98.69 557 VAL A CA 1
ATOM 4195 C C . VAL A 1 557 ? 21.940 -7.130 -27.243 1.00 98.69 557 VAL A C 1
ATOM 4197 O O . VAL A 1 557 ? 21.657 -7.799 -28.240 1.00 98.69 557 VAL A O 1
ATOM 4200 N N . ASP A 1 558 ? 22.511 -7.652 -26.164 1.00 98.06 558 ASP A N 1
ATOM 4201 C CA . ASP A 1 558 ? 22.709 -9.081 -25.970 1.00 98.06 558 ASP A CA 1
ATOM 4202 C C . ASP A 1 558 ? 21.502 -9.682 -25.246 1.00 98.06 558 ASP A C 1
ATOM 4204 O O . ASP A 1 558 ? 21.368 -9.534 -24.036 1.00 98.06 558 ASP A O 1
ATOM 4208 N N . ALA A 1 559 ? 20.615 -10.356 -25.983 1.00 95.75 559 ALA A N 1
ATOM 4209 C CA . ALA A 1 559 ? 19.416 -10.970 -25.411 1.00 95.75 559 ALA A CA 1
ATOM 4210 C C . ALA A 1 559 ? 19.659 -12.376 -24.828 1.00 95.75 559 ALA A C 1
ATOM 4212 O O . ALA A 1 559 ? 18.693 -13.045 -24.452 1.00 95.75 559 ALA A O 1
ATOM 4213 N N . TYR A 1 560 ? 20.910 -12.854 -24.811 1.00 92.81 560 TYR A N 1
ATOM 4214 C CA . TYR A 1 560 ? 21.295 -14.119 -24.181 1.00 92.81 560 TYR A CA 1
ATOM 4215 C C . TYR A 1 560 ? 22.114 -13.881 -22.911 1.00 92.81 560 TYR A C 1
ATOM 4217 O O . TYR A 1 560 ? 21.758 -14.422 -21.871 1.00 92.81 560 TYR A O 1
ATOM 4225 N N . SER A 1 561 ? 23.149 -13.037 -22.993 1.00 92.12 561 SER A N 1
ATOM 4226 C CA . SER A 1 561 ? 24.023 -12.632 -21.876 1.00 92.12 561 SER A CA 1
ATOM 4227 C C . SER A 1 561 ? 24.559 -13.793 -21.037 1.00 92.12 561 SER A C 1
ATOM 4229 O O . SER A 1 561 ? 24.681 -13.697 -19.821 1.00 92.12 561 SER A O 1
ATOM 4231 N N . GLU A 1 562 ? 24.874 -14.903 -21.692 1.00 90.31 562 GLU A N 1
ATOM 4232 C CA . GLU A 1 562 ? 25.473 -16.073 -21.065 1.00 90.31 562 GLU A CA 1
ATOM 4233 C C . GLU A 1 562 ? 26.472 -16.705 -22.040 1.00 90.31 562 GLU A C 1
ATOM 4235 O O . GLU A 1 562 ? 26.370 -16.567 -23.264 1.00 90.31 562 GLU A O 1
ATOM 4240 N N . LYS A 1 563 ? 27.413 -17.484 -21.499 1.00 90.12 563 LYS A N 1
ATOM 4241 C CA . LYS A 1 563 ? 28.393 -18.258 -22.281 1.00 90.12 563 LYS A CA 1
ATOM 4242 C C . LYS A 1 563 ? 29.266 -17.377 -23.188 1.00 90.12 563 LYS A C 1
ATOM 4244 O O . LYS A 1 563 ? 29.653 -17.810 -24.276 1.00 90.12 563 LYS A O 1
ATOM 4249 N N . GLY A 1 564 ? 29.596 -16.161 -22.748 1.00 93.06 564 GLY A N 1
ATOM 4250 C CA . GLY A 1 564 ? 30.474 -15.245 -23.473 1.00 93.06 564 GLY A CA 1
ATOM 4251 C C . GLY A 1 564 ? 29.811 -14.531 -24.654 1.00 93.06 564 GLY A C 1
ATOM 4252 O O . GLY A 1 564 ? 30.520 -13.980 -25.503 1.00 93.06 564 GLY A O 1
ATOM 4253 N N . SER A 1 565 ? 28.478 -14.533 -24.762 1.00 95.69 565 SER A N 1
ATOM 4254 C CA . SER A 1 565 ? 27.775 -13.826 -25.838 1.00 95.69 565 SER A CA 1
ATOM 4255 C C . SER A 1 565 ? 28.022 -12.319 -25.807 1.00 95.69 565 SER A C 1
ATOM 4257 O O . SER A 1 565 ? 28.096 -11.696 -26.870 1.00 95.69 565 SER A O 1
ATOM 4259 N N . SER A 1 566 ? 28.251 -11.734 -24.630 1.00 96.38 566 SER A N 1
ATOM 4260 C CA . SER A 1 566 ? 28.507 -10.296 -24.511 1.00 96.38 566 SER A CA 1
ATOM 4261 C C . SER A 1 566 ? 29.873 -9.921 -25.094 1.00 96.38 566 SER A C 1
ATOM 4263 O O . SER A 1 566 ? 29.999 -8.916 -25.800 1.00 96.38 566 SER A O 1
ATOM 4265 N N . ALA A 1 567 ? 30.876 -10.793 -24.942 1.00 96.50 567 ALA A N 1
ATOM 4266 C CA . ALA A 1 567 ? 32.153 -10.667 -25.642 1.00 96.50 567 ALA A CA 1
ATOM 4267 C C . ALA A 1 567 ? 31.993 -10.789 -27.169 1.00 96.50 567 ALA A C 1
ATOM 4269 O O . ALA A 1 567 ? 32.637 -10.053 -27.919 1.00 96.50 567 ALA A O 1
ATOM 4270 N N . LEU A 1 568 ? 31.125 -11.685 -27.657 1.00 97.06 568 LEU A N 1
ATOM 4271 C CA . LEU A 1 568 ? 30.844 -11.810 -29.094 1.00 97.06 568 LEU A CA 1
ATOM 4272 C C . LEU A 1 568 ? 30.176 -10.547 -29.655 1.00 97.06 568 LEU A C 1
ATOM 4274 O O . LEU A 1 568 ? 30.573 -10.081 -30.724 1.00 97.06 568 LEU A O 1
ATOM 4278 N N . CYS A 1 569 ? 29.243 -9.944 -28.913 1.00 97.44 569 CYS A N 1
ATOM 4279 C CA . CYS A 1 569 ? 28.653 -8.652 -29.267 1.00 97.44 569 CYS A CA 1
ATOM 4280 C C . CYS A 1 569 ? 29.719 -7.555 -29.341 1.00 97.44 569 CYS A C 1
ATOM 4282 O O . CYS A 1 569 ? 29.807 -6.840 -30.337 1.00 97.44 569 CYS A O 1
ATOM 4284 N N . ALA A 1 570 ? 30.585 -7.458 -28.329 1.00 97.69 570 ALA A N 1
ATOM 4285 C CA . ALA A 1 570 ? 31.654 -6.464 -28.294 1.00 97.69 570 ALA A CA 1
ATOM 4286 C C . ALA A 1 570 ? 32.662 -6.616 -29.448 1.00 97.69 570 ALA A C 1
ATOM 4288 O O . ALA A 1 570 ? 33.158 -5.612 -29.964 1.00 97.69 570 ALA A O 1
ATOM 4289 N N . ARG A 1 571 ? 32.929 -7.853 -29.902 1.00 97.12 571 ARG A N 1
ATOM 4290 C CA . ARG A 1 571 ? 33.749 -8.114 -31.102 1.00 97.12 571 ARG A CA 1
ATOM 4291 C C . ARG A 1 571 ? 33.101 -7.608 -32.381 1.00 97.12 571 ARG A C 1
ATOM 4293 O O . ARG A 1 571 ? 33.855 -7.191 -33.256 1.00 97.12 571 ARG A O 1
ATOM 4300 N N . ALA A 1 572 ? 31.771 -7.691 -32.471 1.00 97.94 572 ALA A N 1
ATOM 4301 C CA . ALA A 1 572 ? 30.984 -7.295 -33.636 1.00 97.94 572 ALA A CA 1
ATOM 4302 C C . ALA A 1 572 ? 30.849 -5.765 -33.775 1.00 97.94 572 ALA A C 1
ATOM 4304 O O . ALA A 1 572 ? 30.724 -5.264 -34.894 1.00 97.94 572 ALA A O 1
ATOM 4305 N N . LEU A 1 573 ? 30.896 -5.035 -32.656 1.00 98.31 573 LEU A N 1
ATOM 4306 C CA . LEU A 1 573 ? 30.818 -3.572 -32.600 1.00 98.31 573 LEU A CA 1
ATOM 4307 C C . LEU A 1 573 ? 32.065 -2.881 -33.180 1.00 98.31 573 LEU A C 1
ATOM 4309 O O . LEU A 1 573 ? 33.152 -3.461 -33.263 1.00 98.31 573 LEU A O 1
ATOM 4313 N N . SER A 1 574 ? 31.895 -1.613 -33.564 1.00 96.88 574 SER A N 1
ATOM 4314 C CA . SER A 1 574 ? 32.934 -0.782 -34.169 1.00 96.88 574 SER A CA 1
ATOM 4315 C C . SER A 1 574 ? 34.224 -0.770 -33.344 1.00 96.88 574 SER A C 1
ATOM 4317 O O . SER A 1 574 ? 34.219 -0.741 -32.111 1.00 96.88 574 SER A O 1
ATOM 4319 N N . ARG A 1 575 ? 35.361 -0.784 -34.047 1.00 94.88 575 ARG A N 1
ATOM 4320 C CA . ARG A 1 575 ? 36.708 -0.729 -33.452 1.00 94.88 575 ARG A CA 1
ATOM 4321 C C . ARG A 1 575 ? 37.281 0.684 -33.384 1.00 94.88 575 ARG A C 1
ATOM 4323 O O . ARG A 1 575 ? 38.392 0.849 -32.894 1.00 94.88 575 ARG A O 1
ATOM 4330 N N . THR A 1 576 ? 36.566 1.671 -33.916 1.00 94.69 576 THR A N 1
ATOM 4331 C CA . THR A 1 576 ? 37.040 3.057 -34.040 1.00 94.69 576 THR A CA 1
ATOM 4332 C C . THR A 1 576 ? 36.076 4.078 -33.446 1.00 94.69 576 THR A C 1
ATOM 4334 O O . THR A 1 576 ? 36.446 5.241 -33.304 1.00 94.69 576 THR A O 1
ATOM 4337 N N . GLN A 1 577 ? 34.856 3.670 -33.092 1.00 96.19 577 GLN A N 1
ATOM 4338 C CA . GLN A 1 577 ? 33.832 4.540 -32.522 1.00 96.19 577 GLN A CA 1
ATOM 4339 C C . GLN A 1 577 ? 33.389 4.038 -31.149 1.00 96.19 577 GLN A C 1
ATOM 4341 O O . GLN A 1 577 ? 33.297 2.831 -30.917 1.00 96.19 577 GLN A O 1
ATOM 4346 N N . SER A 1 578 ? 33.060 4.980 -30.262 1.00 96.88 578 SER A N 1
ATOM 4347 C CA . SER A 1 578 ? 32.412 4.665 -28.988 1.00 96.88 578 SER A CA 1
ATOM 4348 C C . SER A 1 578 ? 31.086 3.951 -29.246 1.00 96.88 578 SER A C 1
ATOM 4350 O O . SER A 1 578 ? 30.278 4.411 -30.054 1.00 96.88 578 SER A O 1
ATOM 4352 N N . SER A 1 579 ? 30.886 2.815 -28.584 1.00 97.56 579 SER A N 1
ATOM 4353 C CA . SER A 1 579 ? 29.756 1.918 -28.815 1.00 97.56 579 SER A CA 1
ATOM 4354 C C . SER A 1 579 ? 29.036 1.589 -27.509 1.00 97.56 579 SER A C 1
ATOM 4356 O O . SER A 1 579 ? 29.661 1.493 -26.454 1.00 97.56 579 SER A O 1
ATOM 4358 N N . ARG A 1 580 ? 27.719 1.384 -27.576 1.00 97.75 580 ARG A N 1
ATOM 4359 C CA . ARG A 1 580 ? 26.872 0.976 -26.449 1.00 97.75 580 ARG A CA 1
ATOM 4360 C C . ARG A 1 580 ? 26.436 -0.475 -26.611 1.00 97.75 580 ARG A C 1
ATOM 4362 O O . ARG A 1 580 ? 25.915 -0.857 -27.658 1.00 97.75 580 ARG A O 1
ATOM 4369 N N . LEU A 1 581 ? 26.616 -1.262 -25.558 1.00 98.25 581 LEU A N 1
ATOM 4370 C CA . LEU A 1 581 ? 26.124 -2.632 -25.453 1.00 98.25 581 LEU A CA 1
ATOM 4371 C C . LEU A 1 581 ? 25.197 -2.728 -24.242 1.00 98.25 581 LEU A C 1
ATOM 4373 O O . LEU A 1 581 ? 25.596 -2.380 -23.140 1.00 98.25 581 LEU A O 1
ATOM 4377 N N . VAL A 1 582 ? 23.975 -3.213 -24.423 1.00 98.00 582 VAL A N 1
ATOM 4378 C CA . VAL A 1 582 ? 23.084 -3.543 -23.303 1.00 98.00 582 VAL A CA 1
ATOM 4379 C C . VAL A 1 582 ? 23.075 -5.051 -23.094 1.00 98.00 582 VAL A C 1
ATOM 4381 O O . VAL A 1 582 ? 22.921 -5.796 -24.062 1.00 98.00 582 VAL A O 1
ATOM 4384 N N . THR A 1 583 ? 23.228 -5.501 -21.851 1.00 96.06 583 THR A N 1
ATOM 4385 C CA . THR A 1 583 ? 23.184 -6.922 -21.475 1.00 96.06 583 THR A CA 1
ATOM 4386 C C . THR A 1 583 ? 22.043 -7.180 -20.492 1.00 96.06 583 THR A C 1
ATOM 4388 O O . THR A 1 583 ? 21.686 -6.312 -19.692 1.00 96.06 583 THR A O 1
ATOM 4391 N N . LEU A 1 584 ? 21.444 -8.371 -20.568 1.00 92.50 584 LEU A N 1
ATOM 4392 C CA . LEU A 1 584 ? 20.346 -8.796 -19.689 1.00 92.50 584 LEU A CA 1
ATOM 4393 C C . LEU A 1 584 ? 20.828 -9.554 -18.450 1.00 92.50 584 LEU A C 1
ATOM 4395 O O . LEU A 1 584 ? 20.063 -9.746 -17.512 1.00 92.50 584 LEU A O 1
ATOM 4399 N N . LEU A 1 585 ? 22.084 -9.995 -18.461 1.00 88.38 585 LEU A N 1
ATOM 4400 C CA . LEU A 1 585 ? 22.803 -10.604 -17.347 1.00 88.38 585 LEU A CA 1
ATOM 4401 C C . LEU A 1 585 ? 24.258 -10.121 -17.386 1.00 88.38 585 LEU A C 1
ATOM 4403 O O . LEU A 1 585 ? 24.726 -9.583 -18.397 1.00 88.38 585 LEU A O 1
ATOM 4407 N N . TYR A 1 586 ? 24.976 -10.304 -16.281 1.00 86.56 586 TYR A N 1
ATOM 4408 C CA . TYR A 1 586 ? 26.411 -10.054 -16.239 1.00 86.56 586 TYR A CA 1
ATOM 4409 C C . TYR A 1 586 ? 27.185 -11.250 -16.820 1.00 86.56 586 TYR A C 1
ATOM 4411 O O . TYR A 1 586 ? 27.109 -12.354 -16.288 1.00 86.56 586 TYR A O 1
ATOM 4419 N N . ASP A 1 587 ? 27.949 -11.012 -17.891 1.00 86.06 587 ASP A N 1
ATOM 4420 C CA . ASP A 1 587 ? 28.736 -12.019 -18.634 1.00 86.06 587 ASP A CA 1
ATOM 4421 C C . ASP A 1 587 ? 30.203 -11.561 -18.808 1.00 86.06 587 ASP A C 1
ATOM 4423 O O . ASP A 1 587 ? 30.835 -11.773 -19.843 1.00 86.06 587 ASP A O 1
ATOM 4427 N N . GLY A 1 588 ? 30.745 -10.887 -17.785 1.00 86.38 588 GLY A N 1
ATOM 4428 C CA . GLY A 1 588 ? 32.137 -10.420 -17.729 1.00 86.38 588 GLY A CA 1
ATOM 4429 C C . GLY A 1 588 ? 32.388 -9.016 -18.299 1.00 86.38 588 GLY A C 1
ATOM 4430 O O . GLY A 1 588 ? 31.497 -8.368 -18.850 1.00 86.38 588 GLY A O 1
ATOM 4431 N N . ASP A 1 589 ? 33.625 -8.525 -18.144 1.00 89.62 589 ASP A N 1
ATOM 4432 C CA . ASP A 1 589 ? 34.042 -7.219 -18.671 1.00 89.62 589 ASP A CA 1
ATOM 4433 C C . ASP A 1 589 ? 34.392 -7.305 -20.164 1.00 89.62 589 ASP A C 1
ATOM 4435 O O . ASP A 1 589 ? 35.393 -7.889 -20.580 1.00 89.62 589 ASP A O 1
ATOM 4439 N N . VAL A 1 590 ? 33.565 -6.676 -20.996 1.00 94.56 590 VAL A N 1
ATOM 4440 C CA . VAL A 1 590 ? 33.752 -6.662 -22.449 1.00 94.56 590 VAL A CA 1
ATOM 4441 C C . VAL A 1 590 ? 34.840 -5.694 -22.923 1.00 94.56 590 VAL A C 1
ATOM 4443 O O . VAL A 1 590 ? 35.229 -5.750 -24.093 1.00 94.56 590 VAL A O 1
ATOM 4446 N N . ARG A 1 591 ? 35.355 -4.807 -22.059 1.00 92.94 591 ARG A N 1
ATOM 4447 C CA . ARG A 1 591 ? 36.393 -3.830 -22.436 1.00 92.94 591 ARG A CA 1
ATOM 4448 C C . ARG A 1 591 ? 37.725 -4.489 -22.761 1.00 92.94 591 ARG A C 1
ATOM 4450 O O . ARG A 1 591 ? 38.465 -3.965 -23.590 1.00 92.94 591 ARG A O 1
ATOM 4457 N N . GLU A 1 592 ? 37.991 -5.663 -22.190 1.00 91.88 592 GLU A N 1
ATOM 4458 C CA . GLU A 1 592 ? 39.141 -6.496 -22.559 1.00 91.88 592 GLU A CA 1
ATOM 4459 C C . GLU A 1 592 ? 39.070 -6.962 -24.023 1.00 91.88 592 GLU A C 1
ATOM 4461 O O . GLU A 1 592 ? 40.088 -7.213 -24.667 1.00 91.88 592 GLU A O 1
ATOM 4466 N N . VAL A 1 593 ? 37.856 -7.056 -24.571 1.00 95.12 593 VAL A N 1
ATOM 4467 C CA . VAL A 1 593 ? 37.586 -7.527 -25.932 1.00 95.12 593 VAL A CA 1
ATOM 4468 C C . VAL A 1 593 ? 37.510 -6.369 -26.925 1.00 95.12 593 VAL A C 1
ATOM 4470 O O . VAL A 1 593 ? 38.027 -6.470 -28.042 1.00 95.12 593 VAL A O 1
ATOM 4473 N N . ASN A 1 594 ? 36.862 -5.271 -26.535 1.00 96.75 594 ASN A N 1
ATOM 4474 C CA . ASN A 1 594 ? 36.810 -4.036 -27.307 1.00 96.75 594 ASN A CA 1
ATOM 4475 C C . ASN A 1 594 ? 36.759 -2.820 -26.359 1.00 96.75 594 ASN A C 1
ATOM 4477 O O . ASN A 1 594 ? 35.706 -2.554 -25.774 1.00 96.75 594 ASN A O 1
ATOM 4481 N N . PRO A 1 595 ? 37.850 -2.038 -26.236 1.00 96.31 595 PRO A N 1
ATOM 4482 C CA . PRO A 1 595 ? 37.927 -0.934 -25.276 1.00 96.31 595 PRO A CA 1
ATOM 4483 C C . PRO A 1 595 ? 37.007 0.249 -25.617 1.00 96.31 595 PRO A C 1
ATOM 4485 O O . PRO A 1 595 ? 36.809 1.124 -24.780 1.00 96.31 595 PRO A O 1
ATOM 4488 N N . HIS A 1 596 ? 36.426 0.284 -26.823 1.00 96.94 596 HIS A N 1
ATOM 4489 C CA . HIS A 1 596 ? 35.470 1.317 -27.235 1.00 96.94 596 HIS A CA 1
ATOM 4490 C C . HIS A 1 596 ? 34.023 1.003 -26.830 1.00 96.94 596 HIS A C 1
ATOM 4492 O O . HIS A 1 596 ? 33.130 1.809 -27.092 1.00 96.94 596 HIS A O 1
ATOM 4498 N N . VAL A 1 597 ? 33.764 -0.162 -26.227 1.00 97.69 597 VAL A N 1
ATOM 4499 C CA . VAL A 1 597 ? 32.414 -0.596 -25.851 1.00 97.69 597 VAL A CA 1
ATOM 4500 C C . VAL A 1 597 ? 32.126 -0.244 -24.396 1.00 97.69 597 VAL A C 1
ATOM 4502 O O . VAL A 1 597 ? 32.826 -0.663 -23.473 1.00 97.69 597 VAL A O 1
ATOM 4505 N N . HIS A 1 598 ? 31.041 0.494 -24.187 1.00 95.81 598 HIS A N 1
ATOM 4506 C CA . HIS A 1 598 ? 30.435 0.699 -22.882 1.00 95.81 598 HIS A CA 1
ATOM 4507 C C . HIS A 1 598 ? 29.257 -0.265 -22.715 1.00 95.81 598 HIS A C 1
ATOM 4509 O O . HIS A 1 598 ? 28.240 -0.120 -23.397 1.00 95.81 598 HIS A O 1
ATOM 4515 N N . ALA A 1 599 ? 29.414 -1.258 -21.836 1.00 95.50 599 ALA A N 1
ATOM 4516 C CA . ALA A 1 599 ? 28.356 -2.205 -21.511 1.00 95.50 599 ALA A CA 1
ATOM 4517 C C . ALA A 1 599 ? 27.523 -1.738 -20.310 1.00 95.50 599 ALA A C 1
ATOM 4519 O O . ALA A 1 599 ? 28.081 -1.433 -19.256 1.00 95.50 599 ALA A O 1
ATOM 4520 N N . THR A 1 600 ? 26.199 -1.748 -20.466 1.00 94.06 600 THR A N 1
ATOM 4521 C CA . THR A 1 600 ? 25.225 -1.504 -19.399 1.00 94.06 600 THR A CA 1
ATOM 4522 C C . THR A 1 600 ? 24.441 -2.782 -19.120 1.00 94.06 600 THR A C 1
ATOM 4524 O O . THR A 1 600 ? 23.720 -3.275 -19.987 1.00 94.06 600 THR A O 1
ATOM 4527 N N . PHE A 1 601 ? 24.530 -3.278 -17.887 1.00 92.25 601 PHE A N 1
ATOM 4528 C CA . PHE A 1 601 ? 23.626 -4.297 -17.355 1.00 92.25 601 PHE A CA 1
ATOM 4529 C C . PHE A 1 601 ? 22.487 -3.619 -16.579 1.00 92.25 601 PHE A C 1
ATOM 4531 O O . PHE A 1 601 ? 22.733 -2.766 -15.715 1.00 92.25 601 PHE A O 1
ATOM 4538 N N . PHE A 1 602 ? 21.239 -3.995 -16.861 1.00 91.56 602 PHE A N 1
ATOM 4539 C CA . PHE A 1 602 ? 20.071 -3.546 -16.101 1.00 91.56 602 PHE A CA 1
ATOM 4540 C C . PHE A 1 602 ? 19.216 -4.729 -15.640 1.00 91.56 602 PHE A C 1
ATOM 4542 O O . PHE A 1 602 ? 19.252 -5.805 -16.227 1.00 91.56 602 PHE A O 1
ATOM 4549 N N . LEU A 1 603 ? 18.427 -4.497 -14.592 1.00 90.12 603 LEU A N 1
ATOM 4550 C CA . LEU A 1 603 ? 17.445 -5.443 -14.079 1.00 90.12 603 LEU A CA 1
ATOM 4551 C C . LEU A 1 603 ? 16.064 -4.822 -14.222 1.00 90.12 603 LEU A C 1
ATOM 4553 O O . LEU A 1 603 ? 15.871 -3.687 -13.804 1.00 90.12 603 LEU A O 1
ATOM 4557 N N . LEU A 1 604 ? 15.103 -5.560 -14.780 1.00 92.44 604 LEU A N 1
ATOM 4558 C CA . LEU A 1 604 ? 13.722 -5.080 -14.888 1.00 92.44 604 LEU A CA 1
ATOM 4559 C C . LEU A 1 604 ? 13.121 -4.777 -13.504 1.00 92.44 604 LEU A C 1
ATOM 4561 O O . LEU A 1 604 ? 12.370 -3.819 -13.359 1.00 92.44 604 LEU A O 1
ATOM 4565 N N . TYR A 1 605 ? 13.505 -5.542 -12.481 1.00 90.12 605 TYR A N 1
ATOM 4566 C CA . TYR A 1 605 ? 12.995 -5.405 -11.115 1.00 90.12 605 TYR A CA 1
ATOM 4567 C C . TYR A 1 605 ? 13.329 -4.062 -10.444 1.00 90.12 605 TYR A C 1
ATOM 4569 O O . TYR A 1 605 ? 12.627 -3.669 -9.522 1.00 90.12 605 TYR A O 1
ATOM 4577 N N . THR A 1 606 ? 14.299 -3.279 -10.945 1.00 91.38 606 THR A N 1
ATOM 4578 C CA . THR A 1 606 ? 14.509 -1.906 -10.432 1.00 91.38 606 THR A CA 1
ATOM 4579 C C . THR A 1 606 ? 13.305 -0.999 -10.696 1.00 91.38 606 THR A C 1
ATOM 4581 O O . THR A 1 606 ? 13.117 -0.001 -10.006 1.00 91.38 606 THR A O 1
ATOM 4584 N N . THR A 1 607 ? 12.440 -1.357 -11.650 1.00 91.81 607 THR A N 1
ATOM 4585 C CA . THR A 1 607 ? 11.200 -0.623 -11.942 1.00 91.81 607 THR A CA 1
ATOM 4586 C C . THR A 1 607 ? 10.111 -0.799 -10.873 1.00 91.81 607 THR A C 1
ATOM 4588 O O . THR A 1 607 ? 9.104 -0.097 -10.931 1.00 91.81 607 THR A O 1
ATOM 4591 N N . GLU A 1 608 ? 10.316 -1.650 -9.856 1.00 85.94 608 GLU A N 1
ATOM 4592 C CA . GLU A 1 608 ? 9.475 -1.682 -8.646 1.00 85.94 608 GLU A CA 1
ATOM 4593 C C . GLU A 1 608 ? 9.629 -0.394 -7.809 1.00 85.94 608 GLU A C 1
ATOM 4595 O O . GLU A 1 608 ? 8.739 -0.030 -7.040 1.00 85.94 608 GLU A O 1
ATOM 4600 N N . GLY A 1 609 ? 10.716 0.362 -8.014 1.00 83.12 609 GLY A N 1
ATOM 4601 C CA . GLY A 1 609 ? 10.960 1.647 -7.354 1.00 83.12 609 GLY A CA 1
ATOM 4602 C C . GLY A 1 609 ? 11.637 1.537 -5.988 1.00 83.12 609 GLY A C 1
ATOM 4603 O O . GLY A 1 609 ? 11.788 2.548 -5.300 1.00 83.12 609 GLY A O 1
ATOM 4604 N N . GLU A 1 610 ? 12.062 0.339 -5.596 1.00 80.75 610 GLU A N 1
ATOM 4605 C CA . GLU A 1 610 ? 12.760 0.100 -4.337 1.00 80.75 610 GLU A CA 1
ATOM 4606 C C . GLU A 1 610 ? 14.243 -0.208 -4.556 1.00 80.75 610 GLU A C 1
ATOM 4608 O O . GLU A 1 610 ? 14.661 -0.710 -5.605 1.00 80.75 610 GLU A O 1
ATOM 4613 N N . ALA A 1 611 ? 15.056 0.137 -3.553 1.00 73.38 611 ALA A N 1
ATOM 4614 C CA . ALA A 1 611 ? 16.481 -0.165 -3.580 1.00 73.38 611 ALA A CA 1
ATOM 4615 C C . ALA A 1 611 ? 16.678 -1.674 -3.764 1.00 73.38 611 ALA A C 1
ATOM 4617 O O . ALA A 1 611 ? 16.045 -2.481 -3.086 1.00 73.38 611 ALA A O 1
ATOM 4618 N N . THR A 1 612 ? 17.543 -2.047 -4.701 1.00 75.62 612 THR A N 1
ATOM 4619 C CA . THR A 1 612 ? 17.707 -3.439 -5.128 1.00 75.62 612 THR A CA 1
ATOM 4620 C C . THR A 1 612 ? 19.178 -3.810 -5.077 1.00 75.62 612 THR A C 1
ATOM 4622 O O . THR A 1 612 ? 20.013 -3.062 -5.579 1.00 75.62 612 THR A O 1
ATOM 4625 N N . ASP A 1 613 ? 19.491 -4.976 -4.519 1.00 81.00 613 ASP A N 1
ATOM 4626 C CA . ASP A 1 613 ? 20.819 -5.582 -4.602 1.00 81.00 613 ASP A CA 1
ATOM 4627 C C . ASP A 1 613 ? 20.678 -7.036 -5.056 1.00 81.00 613 ASP A C 1
ATOM 4629 O O . ASP A 1 613 ? 20.469 -7.949 -4.259 1.00 81.00 613 ASP A O 1
ATOM 4633 N N . LEU A 1 614 ? 20.681 -7.236 -6.376 1.00 75.50 614 LEU A N 1
ATOM 4634 C CA . LEU A 1 614 ? 20.415 -8.529 -7.008 1.00 75.50 614 LEU A CA 1
ATOM 4635 C C . LEU A 1 614 ? 21.387 -8.762 -8.160 1.00 75.50 614 LEU A C 1
ATOM 4637 O O . LEU A 1 614 ? 21.722 -7.837 -8.896 1.00 75.50 614 LEU A O 1
ATOM 4641 N N . PHE A 1 615 ? 21.819 -10.013 -8.343 1.00 69.94 615 PHE A N 1
ATOM 4642 C CA . PHE A 1 615 ? 22.623 -10.452 -9.493 1.00 69.94 615 PHE A CA 1
ATOM 4643 C C . PHE A 1 615 ? 23.784 -9.503 -9.859 1.00 69.94 615 PHE A C 1
ATOM 4645 O O . PHE A 1 615 ? 23.981 -9.186 -11.030 1.00 69.94 615 PHE A O 1
ATOM 4652 N N . PHE A 1 616 ? 24.558 -9.052 -8.863 1.00 74.06 616 PHE A N 1
ATOM 4653 C CA . PHE A 1 616 ? 25.706 -8.141 -9.028 1.00 74.06 616 PHE A CA 1
ATOM 4654 C C . PHE A 1 616 ? 25.359 -6.702 -9.453 1.00 74.06 616 PHE A C 1
ATOM 4656 O O . PHE A 1 616 ? 26.246 -5.952 -9.866 1.00 74.06 616 PHE A O 1
ATOM 4663 N N . LYS A 1 617 ? 24.091 -6.292 -9.342 1.00 77.19 617 LYS A N 1
ATOM 4664 C CA . LYS A 1 617 ? 23.648 -4.910 -9.533 1.00 77.19 617 LYS A CA 1
ATOM 4665 C C . LYS A 1 617 ? 23.026 -4.383 -8.248 1.00 77.19 617 LYS A C 1
ATOM 4667 O O . LYS A 1 617 ? 21.897 -4.732 -7.907 1.00 77.19 617 LYS A O 1
ATOM 4672 N N . SER A 1 618 ? 23.749 -3.473 -7.611 1.00 83.44 618 SER A N 1
ATOM 4673 C CA . SER A 1 618 ? 23.200 -2.605 -6.579 1.00 83.44 618 SER A CA 1
ATOM 4674 C C . SER A 1 618 ? 22.597 -1.365 -7.243 1.00 83.44 618 SER A C 1
ATOM 4676 O O . SER A 1 618 ? 23.188 -0.790 -8.161 1.00 83.44 618 SER A O 1
ATOM 4678 N N . CYS A 1 619 ? 21.403 -0.985 -6.813 1.00 84.50 619 CYS A N 1
ATOM 4679 C CA . CYS A 1 619 ? 20.650 0.152 -7.318 1.00 84.50 619 CYS A CA 1
ATOM 4680 C C . CYS A 1 619 ? 20.073 0.920 -6.132 1.00 84.50 619 CYS A C 1
ATOM 4682 O O . CYS A 1 619 ? 19.421 0.331 -5.263 1.00 84.50 619 CYS A O 1
ATOM 4684 N N . THR A 1 620 ? 20.324 2.227 -6.077 1.00 82.94 620 THR A N 1
ATOM 4685 C CA . THR A 1 620 ? 19.761 3.071 -5.020 1.00 82.94 620 THR A CA 1
ATOM 4686 C C . THR A 1 620 ? 18.258 3.245 -5.226 1.00 82.94 620 THR A C 1
ATOM 4688 O O . THR A 1 620 ? 17.727 3.059 -6.323 1.00 82.94 620 THR A O 1
ATOM 4691 N N . ARG A 1 621 ? 17.548 3.650 -4.170 1.00 76.12 621 ARG A N 1
ATOM 4692 C CA . ARG A 1 621 ? 16.112 3.937 -4.271 1.00 76.12 621 ARG A CA 1
ATOM 4693 C C . ARG A 1 621 ? 15.814 5.037 -5.293 1.00 76.12 621 ARG A C 1
ATOM 4695 O O . ARG A 1 621 ? 14.831 4.953 -6.014 1.00 76.12 621 ARG A O 1
ATOM 4702 N N . GLU A 1 622 ? 16.667 6.052 -5.383 1.00 79.88 622 GLU A N 1
ATOM 4703 C CA . GLU A 1 622 ? 16.505 7.161 -6.331 1.00 79.88 622 GLU A CA 1
ATOM 4704 C C . GLU A 1 622 ? 16.603 6.687 -7.787 1.00 79.88 622 GLU A C 1
ATOM 4706 O O . GLU A 1 622 ? 15.756 7.036 -8.612 1.00 79.88 622 GLU A O 1
ATOM 4711 N N . GLU A 1 623 ? 17.587 5.835 -8.087 1.00 86.69 623 GLU A N 1
ATOM 4712 C CA . GLU A 1 623 ? 17.759 5.222 -9.408 1.00 86.69 623 GLU A CA 1
ATOM 4713 C C . GLU A 1 623 ? 16.589 4.290 -9.760 1.00 86.69 623 GLU A C 1
ATOM 4715 O O . GLU A 1 623 ? 16.092 4.310 -10.890 1.00 86.69 623 GLU A O 1
ATOM 4720 N N . ALA A 1 624 ? 16.114 3.501 -8.792 1.00 86.25 624 ALA A N 1
ATOM 4721 C CA . ALA A 1 624 ? 14.955 2.628 -8.959 1.00 86.25 624 ALA A CA 1
ATOM 4722 C C . ALA A 1 624 ? 13.670 3.437 -9.221 1.00 86.25 624 ALA A C 1
ATOM 4724 O O . ALA A 1 624 ? 12.863 3.086 -10.079 1.00 86.25 624 ALA A O 1
ATOM 4725 N N . GLN A 1 625 ? 13.489 4.577 -8.549 1.00 84.12 625 GLN A N 1
ATOM 4726 C CA . GLN A 1 625 ? 12.358 5.482 -8.785 1.00 84.12 625 GLN A CA 1
ATOM 4727 C C . GLN A 1 625 ? 12.411 6.157 -10.165 1.00 84.12 625 GLN A C 1
ATOM 4729 O O . GLN A 1 625 ? 11.373 6.481 -10.748 1.00 84.12 625 GLN A O 1
ATOM 4734 N N . GLU A 1 626 ? 13.598 6.384 -10.731 1.00 89.31 626 GLU A N 1
ATOM 4735 C CA . GLU A 1 626 ? 13.733 6.792 -12.134 1.00 89.31 626 GLU A CA 1
ATOM 4736 C C . GLU A 1 626 ? 13.280 5.680 -13.091 1.00 89.31 626 GLU A C 1
ATOM 4738 O O . GLU A 1 626 ? 12.489 5.938 -14.003 1.00 89.31 626 GLU A O 1
ATOM 4743 N N . ASP A 1 627 ? 13.703 4.438 -12.844 1.00 93.50 627 ASP A N 1
ATOM 4744 C CA . ASP A 1 627 ? 13.284 3.279 -13.638 1.00 93.50 627 ASP A CA 1
ATOM 4745 C C . ASP A 1 627 ? 11.772 3.034 -13.552 1.00 93.50 627 ASP A C 1
ATOM 4747 O O . ASP A 1 627 ? 11.127 2.835 -14.587 1.00 93.50 627 ASP A O 1
ATOM 4751 N N . ARG A 1 628 ? 11.177 3.139 -12.356 1.00 92.88 628 ARG A N 1
ATOM 4752 C CA . ARG A 1 628 ? 9.723 3.042 -12.161 1.00 92.88 628 ARG A CA 1
ATOM 4753 C C . ARG A 1 628 ? 8.982 4.104 -12.964 1.00 92.88 628 ARG A C 1
ATOM 4755 O O . ARG A 1 628 ? 8.040 3.771 -13.674 1.00 92.88 628 ARG A O 1
ATOM 4762 N N . ARG A 1 629 ? 9.411 5.372 -12.911 1.00 92.81 629 ARG A N 1
ATOM 4763 C CA . ARG A 1 629 ? 8.768 6.465 -13.668 1.00 92.81 629 ARG A CA 1
ATOM 4764 C C . ARG A 1 629 ? 8.833 6.243 -15.175 1.00 92.81 629 ARG A C 1
ATOM 4766 O O . ARG A 1 629 ? 7.836 6.452 -15.866 1.00 92.81 629 ARG A O 1
ATOM 4773 N N . PHE A 1 630 ? 9.984 5.804 -15.680 1.00 95.88 630 PHE A N 1
ATOM 4774 C CA . PHE A 1 630 ? 10.141 5.459 -17.089 1.00 95.88 630 PHE A CA 1
ATOM 4775 C C . PHE A 1 630 ? 9.192 4.322 -17.497 1.00 95.88 630 PHE A C 1
ATOM 4777 O O . PHE A 1 630 ? 8.515 4.415 -18.524 1.00 95.88 630 PHE A O 1
ATOM 4784 N N . MET A 1 631 ? 9.098 3.273 -16.676 1.00 95.94 631 MET A N 1
ATOM 4785 C CA . MET A 1 631 ? 8.254 2.123 -16.984 1.00 95.94 631 MET A CA 1
ATOM 4786 C C . MET A 1 631 ? 6.758 2.427 -16.849 1.00 95.94 631 MET A C 1
ATOM 4788 O O . MET A 1 631 ? 5.974 2.038 -17.713 1.00 95.94 631 MET A O 1
ATOM 4792 N N . ALA A 1 632 ? 6.367 3.218 -15.849 1.00 93.38 632 ALA A N 1
ATOM 4793 C CA . ALA A 1 632 ? 5.005 3.718 -15.688 1.00 93.38 632 ALA A CA 1
ATOM 4794 C C . ALA A 1 632 ? 4.554 4.519 -16.917 1.00 93.38 632 ALA A C 1
ATOM 4796 O O . ALA A 1 632 ? 3.440 4.345 -17.412 1.00 93.38 632 ALA A O 1
ATOM 4797 N N . ALA A 1 633 ? 5.435 5.369 -17.460 1.00 94.88 633 ALA A N 1
ATOM 4798 C CA . ALA A 1 633 ? 5.154 6.114 -18.682 1.00 94.88 633 ALA A CA 1
ATOM 4799 C C . ALA A 1 633 ? 4.937 5.178 -19.883 1.00 94.88 633 ALA A C 1
ATOM 4801 O O . ALA A 1 633 ? 4.004 5.389 -20.657 1.00 94.88 633 ALA A O 1
ATOM 4802 N N . PHE A 1 634 ? 5.742 4.119 -20.020 1.00 95.94 634 PHE A N 1
ATOM 4803 C CA . PHE A 1 634 ? 5.539 3.099 -21.051 1.00 95.94 634 PHE A CA 1
ATOM 4804 C C . PHE A 1 634 ? 4.196 2.379 -20.899 1.00 95.94 634 PHE A C 1
ATOM 4806 O O . PHE A 1 634 ? 3.416 2.367 -21.854 1.00 95.94 634 PHE A O 1
ATOM 4813 N N . ALA A 1 635 ? 3.904 1.844 -19.712 1.00 94.25 635 ALA A N 1
ATOM 4814 C CA . ALA A 1 635 ? 2.662 1.136 -19.410 1.00 94.25 635 ALA A CA 1
ATOM 4815 C C . ALA A 1 635 ? 1.421 1.979 -19.759 1.00 94.25 635 ALA A C 1
ATOM 4817 O O . ALA A 1 635 ? 0.508 1.513 -20.443 1.00 94.25 635 ALA A O 1
ATOM 4818 N N . ARG A 1 636 ? 1.437 3.266 -19.382 1.00 93.38 636 ARG A N 1
ATOM 4819 C CA . ARG A 1 636 ? 0.334 4.217 -19.612 1.00 93.38 636 ARG A CA 1
ATOM 4820 C C . ARG A 1 636 ? 0.258 4.752 -21.044 1.00 93.38 636 ARG A C 1
ATOM 4822 O O . ARG A 1 636 ? -0.806 5.185 -21.474 1.00 93.38 636 ARG A O 1
ATOM 4829 N N . SER A 1 637 ? 1.357 4.729 -21.801 1.00 94.62 637 SER A N 1
ATOM 4830 C CA . SER A 1 637 ? 1.415 5.314 -23.152 1.00 94.62 637 SER A CA 1
ATOM 4831 C C . SER A 1 637 ? 0.514 4.619 -24.177 1.00 94.62 637 SER A C 1
ATOM 4833 O O . SER A 1 637 ? 0.202 5.198 -25.217 1.00 94.62 637 SER A O 1
ATOM 4835 N N . GLY A 1 638 ? 0.158 3.353 -23.937 1.00 95.00 638 GLY A N 1
ATOM 4836 C CA . GLY A 1 638 ? -0.545 2.517 -24.907 1.00 95.00 638 GLY A CA 1
ATOM 4837 C C . GLY A 1 638 ? 0.290 2.132 -26.134 1.00 95.00 638 GLY A C 1
ATOM 4838 O O . GLY A 1 638 ? -0.258 1.502 -27.034 1.00 95.00 638 GLY A O 1
ATOM 4839 N N . ILE A 1 639 ? 1.594 2.452 -26.189 1.00 97.12 639 ILE A N 1
ATOM 4840 C CA . ILE A 1 639 ? 2.462 2.159 -27.346 1.00 97.12 639 ILE A CA 1
ATOM 4841 C C . ILE A 1 639 ? 2.379 0.677 -27.721 1.00 97.12 639 ILE A C 1
ATOM 4843 O O . ILE A 1 639 ? 2.006 0.345 -28.844 1.00 97.12 639 ILE A O 1
ATOM 4847 N N . LEU A 1 640 ? 2.679 -0.231 -26.786 1.00 97.62 640 LEU A N 1
ATOM 4848 C CA . LEU A 1 640 ? 2.694 -1.662 -27.096 1.00 97.62 640 LEU A CA 1
ATOM 4849 C C . LEU A 1 640 ? 1.287 -2.199 -27.397 1.00 97.62 640 LEU A C 1
ATOM 4851 O O . LEU A 1 640 ? 1.118 -2.943 -28.361 1.00 97.62 640 LEU A O 1
ATOM 4855 N N . THR A 1 641 ? 0.270 -1.766 -26.647 1.00 97.44 641 THR A N 1
ATOM 4856 C CA . THR A 1 641 ? -1.138 -2.107 -26.910 1.00 97.44 641 THR A CA 1
ATOM 4857 C C . THR A 1 641 ? -1.552 -1.723 -28.333 1.00 97.44 641 THR A C 1
ATOM 4859 O O . THR A 1 641 ? -2.127 -2.543 -29.047 1.00 97.44 641 THR A O 1
ATOM 4862 N N . ASN A 1 642 ? -1.216 -0.514 -28.785 1.00 98.00 642 ASN A N 1
ATOM 4863 C CA . ASN A 1 642 ? -1.575 -0.019 -30.112 1.00 98.00 642 ASN A CA 1
ATOM 4864 C C . ASN A 1 642 ? -0.794 -0.729 -31.223 1.00 98.00 642 ASN A C 1
ATOM 4866 O O . ASN A 1 642 ? -1.373 -1.068 -32.257 1.00 98.00 642 ASN A O 1
ATOM 4870 N N . LEU A 1 643 ? 0.497 -1.000 -31.011 1.00 98.31 643 LEU A N 1
ATOM 4871 C CA . LEU A 1 643 ? 1.314 -1.759 -31.961 1.00 98.31 643 LEU A CA 1
ATOM 4872 C C . LEU A 1 643 ? 0.792 -3.193 -32.143 1.00 98.31 643 LEU A C 1
ATOM 4874 O O . LEU A 1 643 ? 0.733 -3.674 -33.276 1.00 98.31 643 LEU A O 1
ATOM 4878 N N . LEU A 1 644 ? 0.368 -3.845 -31.055 1.00 98.00 644 LEU A N 1
ATOM 4879 C CA . LEU A 1 644 ? -0.272 -5.165 -31.077 1.00 98.00 644 LEU A CA 1
ATOM 4880 C C . LEU A 1 644 ? -1.637 -5.120 -31.778 1.00 98.00 644 LEU A C 1
ATOM 4882 O O . LEU A 1 644 ? -1.907 -5.936 -32.661 1.00 98.00 644 LEU A O 1
ATOM 4886 N N . ALA A 1 645 ? -2.478 -4.134 -31.448 1.00 97.62 645 ALA A N 1
ATOM 4887 C CA . ALA A 1 645 ? -3.804 -3.965 -32.047 1.00 97.62 645 ALA A CA 1
ATOM 4888 C C . ALA A 1 645 ? -3.740 -3.784 -33.572 1.00 97.62 645 ALA A C 1
ATOM 4890 O O . ALA A 1 645 ? -4.592 -4.279 -34.306 1.00 97.62 645 ALA A O 1
ATOM 4891 N N . ARG A 1 646 ? -2.699 -3.098 -34.057 1.00 96.88 646 ARG A N 1
ATOM 4892 C CA . ARG A 1 646 ? -2.463 -2.829 -35.485 1.00 96.88 646 ARG A CA 1
ATOM 4893 C C . ARG A 1 646 ? -1.654 -3.923 -36.184 1.00 96.88 646 ARG A C 1
ATOM 4895 O O . ARG A 1 646 ? -1.443 -3.844 -37.390 1.00 96.88 646 ARG A O 1
ATOM 4902 N N . GLY A 1 647 ? -1.176 -4.925 -35.444 1.00 96.50 647 GLY A N 1
ATOM 4903 C CA . GLY A 1 647 ? -0.333 -5.998 -35.974 1.00 96.50 647 GLY A CA 1
ATOM 4904 C C . GLY A 1 647 ? 1.060 -5.543 -36.429 1.00 96.50 647 GLY A C 1
ATOM 4905 O O . GLY A 1 647 ? 1.709 -6.261 -37.188 1.00 96.50 647 GLY A O 1
ATOM 4906 N N . LEU A 1 648 ? 1.520 -4.366 -35.986 1.00 97.38 648 LEU A N 1
ATOM 4907 C CA . LEU A 1 648 ? 2.872 -3.855 -36.252 1.00 97.38 648 LEU A CA 1
ATOM 4908 C C . LEU A 1 648 ? 3.925 -4.533 -35.368 1.00 97.38 648 LEU A C 1
ATOM 4910 O O . LEU A 1 648 ? 5.091 -4.610 -35.747 1.00 97.38 648 LEU A O 1
ATOM 4914 N N . VAL A 1 649 ? 3.497 -5.031 -34.207 1.00 98.00 649 VAL A N 1
ATOM 4915 C CA . VAL A 1 649 ? 4.250 -5.933 -33.333 1.00 98.00 649 VAL A CA 1
ATOM 4916 C C . VAL A 1 649 ? 3.374 -7.151 -33.063 1.00 98.00 649 VAL A C 1
ATOM 4918 O O . VAL A 1 649 ? 2.156 -7.033 -32.928 1.00 98.00 649 VAL A O 1
ATOM 4921 N N . LYS A 1 650 ? 3.990 -8.326 -32.987 1.00 96.56 650 LYS A N 1
ATOM 4922 C CA . LYS A 1 650 ? 3.357 -9.599 -32.656 1.00 96.56 650 LYS A CA 1
ATOM 4923 C C . LYS A 1 650 ? 3.892 -10.117 -31.317 1.00 96.56 650 LYS A C 1
ATOM 4925 O O . LYS A 1 650 ? 5.089 -9.960 -31.051 1.00 96.56 650 LYS A O 1
ATOM 4930 N N . PRO A 1 651 ? 3.033 -10.733 -30.485 1.00 96.19 651 PRO A N 1
ATOM 4931 C CA . PRO A 1 651 ? 3.481 -11.436 -29.288 1.00 96.19 651 PRO A CA 1
ATOM 4932 C C . PRO A 1 651 ? 4.369 -12.632 -29.665 1.00 96.19 651 PRO A C 1
ATOM 4934 O O . PRO A 1 651 ? 4.361 -13.077 -30.815 1.00 96.19 651 PRO A O 1
ATOM 4937 N N . ASN A 1 652 ? 5.125 -13.164 -28.700 1.00 94.56 652 ASN A N 1
ATOM 4938 C CA . ASN A 1 652 ? 5.810 -14.441 -28.902 1.00 94.56 652 ASN A CA 1
ATOM 4939 C C . ASN A 1 652 ? 4.783 -15.552 -29.173 1.00 94.56 652 ASN A C 1
ATOM 4941 O O . ASN A 1 652 ? 3.692 -15.536 -28.599 1.00 94.56 652 ASN A O 1
ATOM 4945 N N . ASP A 1 653 ? 5.163 -16.551 -29.971 1.00 93.69 653 ASP A N 1
ATOM 4946 C CA . ASP A 1 653 ? 4.375 -17.779 -30.084 1.00 93.69 653 ASP A CA 1
ATOM 4947 C C . ASP A 1 653 ? 4.239 -18.451 -28.713 1.00 93.69 653 ASP A C 1
ATOM 4949 O O . ASP A 1 653 ? 5.168 -18.426 -27.897 1.00 93.69 653 ASP A O 1
ATOM 4953 N N . ALA A 1 654 ? 3.095 -19.091 -28.478 1.00 93.44 654 ALA A N 1
ATOM 4954 C CA . ALA A 1 654 ? 2.796 -19.783 -27.233 1.00 93.44 654 ALA A CA 1
ATOM 4955 C C . ALA A 1 654 ? 2.548 -21.279 -27.467 1.00 93.44 654 ALA A C 1
ATOM 4957 O O . ALA A 1 654 ? 1.855 -21.681 -28.401 1.00 93.44 654 ALA A O 1
ATOM 4958 N N . GLU A 1 655 ? 3.110 -22.114 -26.598 1.00 94.62 655 GLU A N 1
ATOM 4959 C CA . GLU A 1 655 ? 2.719 -23.509 -26.433 1.00 94.62 655 GLU A CA 1
ATOM 4960 C C . GLU A 1 655 ? 1.838 -23.618 -25.190 1.00 94.62 655 GLU A C 1
ATOM 4962 O O . GLU A 1 655 ? 2.307 -23.391 -24.073 1.00 94.62 655 GLU A O 1
ATOM 4967 N N . ALA A 1 656 ? 0.572 -23.980 -25.386 1.00 93.25 656 ALA A N 1
ATOM 4968 C CA . ALA A 1 656 ? -0.341 -24.236 -24.285 1.00 93.25 656 ALA A CA 1
ATOM 4969 C C . ALA A 1 656 ? 0.061 -25.518 -23.538 1.00 93.25 656 ALA A C 1
ATOM 4971 O O . ALA A 1 656 ? 0.213 -26.581 -24.145 1.00 93.25 656 ALA A O 1
ATOM 4972 N N . VAL A 1 657 ? 0.195 -25.421 -22.218 1.00 94.12 657 VAL A N 1
ATOM 4973 C CA . VAL A 1 657 ? 0.441 -26.548 -21.318 1.00 94.12 657 VAL A CA 1
ATOM 4974 C C . VAL A 1 657 ? -0.832 -26.770 -20.490 1.00 94.12 657 VAL A C 1
ATOM 4976 O O . VAL A 1 657 ? -1.166 -25.933 -19.650 1.00 94.12 657 VAL A O 1
ATOM 4979 N N . PRO A 1 658 ? -1.588 -27.854 -20.741 1.00 89.25 658 PRO A N 1
ATOM 4980 C CA . PRO A 1 658 ? -2.843 -28.109 -20.043 1.00 89.25 658 PRO A CA 1
ATOM 4981 C C . PRO A 1 658 ? -2.597 -28.543 -18.594 1.00 89.25 658 PRO A C 1
ATOM 4983 O O . PRO A 1 658 ? -1.596 -29.196 -18.306 1.00 89.25 658 PRO A O 1
ATOM 4986 N N . GLY A 1 659 ? -3.550 -28.248 -17.704 1.00 89.56 659 GLY A N 1
ATOM 4987 C CA . GLY A 1 659 ? -3.527 -28.700 -16.305 1.00 89.56 659 GLY A CA 1
ATOM 4988 C C . GLY A 1 659 ? -3.557 -27.588 -15.253 1.00 89.56 659 GLY A C 1
ATOM 4989 O O . GLY A 1 659 ? -3.439 -27.896 -14.068 1.00 89.56 659 GLY A O 1
ATOM 4990 N N . GLY A 1 660 ? -3.718 -26.321 -15.654 1.00 93.00 660 GLY A N 1
ATOM 4991 C CA . GLY A 1 660 ? -3.774 -25.190 -14.723 1.00 93.00 660 GLY A CA 1
ATOM 4992 C C . GLY A 1 660 ? -2.531 -25.115 -13.840 1.00 93.00 660 GLY A C 1
ATOM 4993 O O . GLY A 1 660 ? -1.428 -25.460 -14.269 1.00 93.00 660 GLY A O 1
ATOM 4994 N N . LEU A 1 661 ? -2.704 -24.723 -12.577 1.00 93.19 661 LEU A N 1
ATOM 4995 C CA . LEU A 1 661 ? -1.595 -24.623 -11.620 1.00 93.19 661 LEU A CA 1
ATOM 4996 C C . LEU A 1 661 ? -0.821 -25.942 -11.433 1.00 93.19 661 LEU A C 1
ATOM 4998 O O . LEU A 1 661 ? 0.381 -25.904 -11.185 1.00 93.19 661 LEU A O 1
ATOM 5002 N N . HIS A 1 662 ? -1.448 -27.109 -11.634 1.00 94.81 662 HIS A N 1
ATOM 5003 C CA . HIS A 1 662 ? -0.754 -28.402 -11.543 1.00 94.81 662 HIS A CA 1
ATOM 5004 C C . HIS A 1 662 ? 0.299 -28.611 -12.642 1.00 94.81 662 HIS A C 1
ATOM 5006 O O . HIS A 1 662 ? 1.187 -29.445 -12.489 1.00 94.81 662 HIS A O 1
ATOM 5012 N N . ALA A 1 663 ? 0.225 -27.863 -13.745 1.00 93.81 663 ALA A N 1
ATOM 5013 C CA . ALA A 1 663 ? 1.182 -27.952 -14.843 1.00 93.81 663 ALA A CA 1
ATOM 5014 C C . ALA A 1 663 ? 2.430 -27.071 -14.651 1.00 93.81 663 ALA A C 1
ATOM 5016 O O . ALA A 1 663 ? 3.384 -27.188 -15.425 1.00 93.81 663 ALA A O 1
ATOM 5017 N N . VAL A 1 664 ? 2.435 -26.194 -13.638 1.00 94.81 664 VAL A N 1
ATOM 5018 C CA . VAL A 1 664 ? 3.495 -25.201 -13.409 1.00 94.81 664 VAL A CA 1
ATOM 5019 C C . VAL A 1 664 ? 4.848 -25.867 -13.201 1.00 94.81 664 VAL A C 1
ATOM 5021 O O . VAL A 1 664 ? 5.790 -25.533 -13.913 1.00 94.81 664 VAL A O 1
ATOM 5024 N N . GLU A 1 665 ? 4.943 -26.831 -12.285 1.00 94.00 665 GLU A N 1
ATOM 5025 C CA . GLU A 1 665 ? 6.206 -27.500 -11.944 1.00 94.00 665 GLU A CA 1
ATOM 5026 C C . GLU A 1 665 ? 6.859 -28.126 -13.183 1.00 94.00 665 GLU A C 1
ATOM 5028 O O . GLU A 1 665 ? 7.996 -27.799 -13.528 1.00 94.00 665 GLU A O 1
ATOM 5033 N N . GLY A 1 666 ? 6.100 -28.941 -13.924 1.00 94.62 666 GLY A N 1
ATOM 5034 C CA . GLY A 1 666 ? 6.580 -29.570 -15.153 1.00 94.62 666 GLY A CA 1
ATOM 5035 C C . GLY A 1 666 ? 6.951 -28.555 -16.240 1.00 94.62 666 GLY A C 1
ATOM 5036 O O . GLY A 1 666 ? 7.910 -28.764 -16.983 1.00 94.62 666 GLY A O 1
ATOM 5037 N N . GLY A 1 667 ? 6.229 -27.436 -16.333 1.00 95.38 667 GLY A N 1
ATOM 5038 C CA . GLY A 1 667 ? 6.559 -26.344 -17.244 1.00 95.38 667 GLY A CA 1
ATOM 5039 C C . GLY A 1 667 ? 7.872 -25.642 -16.881 1.00 95.38 667 GLY A C 1
ATOM 5040 O O . GLY A 1 667 ? 8.720 -25.448 -17.755 1.00 95.38 667 GLY A O 1
ATOM 5041 N N . VAL A 1 668 ? 8.062 -25.299 -15.603 1.00 95.12 668 VAL A N 1
ATOM 5042 C CA . VAL A 1 668 ? 9.275 -24.644 -15.082 1.00 95.12 668 VAL A CA 1
ATOM 5043 C C . VAL A 1 668 ? 10.490 -25.523 -15.361 1.00 95.12 668 VAL A C 1
ATOM 5045 O O . VAL A 1 668 ? 11.503 -25.052 -15.873 1.00 95.12 668 VAL A O 1
ATOM 5048 N N . ASP A 1 669 ? 10.344 -26.825 -15.147 1.00 95.25 669 ASP A N 1
ATOM 5049 C CA . ASP A 1 669 ? 11.352 -27.839 -15.430 1.00 95.25 669 ASP A CA 1
ATOM 5050 C C . ASP A 1 669 ? 11.775 -27.911 -16.902 1.00 95.25 669 ASP A C 1
ATOM 5052 O O . ASP A 1 669 ? 12.964 -28.009 -17.218 1.00 95.25 669 ASP A O 1
ATOM 5056 N N . ARG A 1 670 ? 10.814 -27.833 -17.829 1.00 95.56 670 ARG A N 1
ATOM 5057 C CA . ARG A 1 670 ? 11.101 -27.809 -19.272 1.00 95.56 670 ARG A CA 1
ATOM 5058 C C . ARG A 1 670 ? 11.886 -26.559 -19.665 1.00 95.56 670 ARG A C 1
ATOM 5060 O O . ARG A 1 670 ? 12.807 -26.641 -20.481 1.00 95.56 670 ARG A O 1
ATOM 5067 N N . VAL A 1 671 ? 11.541 -25.406 -19.086 1.00 92.81 671 VAL A N 1
ATOM 5068 C CA . VAL A 1 671 ? 12.278 -24.152 -19.306 1.00 92.81 671 VAL A CA 1
ATOM 5069 C C . VAL A 1 671 ? 13.686 -24.248 -18.713 1.00 92.81 671 VAL A C 1
ATOM 5071 O O . VAL A 1 671 ? 14.650 -23.916 -19.403 1.00 92.81 671 VAL A O 1
ATOM 5074 N N . ARG A 1 672 ? 13.823 -24.778 -17.490 1.00 92.50 672 ARG A N 1
ATOM 5075 C CA . ARG A 1 672 ? 15.103 -25.016 -16.802 1.00 92.50 672 ARG A CA 1
ATOM 5076 C C . ARG A 1 672 ? 16.046 -25.898 -17.628 1.00 92.50 672 ARG A C 1
ATOM 5078 O O . ARG A 1 672 ? 17.228 -25.590 -17.748 1.00 92.50 672 ARG A O 1
ATOM 5085 N N . ARG A 1 673 ? 15.531 -26.962 -18.257 1.00 93.00 673 ARG A N 1
ATOM 5086 C CA . ARG A 1 673 ? 16.310 -27.870 -19.126 1.00 93.00 673 ARG A CA 1
ATOM 5087 C C . ARG A 1 673 ? 16.567 -27.333 -20.541 1.00 93.00 673 ARG A C 1
ATOM 5089 O O . ARG A 1 673 ? 17.269 -27.980 -21.315 1.00 93.00 673 ARG A O 1
ATOM 5096 N N . GLY A 1 674 ? 16.028 -26.164 -20.897 1.00 86.94 674 GLY A N 1
ATOM 5097 C CA . GLY A 1 674 ? 16.200 -25.568 -22.226 1.00 86.94 674 GLY A CA 1
ATOM 5098 C C . GLY A 1 674 ? 15.438 -26.295 -23.342 1.00 86.94 674 GLY A C 1
ATOM 5099 O O . GLY A 1 674 ? 15.807 -26.194 -24.510 1.00 86.94 674 GLY A O 1
ATOM 5100 N N . GLU A 1 675 ? 14.371 -27.024 -23.005 1.00 90.50 675 GLU A N 1
ATOM 5101 C CA . GLU A 1 675 ? 13.553 -27.796 -23.958 1.00 90.50 675 GLU A CA 1
ATOM 5102 C C . GLU A 1 675 ? 12.571 -26.910 -24.749 1.00 90.50 675 GLU A C 1
ATOM 5104 O O . GLU A 1 675 ? 11.929 -27.359 -25.700 1.00 90.50 675 GLU A O 1
ATOM 5109 N N . VAL A 1 676 ? 12.452 -25.636 -24.371 1.00 87.12 676 VAL A N 1
ATOM 5110 C CA . VAL A 1 676 ? 11.548 -24.655 -24.979 1.00 87.12 676 VAL A CA 1
ATOM 5111 C C . VAL A 1 676 ? 12.353 -23.719 -25.879 1.00 87.12 676 VAL A C 1
ATOM 5113 O O . VAL A 1 676 ? 13.241 -23.009 -25.413 1.00 87.12 676 VAL A O 1
ATOM 5116 N N . THR A 1 677 ? 12.054 -23.706 -27.182 1.00 79.88 677 THR A N 1
ATOM 5117 C CA . THR A 1 677 ? 12.779 -22.877 -28.162 1.00 79.88 677 THR A CA 1
ATOM 5118 C C . THR A 1 677 ? 11.824 -22.111 -29.073 1.00 79.88 677 THR A C 1
ATOM 5120 O O . THR A 1 677 ? 10.883 -22.683 -29.616 1.00 79.88 677 THR A O 1
ATOM 5123 N N . GLY A 1 678 ? 12.069 -20.806 -29.237 1.00 76.62 678 GLY A N 1
ATOM 5124 C CA . GLY A 1 678 ? 11.323 -19.926 -30.150 1.00 76.62 678 GLY A CA 1
ATOM 5125 C C . GLY A 1 678 ? 9.894 -19.565 -29.724 1.00 76.62 678 GLY A C 1
ATOM 5126 O O . GLY A 1 678 ? 9.245 -18.802 -30.430 1.00 76.62 678 GLY A O 1
ATOM 5127 N N . LYS A 1 679 ? 9.422 -20.074 -28.584 1.00 87.94 679 LYS A N 1
ATOM 5128 C CA . LYS A 1 679 ? 8.063 -19.892 -28.060 1.00 87.94 679 LYS A CA 1
ATOM 5129 C C . LYS A 1 679 ? 8.066 -19.809 -26.536 1.00 87.94 679 LYS A C 1
ATOM 5131 O O . LYS A 1 679 ? 9.068 -20.137 -25.901 1.00 87.94 679 LYS A O 1
ATOM 5136 N N . LYS A 1 680 ? 6.946 -19.391 -25.960 1.00 91.12 680 LYS A N 1
ATOM 5137 C CA . LYS A 1 680 ? 6.692 -19.325 -24.518 1.00 91.12 680 LYS A CA 1
ATOM 5138 C C . LYS A 1 680 ? 5.773 -20.471 -24.102 1.00 91.12 680 LYS A C 1
ATOM 5140 O O . LYS A 1 680 ? 4.889 -20.837 -24.869 1.00 91.12 680 LYS A O 1
ATOM 5145 N N . LEU A 1 681 ? 5.961 -21.047 -22.916 1.00 95.31 681 LEU A N 1
ATOM 5146 C CA . LEU A 1 681 ? 4.932 -21.929 -22.357 1.00 95.31 681 LEU A CA 1
ATOM 5147 C C . LEU A 1 681 ? 3.845 -21.056 -21.732 1.00 95.31 681 LEU A C 1
ATOM 5149 O O . LEU A 1 681 ? 4.162 -20.123 -20.994 1.00 95.31 681 LEU A O 1
ATOM 5153 N N . SER A 1 682 ? 2.591 -21.361 -22.044 1.00 95.88 682 SER A N 1
ATOM 5154 C CA . SER A 1 682 ? 1.411 -20.694 -21.503 1.00 95.88 682 SER A CA 1
ATOM 5155 C C . SER A 1 682 ? 0.559 -21.719 -20.766 1.00 95.88 682 SER A C 1
ATOM 5157 O O . SER A 1 682 ? 0.258 -22.783 -21.303 1.00 95.88 682 SER A O 1
ATOM 5159 N N . ILE A 1 683 ? 0.182 -21.409 -19.531 1.00 95.75 683 ILE A N 1
ATOM 5160 C CA . ILE A 1 683 ? -0.722 -22.223 -18.714 1.00 95.75 683 ILE A CA 1
ATOM 5161 C C . ILE A 1 683 ? -2.018 -21.441 -18.553 1.00 95.75 683 ILE A C 1
ATOM 5163 O O . ILE A 1 683 ? -1.970 -20.286 -18.142 1.00 95.75 683 ILE A O 1
ATOM 5167 N N . SER A 1 684 ? -3.161 -22.029 -18.895 1.00 93.31 684 SER A N 1
ATOM 5168 C CA . SER A 1 684 ? -4.484 -21.424 -18.671 1.00 93.31 684 SER A CA 1
ATOM 5169 C C . SER A 1 684 ? -5.100 -21.950 -17.379 1.00 93.31 684 SER A C 1
ATOM 5171 O O . SER A 1 684 ? -4.920 -23.132 -17.073 1.00 93.31 684 SER A O 1
ATOM 5173 N N . LEU A 1 685 ? -5.800 -21.076 -16.650 1.00 85.31 685 LEU A N 1
ATOM 5174 C CA . LEU A 1 685 ? -6.495 -21.398 -15.400 1.00 85.31 685 LEU A CA 1
ATOM 5175 C C . LEU A 1 685 ? -7.941 -21.844 -15.615 1.00 85.31 685 LEU A C 1
ATOM 5177 O O . LEU A 1 685 ? -8.599 -21.311 -16.541 1.00 85.31 685 LEU A O 1
#

InterPro domains:
  IPR011032 GroES-like superfamily [SSF50129] (4-174)
  IPR011032 GroES-like superfamily [SSF50129] (355-470)
  IPR013149 Alcohol dehydrogenase-like, C-terminal [PF00107] (175-239)
  IPR013154 Alcohol dehydrogenase-like, N-terminal [PF08240] (32-118)
  IPR013154 Alcohol dehydrogenase-like, N-terminal [PF08240] (356-442)
  IPR020843 Enoylreductase domain [SM00829] (343-640)
  IPR036291 NAD(P)-binding domain superfamily [SSF51735] (120-245)
  IPR036291 NAD(P)-binding domain superfamily [SSF51735] (444-574)
  IPR047122 Trans-enoyl reductase-like [PTHR45348] (6-356)
  IPR047122 Trans-enoyl reductase-like [cd08249] (9-355)
  IPR047122 Trans-enoyl reductase-like [cd08249] (358-685)

Secondary structure (DSSP, 8-state):
------SEEEEEEEEETTEEEEEEEEPPPPPTT-EEEEEEEEE--HHHHHIIIIIPPTTBBP--EEEEEEEEE-TT----PPTT-EEEEE--TTSSBT--SSBSEEEE-GGGEEE--TTS-HHHHGGGSHHHHHHHHHHHSTTTT-PPPPPTT--SPPPPEEEEEEEEETTTSHHHHHHHHHHHHTTEEEEEE--GGGHHHHHHHT-SEEE-TTSTTHHHHHHHH-TT--EEEES---TTHHHHHHHHS-SSS-EEEEESS---S-HHHH-TTEEEEE--GGGGG-S-EEETTEEE-HHHHHHHHHHHHHHHHHTHHHHHHHTTSS-PPP--PPSSGGGGHHHHHHHHHTTTTSPPSSEEEEEEEEEE-HHHHHIIIIIPPTTPPP--EEEEEEEEE-TT---S--TT-EEEEE--TTTSTT--SSSSEEEE-GGGEEEPPTTS-HHHHTTSSHHHHHHHHHHHSTTTT-PPPPPTT--SPPPPEEEEEEEEETTTSHHHHHHHHHHHHTTEEEEEEE-GGGHHHHHHHT-SEEEETT-TTHHHHHHHH-TT--EEEESS--TTHHHHHHHHS-SSS-EEEEESS----GGGT-TTEEEEE--GGGGGSS-EEETTEEE-HHHHHHHHHHHHHHHHH-HHHHHHHTTSS-PPEEEE--SGGGGHHHHHHHHHTT---SEEEEEE-